Protein AF-A0A2G8Y5C4-F1 (afdb_monomer)

Foldseek 3Di:
DVVVVVVVVCVVPAQFEEEEADDADVLLVVLLVVGHHYDYHYPDDLVRLLVCQCVGQEYEYEVRAQADLSSLVSNLNHQEYEYLAQDPVSHPLVSCLQQNHFYFFQNCLLLVLLLVVQVVLVVCLQQVVVVCVVCVVVVHDCVVVRDGDQLAAFEEEEEDCPSNSLSNLLVSVVSNYAYEYEDPVDDQVRQVVSVHGYDDLLCSQQRHLEYEYADDDDPCQQQCPPLVSLVSHHFQHEYEYLHEARSHDQQSVLVCQVVSSYQEYEYAYHPDLPCPDCPRSLNVSVVVVGSYHYHNNCSQVDPSSSSRSSNLRSVQVVQSVLPHHRCGGPLADDDDDLLLVLLLLLLLQQLLVQLQVDPADWQEKEKEKEADDDPSSQLSSLLSSLQSNCCVVDPRRRDSSRSVVVCVVSNYHGHYHYDYDPDGDPWMKMKIKTDDPPDIWIWIWTADPQSWIWTQDGRNWGWTDTFAALPPPPPPDDDDDDDDDDDDDDDDDDDDDDDDPPDPPPLSDQFKKKKKWKFFPDPCLVVVLVVLCVVVVWDFPDKIKTWDWDQQCPDPVRTGIIMMMMTITSDDDDPVSQVVSCPPPGTPDMDMDGRDHGHTSVRD

Nearest PDB structures (foldseek):
  3ddn-assembly1_A  TM=5.688E-01  e=2.574E-51  Mycobacterium tuberculosis
  7dkm-assembly1_A  TM=9.409E-01  e=5.241E-37  Homo sapiens
  3ddn-assembly1_B  TM=5.709E-01  e=3.246E-50  Mycobacterium tuberculosis
  3dc2-assembly1_B  TM=5.704E-01  e=3.283E-49  Mycobacterium tuberculosis
  1wwk-assembly1_B  TM=8.953E-01  e=7.549E-34  Pyrococcus horikoshii OT3

Sequence (604 aa):
MAEATAQKRQKKHGRFRVLVCDPIDQAGMDILSSFADVDTKLKLSEEELCRVVGNYDGLMVRSGTTVTEKIIKHGQKLKIIGRAGVGVDNVCVDAATAQGIFVVNSPNGNTMAAAELTLGLMMALARKIPQADASVSRGEWTRSKFMGRQLNQKTIGIIGLGQVGTHVARVCTALGMEVLAYDPFINEEKAKAVGCRNVALETLLASSDFITLHVPLLDKTRHLINADKLKLIKKGACIINASRGGVIDEKAVAEALMANELAGAALDVFEEEKEFSKDNPLIQAKANGRNIILTPHIGASTLEAQHNVAVDVALQFREALLGGLPQSAVNLQCVRSQQLVSLVHLAEILGRLCSKLVDEPVETLHLKIRGSVDSANADVLLLSAAQGVLRTRCDHIVNFVNVKRIAQEHKVELVVSKEELTTPPQNSILELRVETKNSSASVEGCCAVDGSVVLRKFLGTPIYLQMPSRRHLHSRRRPNSEANFETSGDVASNGSSAGTEHEDADLKDAPIYMMYTIHSDTSGTLATVAQKLAGANINIANCHLGRRLVDDPSAPEGKTMMGLCIFHADSEIPDEVVTTIRQLHNVKECKVFATPQSLGLDAI

Organism: NCBI:txid1074873

Structure (mmCIF, N/CA/C/O backbone):
data_AF-A0A2G8Y5C4-F1
#
_entry.id   AF-A0A2G8Y5C4-F1
#
loop_
_atom_site.group_PDB
_atom_site.id
_atom_site.type_symbol
_atom_site.label_atom_id
_atom_site.label_alt_id
_atom_site.label_comp_id
_atom_site.label_asym_id
_atom_site.label_entity_id
_atom_site.label_seq_id
_atom_site.pdbx_PDB_ins_code
_atom_site.Cartn_x
_atom_site.Cartn_y
_atom_site.Cartn_z
_atom_site.occupancy
_atom_site.B_iso_or_equiv
_atom_site.auth_seq_id
_atom_site.auth_comp_id
_atom_site.auth_asym_id
_atom_site.auth_atom_id
_atom_site.pdbx_PDB_model_num
ATOM 1 N N . MET A 1 1 ? -26.096 -33.766 3.276 1.00 39.94 1 MET A N 1
ATOM 2 C CA . MET A 1 1 ? -27.184 -32.948 3.875 1.00 39.94 1 MET A CA 1
ATOM 3 C C . MET A 1 1 ? -26.662 -31.785 4.722 1.00 39.94 1 MET A C 1
ATOM 5 O O . MET A 1 1 ? -27.247 -30.717 4.632 1.00 39.94 1 MET A O 1
ATOM 9 N N . ALA A 1 2 ? -25.549 -31.920 5.457 1.00 33.62 2 ALA A N 1
ATOM 10 C CA . ALA A 1 2 ? -24.938 -30.814 6.212 1.00 33.62 2 ALA A CA 1
ATOM 11 C C . ALA A 1 2 ? -24.425 -29.641 5.335 1.00 33.62 2 ALA A C 1
ATOM 13 O O . ALA A 1 2 ? -24.616 -28.482 5.695 1.00 33.62 2 ALA A O 1
ATOM 14 N N . GLU A 1 3 ? -23.880 -29.915 4.142 1.00 32.81 3 GLU A N 1
ATOM 15 C CA . GLU A 1 3 ? -23.450 -28.873 3.182 1.00 32.81 3 GLU A CA 1
ATOM 16 C C . GLU A 1 3 ? -24.622 -28.073 2.590 1.00 32.81 3 GLU A C 1
ATOM 18 O O . GLU A 1 3 ? -24.540 -26.855 2.433 1.00 32.81 3 GLU A O 1
ATOM 23 N N . ALA A 1 4 ? -25.762 -28.728 2.351 1.00 31.80 4 ALA A N 1
ATOM 24 C CA . ALA A 1 4 ? -26.975 -28.071 1.859 1.00 31.80 4 ALA A CA 1
ATOM 25 C C . ALA A 1 4 ? -27.597 -27.132 2.915 1.00 31.80 4 ALA A C 1
ATOM 27 O O . ALA A 1 4 ? -28.220 -26.124 2.575 1.00 31.80 4 ALA A O 1
ATOM 28 N N . THR A 1 5 ? -27.399 -27.430 4.203 1.00 36.50 5 THR A N 1
ATOM 29 C CA . THR A 1 5 ? -27.887 -26.614 5.325 1.00 36.50 5 THR A CA 1
ATOM 30 C C . THR A 1 5 ? -26.977 -25.409 5.597 1.00 36.50 5 THR A C 1
ATOM 32 O O . THR A 1 5 ? -27.477 -24.335 5.938 1.00 36.50 5 THR A O 1
ATOM 35 N N . ALA A 1 6 ? -25.664 -25.529 5.357 1.00 37.22 6 ALA A N 1
ATOM 36 C CA . ALA A 1 6 ? -24.725 -24.402 5.375 1.00 37.22 6 ALA A CA 1
ATOM 37 C C . ALA A 1 6 ? -24.976 -23.424 4.208 1.00 37.22 6 ALA A C 1
ATOM 39 O O . ALA A 1 6 ? -25.073 -22.214 4.426 1.00 37.22 6 ALA A O 1
ATOM 40 N N . GLN A 1 7 ? -25.220 -23.944 2.998 1.00 33.38 7 GLN A N 1
ATOM 41 C CA . GLN A 1 7 ? -25.603 -23.143 1.824 1.00 33.38 7 GLN A CA 1
ATOM 42 C C . GLN A 1 7 ? -26.968 -22.447 1.989 1.00 33.38 7 GLN A C 1
ATOM 44 O O . GLN A 1 7 ? -27.165 -21.334 1.500 1.00 33.38 7 GLN A O 1
ATOM 49 N N . LYS A 1 8 ? -27.918 -23.055 2.717 1.00 32.53 8 LYS A N 1
ATOM 50 C CA . LYS A 1 8 ? -29.206 -22.417 3.050 1.00 32.53 8 LYS A CA 1
ATOM 51 C C . LYS A 1 8 ? -29.091 -21.328 4.123 1.00 32.53 8 LYS A C 1
ATOM 53 O O . LYS A 1 8 ? -29.856 -20.370 4.068 1.00 32.53 8 LYS A O 1
ATOM 58 N N . ARG A 1 9 ? -28.144 -21.426 5.064 1.00 36.44 9 ARG A N 1
ATOM 59 C CA . ARG A 1 9 ? -27.930 -20.405 6.111 1.00 36.44 9 ARG A CA 1
ATOM 60 C C . ARG A 1 9 ? -27.277 -19.123 5.584 1.00 36.44 9 ARG A C 1
ATOM 62 O O . ARG A 1 9 ? -27.672 -18.043 6.015 1.00 36.44 9 ARG A O 1
ATOM 69 N N . GLN A 1 10 ? -26.377 -19.215 4.601 1.00 37.16 10 GLN A N 1
ATOM 70 C CA . GLN A 1 10 ? -25.806 -18.037 3.926 1.00 37.16 10 GLN A CA 1
ATOM 71 C C . GLN A 1 10 ? -26.824 -17.244 3.092 1.00 37.16 10 GLN A C 1
ATOM 73 O O . GLN A 1 10 ? -26.606 -16.072 2.836 1.00 37.16 10 GLN A O 1
ATOM 78 N N . LYS A 1 11 ? -27.966 -17.825 2.702 1.00 34.88 11 LYS A N 1
ATOM 79 C CA . LYS A 1 11 ? -28.984 -17.119 1.900 1.00 34.88 11 LYS A CA 1
ATOM 80 C C . LYS A 1 11 ? -29.825 -16.092 2.673 1.00 34.88 11 LYS A C 1
ATOM 82 O O . LYS A 1 11 ? -30.581 -15.362 2.040 1.00 34.88 11 LYS A O 1
ATOM 87 N N . LYS A 1 12 ? -29.732 -16.027 4.010 1.00 32.88 12 LYS A N 1
ATOM 88 C CA . LYS A 1 12 ? -30.548 -15.108 4.836 1.00 32.88 12 LYS A CA 1
ATOM 89 C C . LYS A 1 12 ? -29.841 -13.785 5.189 1.00 32.88 12 LYS A C 1
ATOM 91 O O . LYS A 1 12 ? -30.513 -12.851 5.604 1.00 32.88 12 LYS A O 1
ATOM 96 N N . HIS A 1 13 ? -28.525 -13.691 4.976 1.00 42.03 13 HIS A N 1
ATOM 97 C CA . HIS A 1 13 ? -27.757 -12.440 4.952 1.00 42.03 13 HIS A CA 1
ATOM 98 C C . HIS A 1 13 ? -27.200 -12.298 3.534 1.00 42.03 13 HIS A C 1
ATOM 100 O O . HIS A 1 13 ? -26.513 -13.203 3.077 1.00 42.03 13 HIS A O 1
ATOM 106 N N . GLY A 1 14 ? -27.552 -11.235 2.806 1.00 58.09 14 GLY A N 1
ATOM 107 C CA . GLY A 1 14 ? -27.143 -11.074 1.405 1.00 58.09 14 GLY A CA 1
ATOM 108 C C . GLY A 1 14 ? -25.636 -11.282 1.226 1.00 58.09 14 GLY A C 1
ATOM 109 O O . GLY A 1 14 ? -24.842 -10.746 1.998 1.00 58.09 14 GLY A O 1
ATOM 110 N N . ARG A 1 15 ? -25.255 -12.089 0.233 1.00 84.19 15 ARG A N 1
ATOM 111 C CA . ARG A 1 15 ? -23.857 -12.314 -0.144 1.00 84.19 15 ARG A CA 1
ATOM 112 C C . ARG A 1 15 ? -23.243 -10.961 -0.532 1.00 84.19 15 ARG A C 1
ATOM 114 O O . ARG A 1 15 ? -23.914 -10.159 -1.184 1.00 84.19 15 ARG A O 1
ATOM 121 N N . PHE A 1 16 ? -22.015 -10.675 -0.092 1.00 95.25 16 PHE A N 1
ATOM 122 C CA . PHE A 1 16 ? -21.348 -9.409 -0.429 1.00 95.25 16 PHE A CA 1
ATOM 123 C C . PHE A 1 16 ? -21.271 -9.237 -1.939 1.00 95.25 16 PHE A C 1
ATOM 125 O O . PHE A 1 16 ? -21.095 -10.224 -2.648 1.00 95.25 16 PHE A O 1
ATOM 132 N N . ARG A 1 17 ? -21.353 -8.003 -2.436 1.00 97.62 17 ARG A N 1
ATOM 133 C CA . ARG A 1 17 ? -21.217 -7.737 -3.873 1.00 97.62 17 ARG A CA 1
ATOM 134 C C . ARG A 1 17 ? -19.875 -7.101 -4.185 1.00 97.62 17 ARG A C 1
ATOM 136 O O . ARG A 1 17 ? -19.524 -6.082 -3.596 1.00 97.62 17 ARG A O 1
ATOM 143 N N . VAL A 1 18 ? -19.146 -7.662 -5.143 1.00 98.19 18 VAL A N 1
ATOM 144 C CA . VAL A 1 18 ? -17.844 -7.149 -5.585 1.00 98.19 18 VAL A CA 1
ATOM 145 C C . VAL A 1 18 ? -17.912 -6.772 -7.060 1.00 98.19 18 VAL A C 1
ATOM 147 O O . VAL A 1 18 ? -18.302 -7.584 -7.892 1.00 98.19 18 VAL A O 1
ATOM 150 N N . LEU A 1 19 ? -17.523 -5.539 -7.381 1.00 98.12 19 LEU A N 1
ATOM 151 C CA . LEU A 1 19 ? -17.381 -5.060 -8.752 1.00 98.12 19 LEU A CA 1
ATOM 152 C C . LEU A 1 19 ? -15.922 -5.177 -9.194 1.00 98.12 19 LEU A C 1
ATOM 154 O O . LEU A 1 19 ? -15.028 -4.670 -8.519 1.00 98.12 19 LEU A O 1
ATOM 158 N N . VAL A 1 20 ? -15.689 -5.799 -10.345 1.00 98.00 20 VAL A N 1
ATOM 159 C CA . VAL A 1 20 ? -14.373 -5.923 -10.981 1.00 98.00 20 VAL A CA 1
ATOM 160 C C . VAL A 1 20 ? -14.373 -5.090 -12.265 1.00 98.00 20 VAL A C 1
ATOM 162 O O . VAL A 1 20 ? -15.110 -5.405 -13.203 1.00 98.00 20 VAL A O 1
ATOM 165 N N . CYS A 1 21 ? -13.569 -4.021 -12.307 1.00 96.12 21 CYS A N 1
ATOM 166 C CA . CYS A 1 21 ? -13.565 -3.063 -13.427 1.00 96.12 21 CYS A CA 1
ATOM 167 C C . CYS A 1 21 ? -12.420 -3.250 -14.432 1.00 96.12 21 CYS A C 1
ATOM 169 O O . CYS A 1 21 ? -12.466 -2.681 -15.520 1.00 96.12 21 CYS A O 1
ATOM 171 N N . ASP A 1 22 ? -11.421 -4.066 -14.099 1.00 93.94 22 ASP A N 1
ATOM 172 C CA . ASP A 1 22 ? -10.281 -4.366 -14.967 1.00 93.94 22 ASP A CA 1
ATOM 173 C C . ASP A 1 22 ? -10.096 -5.889 -15.110 1.00 93.94 22 ASP A C 1
ATOM 175 O O . ASP A 1 22 ? -10.613 -6.638 -14.283 1.00 93.94 22 ASP A O 1
ATOM 179 N N . PRO A 1 23 ? -9.379 -6.387 -16.138 1.00 92.94 23 PRO A N 1
ATOM 180 C CA . PRO A 1 23 ? -9.114 -7.819 -16.283 1.00 92.94 23 PRO A CA 1
ATOM 181 C C . PRO A 1 23 ? -8.304 -8.374 -15.101 1.00 92.94 23 PRO A C 1
ATOM 183 O O . PRO A 1 23 ? -7.203 -7.889 -14.832 1.00 92.94 23 PRO A O 1
ATOM 186 N N . ILE A 1 24 ? -8.826 -9.402 -14.431 1.00 94.88 24 ILE A N 1
ATOM 187 C CA . ILE A 1 24 ? -8.207 -10.091 -13.287 1.00 94.88 24 ILE A CA 1
ATOM 188 C C . ILE A 1 24 ? -8.018 -11.569 -13.635 1.00 94.88 24 ILE A C 1
ATOM 190 O O . ILE A 1 24 ? -8.848 -12.148 -14.335 1.00 94.88 24 ILE A O 1
ATOM 194 N N . ASP A 1 25 ? -6.926 -12.168 -13.156 1.00 95.69 25 ASP A N 1
ATOM 195 C CA . ASP A 1 25 ? -6.660 -13.598 -13.319 1.00 95.69 25 ASP A CA 1
ATOM 196 C C . ASP A 1 25 ? -7.775 -14.460 -12.704 1.00 95.69 25 ASP A C 1
ATOM 198 O O . ASP A 1 25 ? -8.331 -14.128 -11.650 1.00 95.69 25 ASP A O 1
ATOM 202 N N . GLN A 1 26 ? -8.083 -15.589 -13.347 1.00 96.06 26 GLN A N 1
ATOM 203 C CA . GLN A 1 26 ? -9.193 -16.453 -12.946 1.00 96.06 26 GLN A CA 1
ATOM 204 C C . GLN A 1 26 ? -9.050 -16.949 -11.500 1.00 96.06 26 GLN A C 1
ATOM 206 O O . GLN A 1 26 ? -10.047 -17.016 -10.789 1.00 96.06 26 GLN A O 1
ATOM 211 N N . ALA A 1 27 ? -7.829 -17.200 -11.015 1.00 95.25 27 ALA A N 1
ATOM 212 C CA . ALA A 1 27 ? -7.630 -17.658 -9.641 1.00 95.25 27 ALA A CA 1
ATOM 213 C C . ALA A 1 27 ? -8.110 -16.631 -8.597 1.00 95.25 27 ALA A C 1
ATOM 215 O O . ALA A 1 27 ? -8.693 -17.001 -7.577 1.00 95.25 27 ALA A O 1
ATOM 216 N N . GLY A 1 28 ? -7.919 -15.332 -8.859 1.00 95.88 28 GLY A N 1
ATOM 217 C CA . GLY A 1 28 ? -8.465 -14.271 -8.008 1.00 95.88 28 GLY A CA 1
ATOM 218 C C . GLY A 1 28 ? -9.992 -14.206 -8.081 1.00 95.88 28 GLY A C 1
ATOM 219 O O . GLY A 1 28 ? -10.658 -14.062 -7.054 1.00 95.88 28 GLY A O 1
ATOM 220 N N . MET A 1 29 ? -10.554 -14.376 -9.281 1.00 96.75 29 MET A N 1
ATOM 221 C CA . MET A 1 29 ? -12.004 -14.412 -9.504 1.00 96.75 29 MET A CA 1
ATOM 222 C C . MET A 1 29 ? -12.673 -15.585 -8.779 1.00 96.75 29 MET A C 1
ATOM 224 O O . MET A 1 29 ? -13.736 -15.402 -8.181 1.00 96.75 29 MET A O 1
ATOM 228 N N . ASP A 1 30 ? -12.044 -16.760 -8.775 1.00 96.62 30 ASP A N 1
ATOM 229 C CA . ASP A 1 30 ? -12.530 -17.959 -8.088 1.00 96.62 30 ASP A CA 1
ATOM 230 C C . ASP A 1 30 ? -12.557 -17.756 -6.567 1.00 96.62 30 ASP A C 1
ATOM 232 O O . ASP A 1 30 ? -13.543 -18.091 -5.904 1.00 96.62 30 ASP A O 1
ATOM 236 N N . ILE A 1 31 ? -11.514 -17.127 -6.009 1.00 95.75 31 ILE A N 1
ATOM 237 C CA . ILE A 1 31 ? -11.458 -16.778 -4.584 1.00 95.75 31 ILE A CA 1
ATOM 238 C C . ILE A 1 31 ? -12.580 -15.800 -4.229 1.00 95.75 31 ILE A C 1
ATOM 240 O O . ILE A 1 31 ? -13.321 -16.064 -3.281 1.00 95.75 31 ILE A O 1
ATOM 244 N N . LEU A 1 32 ? -12.756 -14.709 -4.984 1.00 96.12 32 LEU A N 1
ATOM 245 C CA . LEU A 1 32 ? -13.851 -13.755 -4.755 1.00 96.12 32 LEU A CA 1
ATOM 246 C C . LEU A 1 32 ? -15.221 -14.446 -4.829 1.00 96.12 32 LEU A C 1
ATOM 248 O O . LEU A 1 32 ? -16.064 -14.282 -3.944 1.00 96.12 32 LEU A O 1
ATOM 252 N N . SER A 1 33 ? -15.408 -15.294 -5.840 1.00 96.06 33 SER A N 1
ATOM 253 C CA . SER A 1 33 ? -16.641 -16.052 -6.075 1.00 96.06 33 SER A CA 1
ATOM 254 C C . SER A 1 33 ? -16.884 -17.161 -5.048 1.00 96.06 33 SER A C 1
ATOM 256 O O . SER A 1 33 ? -17.937 -17.795 -5.072 1.00 96.06 33 SER A O 1
ATOM 258 N N . SER A 1 34 ? -15.967 -17.412 -4.112 1.00 94.44 34 SER A N 1
ATOM 259 C CA . SER A 1 34 ? -16.212 -18.344 -3.005 1.00 94.44 34 SER A CA 1
ATOM 260 C C . SER A 1 34 ? -17.038 -17.717 -1.871 1.00 94.44 34 SER A C 1
ATOM 262 O O . SER A 1 34 ? -17.762 -18.437 -1.183 1.00 94.44 34 SER A O 1
ATOM 264 N N . PHE A 1 35 ? -17.005 -16.385 -1.708 1.00 92.06 35 PHE A N 1
ATOM 265 C CA . PHE A 1 35 ? -17.656 -15.684 -0.587 1.00 92.06 35 PHE A CA 1
ATOM 266 C C . PHE A 1 35 ? -18.490 -14.449 -0.981 1.00 92.06 35 PHE A C 1
ATOM 268 O O . PHE A 1 35 ? -19.251 -13.949 -0.151 1.00 92.06 35 PHE A O 1
ATOM 275 N N . ALA A 1 36 ? -18.385 -13.969 -2.223 1.00 94.81 36 ALA A N 1
ATOM 276 C CA . ALA A 1 36 ? -19.107 -12.807 -2.740 1.00 94.81 36 ALA A CA 1
ATOM 277 C C . ALA A 1 36 ? -19.786 -13.104 -4.091 1.00 94.81 36 ALA A C 1
ATOM 279 O O . ALA A 1 36 ? -19.442 -14.066 -4.780 1.00 94.81 36 ALA A O 1
ATOM 280 N N . ASP A 1 37 ? -20.771 -12.288 -4.454 1.00 96.50 37 ASP A N 1
ATOM 281 C CA . ASP A 1 37 ? -21.327 -12.198 -5.803 1.00 96.50 37 ASP A CA 1
ATOM 282 C C . ASP A 1 37 ? -20.487 -11.196 -6.601 1.00 96.50 37 ASP A C 1
ATOM 284 O O . ASP A 1 37 ? -20.375 -10.023 -6.228 1.00 96.50 37 ASP A O 1
ATOM 288 N N . VAL A 1 38 ? -19.855 -11.670 -7.673 1.00 97.12 38 VAL A N 1
ATOM 289 C CA . VAL A 1 38 ? -18.859 -10.905 -8.431 1.00 97.12 38 VAL A CA 1
ATOM 290 C C . VAL A 1 38 ? -19.448 -10.464 -9.765 1.00 97.12 38 VAL A C 1
ATOM 292 O O . VAL A 1 38 ? -19.809 -11.301 -10.588 1.00 97.12 38 VAL A O 1
ATOM 295 N N . ASP A 1 39 ? -19.494 -9.154 -9.997 1.00 96.94 39 ASP A N 1
ATOM 296 C CA . ASP A 1 39 ? -19.857 -8.575 -11.289 1.00 96.94 39 ASP A CA 1
ATOM 297 C C . ASP A 1 39 ? -18.605 -8.043 -11.987 1.00 96.94 39 ASP A C 1
ATOM 299 O O . ASP A 1 39 ? -17.886 -7.202 -11.446 1.00 96.94 39 ASP A O 1
ATOM 303 N N . THR A 1 40 ? -18.359 -8.480 -13.220 1.00 96.81 40 THR A N 1
ATOM 304 C CA . THR A 1 40 ? -17.267 -7.957 -14.049 1.00 96.81 40 THR A CA 1
ATOM 305 C C . THR A 1 40 ? -17.817 -6.969 -15.069 1.00 96.81 40 THR A C 1
ATOM 307 O O . THR A 1 40 ? -18.586 -7.341 -15.955 1.00 96.81 40 THR A O 1
ATOM 310 N N . LYS A 1 41 ? -17.422 -5.698 -14.958 1.00 94.88 41 LYS A N 1
ATOM 311 C CA . LYS A 1 41 ? -17.815 -4.631 -15.889 1.00 94.88 41 LYS A CA 1
ATOM 312 C C . LYS A 1 41 ? -16.588 -3.833 -16.293 1.00 94.88 41 LYS A C 1
ATOM 314 O O . LYS A 1 41 ? -16.183 -2.900 -15.610 1.00 94.88 41 LYS A O 1
ATOM 319 N N . LEU A 1 42 ? -15.987 -4.239 -17.404 1.00 93.38 42 LEU A N 1
ATOM 320 C CA . LEU A 1 42 ? -14.744 -3.650 -17.883 1.00 93.38 42 LEU A CA 1
ATOM 321 C C . LEU A 1 42 ? -14.992 -2.309 -18.580 1.00 93.38 42 LEU A C 1
ATOM 323 O O . LEU A 1 42 ? -15.998 -2.153 -19.270 1.00 93.38 42 LEU A O 1
ATOM 327 N N . LYS A 1 43 ? -14.023 -1.392 -18.472 1.00 87.19 43 LYS A N 1
ATOM 328 C CA . LYS A 1 43 ? -13.980 -0.118 -19.222 1.00 87.19 43 LYS A CA 1
ATOM 329 C C . LYS A 1 43 ? -15.174 0.820 -18.975 1.00 87.19 43 LYS A C 1
ATOM 331 O O . LYS A 1 43 ? -15.578 1.539 -19.885 1.00 87.19 43 LYS A O 1
ATOM 336 N N . LEU A 1 44 ? -15.727 0.821 -17.764 1.00 92.38 44 LEU A N 1
ATOM 337 C CA . LEU A 1 44 ? -16.743 1.803 -17.380 1.00 92.38 44 LEU A CA 1
ATOM 338 C C . LEU A 1 44 ? -16.150 3.217 -17.364 1.00 92.38 44 LEU A C 1
ATOM 340 O O . LEU A 1 44 ? -15.042 3.416 -16.857 1.00 92.38 44 LEU A O 1
ATOM 344 N N . SER A 1 45 ? -16.903 4.200 -17.865 1.00 93.88 45 SER A N 1
ATOM 345 C CA . SER A 1 45 ? -16.561 5.611 -17.655 1.00 93.88 45 SER A CA 1
ATOM 346 C C . SER A 1 45 ? -16.685 5.981 -16.171 1.00 93.88 45 SER A C 1
ATOM 348 O O . SER A 1 45 ? -17.334 5.278 -15.388 1.00 93.88 45 SER A O 1
ATOM 350 N N . GLU A 1 46 ? -16.095 7.108 -15.762 1.00 94.75 46 GLU A N 1
ATOM 351 C CA . GLU A 1 46 ? -16.244 7.600 -14.387 1.00 94.75 46 GLU A CA 1
ATOM 352 C C . GLU A 1 46 ? -17.730 7.794 -14.025 1.00 94.75 46 GLU A C 1
ATOM 354 O O . GLU A 1 46 ? -18.166 7.402 -12.941 1.00 94.75 46 GLU A O 1
ATOM 359 N N . GLU A 1 47 ? -18.530 8.344 -14.942 1.00 95.56 47 GLU A N 1
ATOM 360 C CA . GLU A 1 47 ? -19.968 8.569 -14.764 1.00 95.56 47 GLU A CA 1
ATOM 361 C C . GLU A 1 47 ? -20.743 7.260 -14.608 1.00 95.56 47 GLU A C 1
ATOM 363 O O . GLU A 1 47 ? -21.620 7.157 -13.748 1.00 95.56 47 GLU A O 1
ATOM 368 N N . GLU A 1 48 ? -20.438 6.257 -15.431 1.00 95.56 48 GLU A N 1
ATOM 369 C CA . GLU A 1 48 ? -21.078 4.944 -15.355 1.00 95.56 48 GLU A CA 1
ATOM 370 C C . GLU A 1 48 ? -20.721 4.232 -14.053 1.00 95.56 48 GLU A C 1
ATOM 372 O O . GLU A 1 48 ? -21.603 3.676 -13.391 1.00 95.56 48 GLU A O 1
ATOM 377 N N . LEU A 1 49 ? -19.451 4.306 -13.646 1.00 96.00 49 LEU A N 1
ATOM 378 C CA . LEU A 1 49 ? -18.981 3.733 -12.393 1.00 96.00 49 LEU A CA 1
ATOM 379 C C . LEU A 1 49 ? -19.663 4.404 -11.193 1.00 96.00 49 LEU A C 1
ATOM 381 O O . LEU A 1 49 ? -20.180 3.700 -10.327 1.00 96.00 49 LEU A O 1
ATOM 385 N N . CYS A 1 50 ? -19.788 5.737 -11.184 1.00 96.25 50 CYS A N 1
ATOM 386 C CA . CYS A 1 50 ? -20.522 6.470 -10.144 1.00 96.25 50 CYS A CA 1
ATOM 387 C C . CYS A 1 50 ? -21.986 6.014 -10.011 1.00 96.25 50 CYS A C 1
ATOM 389 O O . CYS A 1 50 ? -22.509 5.958 -8.901 1.00 96.25 50 CYS A O 1
ATOM 391 N N . ARG A 1 51 ? -22.657 5.649 -11.114 1.00 96.19 51 ARG A N 1
ATOM 392 C CA . ARG A 1 51 ? -24.060 5.184 -11.079 1.00 96.19 51 ARG A CA 1
ATOM 393 C C . ARG A 1 51 ? -24.226 3.808 -10.442 1.00 96.19 51 ARG A C 1
ATOM 395 O O . ARG A 1 51 ? -25.277 3.528 -9.872 1.00 96.19 51 ARG A O 1
ATOM 402 N N . VAL A 1 52 ? -23.232 2.929 -10.574 1.00 96.00 52 VAL A N 1
ATOM 403 C CA . VAL A 1 52 ? -23.366 1.525 -10.155 1.00 96.00 52 VAL A CA 1
ATOM 404 C C . VAL A 1 52 ? -22.657 1.215 -8.841 1.00 96.00 52 VAL A C 1
ATOM 406 O O . VAL A 1 52 ? -23.116 0.323 -8.129 1.00 96.00 52 VAL A O 1
ATOM 409 N N . VAL A 1 53 ? -21.580 1.937 -8.510 1.00 96.50 53 VAL A N 1
ATOM 410 C CA . VAL A 1 53 ? -20.651 1.601 -7.415 1.00 96.50 53 VAL A CA 1
ATOM 411 C C . VAL A 1 53 ? -21.322 1.546 -6.038 1.00 96.50 53 VAL A C 1
ATOM 413 O O . VAL A 1 53 ? -20.971 0.695 -5.226 1.00 96.50 53 VAL A O 1
ATOM 416 N N . GLY A 1 54 ? -22.360 2.354 -5.795 1.00 94.81 54 GLY A N 1
ATOM 417 C CA . GLY A 1 54 ? -23.116 2.352 -4.534 1.00 94.81 54 GLY A CA 1
ATOM 418 C C . GLY A 1 54 ? -23.842 1.036 -4.211 1.00 94.81 54 GLY A C 1
ATOM 419 O O . GLY A 1 54 ? -24.319 0.855 -3.092 1.00 94.81 54 GLY A O 1
ATOM 420 N N . ASN A 1 55 ? -23.917 0.100 -5.162 1.00 95.44 55 ASN A N 1
ATOM 421 C CA . ASN A 1 55 ? -24.528 -1.217 -4.973 1.00 95.44 55 ASN A CA 1
ATOM 422 C C . ASN A 1 55 ? -23.550 -2.310 -4.511 1.00 95.44 55 ASN A C 1
ATOM 424 O O . ASN A 1 55 ? -23.997 -3.440 -4.310 1.00 95.44 55 ASN A O 1
ATOM 428 N N . TYR A 1 56 ? -22.261 -1.997 -4.363 1.00 97.75 56 TYR A N 1
ATOM 429 C CA . TYR A 1 56 ? -21.204 -2.972 -4.092 1.00 97.75 56 TYR A CA 1
ATOM 430 C C . TYR A 1 56 ? -20.531 -2.732 -2.740 1.00 97.75 56 TYR A C 1
ATOM 432 O O . TYR A 1 56 ? -20.391 -1.596 -2.296 1.00 97.75 56 TYR A O 1
ATOM 440 N N . ASP A 1 57 ? -20.090 -3.817 -2.107 1.00 97.44 57 ASP A N 1
ATOM 441 C CA . ASP A 1 57 ? -19.267 -3.810 -0.897 1.00 97.44 57 ASP A CA 1
ATOM 442 C C . ASP A 1 57 ? -17.767 -3.713 -1.219 1.00 97.44 57 ASP A C 1
ATOM 444 O O . ASP A 1 57 ? -16.981 -3.251 -0.391 1.00 97.44 57 ASP A O 1
ATOM 448 N N . GLY A 1 58 ? -17.353 -4.150 -2.412 1.00 97.62 58 GLY A N 1
ATOM 449 C CA . GLY A 1 58 ? -15.956 -4.133 -2.837 1.00 97.62 58 GLY A CA 1
ATOM 450 C C . GLY A 1 58 ? -15.770 -3.690 -4.286 1.00 97.62 58 GLY A C 1
ATOM 451 O O . GLY A 1 58 ? -16.594 -4.003 -5.144 1.00 97.62 58 GLY A O 1
ATOM 452 N N . LEU A 1 59 ? -14.665 -2.996 -4.562 1.00 98.31 59 LEU A N 1
ATOM 453 C CA . LEU A 1 59 ? -14.264 -2.568 -5.906 1.00 98.31 59 LEU A CA 1
ATOM 454 C C . LEU A 1 59 ? -12.834 -3.030 -6.213 1.00 98.31 59 LEU A C 1
ATOM 456 O O . LEU A 1 59 ? -11.878 -2.524 -5.628 1.00 98.31 59 LEU A O 1
ATOM 460 N N . MET A 1 60 ? -12.678 -3.972 -7.139 1.00 97.69 60 MET A N 1
ATOM 461 C CA . MET A 1 60 ? -11.379 -4.465 -7.594 1.00 97.69 60 MET A CA 1
ATOM 462 C C . MET A 1 60 ? -11.003 -3.845 -8.945 1.00 97.69 60 MET A C 1
ATOM 464 O O . MET A 1 60 ? -11.773 -3.876 -9.908 1.00 97.69 60 MET A O 1
ATOM 468 N N . VAL A 1 61 ? -9.794 -3.292 -9.011 1.00 96.62 61 VAL A N 1
ATOM 469 C CA . VAL A 1 61 ? -9.227 -2.614 -10.183 1.00 96.62 61 VAL A CA 1
ATOM 470 C C . VAL A 1 61 ? -7.779 -3.049 -10.426 1.00 96.62 61 VAL A C 1
ATOM 472 O O . VAL A 1 61 ? -7.146 -3.709 -9.600 1.00 96.62 61 VAL A O 1
ATOM 475 N N . ARG A 1 62 ? -7.229 -2.645 -11.567 1.00 91.50 62 ARG A N 1
ATOM 476 C CA . ARG A 1 62 ? -5.809 -2.676 -11.929 1.00 91.50 62 ARG A CA 1
ATOM 477 C C . ARG A 1 62 ? -5.375 -1.270 -12.332 1.00 91.50 62 ARG A C 1
ATOM 479 O O . ARG A 1 62 ? -5.719 -0.328 -11.634 1.00 91.50 62 ARG A O 1
ATOM 486 N N . SER A 1 63 ? -4.555 -1.118 -13.373 1.00 85.19 63 SER A N 1
ATOM 487 C CA . SER A 1 63 ? -4.086 0.176 -13.882 1.00 85.19 63 SER A CA 1
ATOM 488 C C . SER A 1 63 ? -5.070 0.852 -14.841 1.00 85.19 63 SER A C 1
ATOM 490 O O . SER A 1 63 ? -4.929 2.046 -15.085 1.00 85.19 63 SER A O 1
ATOM 492 N N . GLY A 1 64 ? -6.050 0.120 -15.384 1.00 85.56 64 GLY A N 1
ATOM 493 C CA . GLY A 1 64 ? -6.970 0.643 -16.397 1.00 85.56 64 GLY A CA 1
ATOM 494 C C . GLY A 1 64 ? -7.985 1.626 -15.820 1.00 85.56 64 GLY A C 1
ATOM 495 O O . GLY A 1 64 ? -8.201 2.704 -16.371 1.00 85.56 64 GLY A O 1
ATOM 496 N N . THR A 1 65 ? -8.575 1.285 -14.677 1.00 92.12 65 THR A N 1
ATOM 497 C CA . THR A 1 65 ? -9.607 2.097 -14.028 1.00 92.12 65 THR A CA 1
ATOM 498 C C . THR A 1 65 ? -8.987 3.079 -13.030 1.00 92.12 65 THR A C 1
ATOM 500 O O . THR A 1 65 ? -8.249 2.677 -12.136 1.00 92.12 65 THR A O 1
ATOM 503 N N . THR A 1 66 ? -9.294 4.378 -13.135 1.00 93.50 66 THR A N 1
ATOM 504 C CA . THR A 1 66 ? -8.908 5.383 -12.121 1.00 93.50 66 THR A CA 1
ATOM 505 C C . THR A 1 66 ? -10.049 5.585 -11.123 1.00 93.50 66 THR A C 1
ATOM 507 O O . THR A 1 66 ? -11.142 5.985 -11.508 1.00 93.50 66 THR A O 1
ATOM 510 N N . VAL A 1 67 ? -9.797 5.323 -9.841 1.00 96.38 67 VAL A N 1
ATOM 511 C CA . VAL A 1 67 ? -10.766 5.449 -8.747 1.00 96.38 67 VAL A CA 1
ATOM 512 C C . VAL A 1 67 ? -10.608 6.819 -8.084 1.00 96.38 67 VAL A C 1
ATOM 514 O O . VAL A 1 67 ? -9.799 7.011 -7.176 1.00 96.38 67 VAL A O 1
ATOM 517 N N . THR A 1 68 ? -11.366 7.793 -8.580 1.00 96.19 68 THR A N 1
ATOM 518 C CA . THR A 1 68 ? -11.345 9.191 -8.126 1.00 96.19 68 THR A CA 1
ATOM 519 C C . THR A 1 68 ? -12.150 9.400 -6.839 1.00 96.19 68 THR A C 1
ATOM 521 O O . THR A 1 68 ? -12.972 8.570 -6.445 1.00 96.19 68 THR A O 1
ATOM 524 N N . GLU A 1 69 ? -11.975 10.562 -6.200 1.00 95.06 69 GLU A N 1
ATOM 525 C CA . GLU A 1 69 ? -12.800 10.985 -5.059 1.00 95.06 69 GLU A CA 1
ATOM 526 C C . GLU A 1 69 ? -14.305 10.970 -5.389 1.00 95.06 69 GLU A C 1
ATOM 528 O O . GLU A 1 69 ? -15.125 10.584 -4.554 1.00 95.06 69 GLU A O 1
ATOM 533 N N . LYS A 1 70 ? -14.677 11.350 -6.618 1.00 96.12 70 LYS A N 1
ATOM 534 C CA . LYS A 1 70 ? -16.069 11.372 -7.086 1.00 96.12 70 LYS A CA 1
ATOM 535 C C . LYS A 1 70 ? -16.675 9.969 -7.100 1.00 96.12 70 LYS A C 1
ATOM 537 O O . LYS A 1 70 ? -17.779 9.803 -6.586 1.00 96.12 70 LYS A O 1
ATOM 542 N N . ILE A 1 71 ? -15.953 8.966 -7.608 1.00 96.81 71 ILE A N 1
ATOM 543 C CA . ILE A 1 71 ? -16.388 7.559 -7.567 1.00 96.81 71 ILE A CA 1
ATOM 544 C C . ILE A 1 71 ? -16.564 7.101 -6.119 1.00 96.81 71 ILE A C 1
ATOM 546 O O . ILE A 1 71 ? -17.604 6.543 -5.770 1.00 96.81 71 ILE A O 1
ATOM 550 N N . ILE A 1 72 ? -15.579 7.389 -5.267 1.00 96.00 72 ILE A N 1
ATOM 551 C CA . ILE A 1 72 ? -15.586 6.982 -3.859 1.00 96.00 72 ILE A CA 1
ATOM 552 C C . ILE A 1 72 ? -16.801 7.567 -3.124 1.00 96.00 72 ILE A C 1
ATOM 554 O O . ILE A 1 72 ? -17.519 6.826 -2.467 1.00 96.00 72 ILE A O 1
ATOM 558 N N . LYS A 1 73 ? -17.132 8.851 -3.320 1.00 92.50 73 LYS A N 1
ATOM 559 C CA . LYS A 1 73 ? -18.352 9.501 -2.777 1.00 92.50 73 LYS A CA 1
ATOM 560 C C . LYS A 1 73 ? -19.671 8.833 -3.167 1.00 92.50 73 LYS A C 1
ATOM 562 O O . LYS A 1 73 ? -20.627 8.916 -2.401 1.00 92.50 73 LYS A O 1
ATOM 567 N N . HIS A 1 74 ? -19.741 8.166 -4.316 1.00 95.50 74 HIS A N 1
ATOM 568 C CA . HIS A 1 74 ? -20.940 7.424 -4.721 1.00 95.50 74 HIS A CA 1
ATOM 569 C C . HIS A 1 74 ? -20.963 5.986 -4.174 1.00 95.50 74 HIS A C 1
ATOM 571 O O . HIS A 1 74 ? -22.005 5.329 -4.197 1.00 95.50 74 HIS A O 1
ATOM 577 N N . GLY A 1 75 ? -19.840 5.488 -3.655 1.00 92.81 75 GLY A N 1
ATOM 578 C CA . GLY A 1 75 ? -19.663 4.136 -3.131 1.00 92.81 75 GLY A CA 1
ATOM 579 C C . GLY A 1 75 ? -20.131 3.959 -1.689 1.00 92.81 75 GLY A C 1
ATOM 580 O O . GLY A 1 75 ? -19.382 3.445 -0.874 1.00 92.81 75 GLY A O 1
ATOM 581 N N . GLN A 1 76 ? -21.370 4.336 -1.364 1.00 87.00 76 GLN A N 1
ATOM 582 C CA . GLN A 1 76 ? -21.881 4.373 0.022 1.00 87.00 76 GLN A CA 1
ATOM 583 C C . GLN A 1 76 ? -21.815 3.030 0.780 1.00 87.00 76 GLN A C 1
ATOM 585 O O . GLN A 1 76 ? -21.824 3.016 2.008 1.00 87.00 76 GLN A O 1
ATOM 590 N N . LYS A 1 77 ? -21.781 1.900 0.060 1.00 93.62 77 LYS A N 1
ATOM 591 C CA . LYS A 1 77 ? -21.652 0.548 0.630 1.00 93.62 77 LYS A CA 1
ATOM 592 C C . LYS A 1 77 ? -20.229 -0.006 0.585 1.00 93.62 77 LYS A C 1
ATOM 594 O O . LYS A 1 77 ? -19.995 -1.063 1.172 1.00 93.62 77 LYS A O 1
ATOM 599 N N . LEU A 1 78 ? -19.305 0.664 -0.108 1.00 96.00 78 LEU A N 1
ATOM 600 C CA . LEU A 1 78 ? -17.945 0.173 -0.269 1.00 96.00 78 LEU A CA 1
ATOM 601 C C . LEU A 1 78 ? -17.270 0.058 1.097 1.00 96.00 78 LEU A C 1
ATOM 603 O O . LEU A 1 78 ? -17.321 0.963 1.923 1.00 96.00 78 LEU A O 1
ATOM 607 N N . LYS A 1 79 ? -16.605 -1.071 1.304 1.00 93.38 79 LYS A N 1
ATOM 608 C CA . LYS A 1 79 ? -15.775 -1.369 2.476 1.00 93.38 79 LYS A CA 1
ATOM 609 C C . LYS A 1 79 ? -14.317 -1.545 2.083 1.00 93.38 79 LYS A C 1
ATOM 611 O O . LYS A 1 79 ? -13.431 -1.305 2.899 1.00 93.38 79 LYS A O 1
ATOM 616 N N . ILE A 1 80 ? -14.065 -1.953 0.837 1.00 96.62 80 ILE A N 1
ATOM 617 C CA . ILE A 1 80 ? -12.721 -2.192 0.321 1.00 96.62 80 ILE A CA 1
ATOM 618 C C . ILE A 1 80 ? -12.588 -1.831 -1.164 1.00 96.62 80 ILE A C 1
ATOM 620 O O . ILE A 1 80 ? -13.449 -2.139 -1.988 1.00 96.62 80 ILE A O 1
ATOM 624 N N . ILE A 1 81 ? -11.468 -1.201 -1.505 1.00 98.19 81 ILE A N 1
ATOM 625 C CA . ILE A 1 81 ? -10.972 -0.999 -2.863 1.00 98.19 81 ILE A CA 1
ATOM 626 C C . ILE A 1 81 ? -9.644 -1.747 -2.974 1.00 98.19 81 ILE A C 1
ATOM 628 O O . ILE A 1 81 ? -8.735 -1.529 -2.176 1.00 98.19 81 ILE A O 1
ATOM 632 N N . GLY A 1 82 ? -9.515 -2.629 -3.961 1.00 96.75 82 GLY A N 1
ATOM 633 C CA . GLY A 1 82 ? -8.290 -3.389 -4.196 1.00 96.75 82 GLY A CA 1
ATOM 634 C C . GLY A 1 82 ? -7.688 -3.090 -5.541 1.00 96.75 82 GLY A C 1
ATOM 635 O O . GLY A 1 82 ? -8.354 -3.275 -6.557 1.00 96.75 82 GLY A O 1
ATOM 636 N N . ARG A 1 83 ? -6.411 -2.713 -5.559 1.00 95.62 83 ARG A N 1
ATOM 637 C CA . ARG A 1 83 ? -5.626 -2.694 -6.790 1.00 95.62 83 ARG A CA 1
ATOM 638 C C . ARG A 1 83 ? -4.810 -3.976 -6.894 1.00 95.62 83 ARG A C 1
ATOM 640 O O . ARG A 1 83 ? -3.859 -4.162 -6.142 1.00 95.62 83 ARG A O 1
ATOM 647 N N . ALA A 1 84 ? -5.131 -4.824 -7.870 1.00 92.00 84 ALA A N 1
ATOM 648 C CA . ALA A 1 84 ? -4.326 -5.990 -8.237 1.00 92.00 84 ALA A CA 1
ATOM 649 C C . ALA A 1 84 ? -3.030 -5.541 -8.948 1.00 92.00 84 ALA A C 1
ATOM 651 O O . ALA A 1 84 ? -2.907 -5.520 -10.177 1.00 92.00 84 ALA A O 1
ATOM 652 N N . GLY A 1 85 ? -2.080 -5.094 -8.126 1.00 86.44 85 GLY A N 1
ATOM 653 C CA . GLY A 1 85 ? -0.769 -4.553 -8.473 1.00 86.44 85 GLY A CA 1
ATOM 654 C C . GLY A 1 85 ? -0.104 -3.902 -7.251 1.00 86.44 85 GLY A C 1
ATOM 655 O O . GLY A 1 85 ? -0.695 -3.859 -6.178 1.00 86.44 85 GLY A O 1
ATOM 656 N N . VAL A 1 86 ? 1.122 -3.389 -7.406 1.00 82.38 86 VAL A N 1
ATOM 657 C CA . VAL A 1 86 ? 1.873 -2.762 -6.294 1.00 82.38 86 VAL A CA 1
ATOM 658 C C . VAL A 1 86 ? 1.527 -1.289 -6.095 1.00 82.38 86 VAL A C 1
ATOM 660 O O . VAL A 1 86 ? 1.310 -0.848 -4.971 1.00 82.38 86 VAL A O 1
ATOM 663 N N . GLY A 1 87 ? 1.541 -0.494 -7.169 1.00 80.94 87 GLY A N 1
ATOM 664 C CA . GLY A 1 87 ? 1.208 0.930 -7.069 1.00 80.94 87 GLY A CA 1
ATOM 665 C C . GLY A 1 87 ? -0.251 1.124 -6.669 1.00 80.94 87 GLY A C 1
ATOM 666 O O . GLY A 1 87 ? -1.060 0.226 -6.877 1.00 80.94 87 GLY A O 1
ATOM 667 N N . VAL A 1 88 ? -0.592 2.301 -6.149 1.00 87.00 88 VAL A N 1
ATOM 668 C CA . VAL A 1 88 ? -1.984 2.735 -5.903 1.00 87.00 88 VAL A CA 1
ATOM 669 C C . VAL A 1 88 ? -2.256 4.133 -6.468 1.00 87.00 88 VAL A C 1
ATOM 671 O O . VAL A 1 88 ? -3.216 4.787 -6.095 1.00 87.00 88 VAL A O 1
ATOM 674 N N . ASP A 1 89 ? -1.428 4.574 -7.417 1.00 83.69 89 ASP A N 1
ATOM 675 C CA . ASP A 1 89 ? -1.402 5.931 -7.994 1.00 83.69 89 ASP A CA 1
ATOM 676 C C . ASP A 1 89 ? -2.729 6.341 -8.663 1.00 83.69 89 ASP A C 1
ATOM 678 O O . ASP A 1 89 ? -3.067 7.514 -8.760 1.00 83.69 89 ASP A O 1
ATOM 682 N N . ASN A 1 90 ? -3.501 5.358 -9.119 1.00 88.56 90 ASN A N 1
ATOM 683 C CA . ASN A 1 90 ? -4.808 5.518 -9.747 1.00 88.56 90 ASN A CA 1
ATOM 684 C C . ASN A 1 90 ? -5.979 5.377 -8.758 1.00 88.56 90 ASN A C 1
ATOM 686 O O . ASN A 1 90 ? -7.117 5.246 -9.201 1.00 88.56 90 ASN A O 1
ATOM 690 N N . VAL A 1 91 ? -5.727 5.366 -7.448 1.00 94.12 91 VAL A N 1
ATOM 691 C CA . VAL A 1 91 ? -6.752 5.320 -6.399 1.00 94.12 91 VAL A CA 1
ATOM 692 C C . VAL A 1 91 ? -6.570 6.524 -5.481 1.00 94.12 91 VAL A C 1
ATOM 694 O O . VAL A 1 91 ? -5.495 6.738 -4.929 1.00 94.12 91 VAL A O 1
ATOM 697 N N . CYS A 1 92 ? -7.630 7.305 -5.272 1.00 91.31 92 CYS A N 1
ATOM 698 C CA . CYS A 1 92 ? -7.609 8.404 -4.311 1.00 91.31 92 CYS A CA 1
ATOM 699 C C . CYS A 1 92 ? -7.679 7.858 -2.872 1.00 91.31 92 CYS A C 1
ATOM 701 O O . CYS A 1 92 ? -8.755 7.729 -2.282 1.00 91.31 92 CYS A O 1
ATOM 703 N N . VAL A 1 93 ? -6.515 7.506 -2.317 1.00 88.44 93 VAL A N 1
ATOM 704 C CA . VAL A 1 93 ? -6.384 6.907 -0.978 1.00 88.44 93 VAL A CA 1
ATOM 705 C C . VAL A 1 93 ? -6.951 7.820 0.109 1.00 88.44 93 VAL A C 1
ATOM 707 O O . VAL A 1 93 ? -7.612 7.331 1.022 1.00 88.44 93 VAL A O 1
ATOM 710 N N . ASP A 1 94 ? -6.773 9.136 -0.005 1.00 81.44 94 ASP A N 1
ATOM 711 C CA . ASP A 1 94 ? -7.286 10.097 0.977 1.00 81.44 94 ASP A CA 1
ATOM 712 C C . ASP A 1 94 ? -8.818 10.113 1.028 1.00 81.44 94 ASP A C 1
ATOM 714 O O . ASP A 1 94 ? -9.407 10.094 2.111 1.00 81.44 94 ASP A O 1
ATOM 718 N N . ALA A 1 95 ? -9.483 10.074 -0.132 1.00 86.38 95 ALA A N 1
ATOM 719 C CA . ALA A 1 95 ? -10.941 10.013 -0.207 1.00 86.38 95 ALA A CA 1
ATOM 720 C C . ALA A 1 95 ? -11.491 8.683 0.325 1.00 86.38 95 ALA A C 1
ATOM 722 O O . ALA A 1 95 ? -12.498 8.673 1.035 1.00 86.38 95 ALA A O 1
ATOM 723 N N . ALA A 1 96 ? -10.820 7.568 0.022 1.00 89.62 96 ALA A N 1
ATOM 724 C CA . ALA A 1 96 ? -11.174 6.260 0.568 1.00 89.62 96 ALA A CA 1
ATOM 725 C C . ALA A 1 96 ? -11.011 6.243 2.092 1.00 89.62 96 ALA A C 1
ATOM 727 O O . ALA A 1 96 ? -11.912 5.819 2.812 1.00 89.62 96 ALA A O 1
ATOM 728 N N . THR A 1 97 ? -9.908 6.805 2.587 1.00 82.56 97 THR A N 1
ATOM 729 C CA . THR A 1 97 ? -9.626 6.937 4.019 1.00 82.56 97 THR A CA 1
ATOM 730 C C . THR A 1 97 ? -10.681 7.787 4.716 1.00 82.56 97 THR A C 1
ATOM 732 O O . THR A 1 97 ? -11.167 7.394 5.768 1.00 82.56 97 THR A O 1
ATOM 735 N N . ALA A 1 98 ? -11.113 8.899 4.115 1.00 75.31 98 ALA A N 1
ATOM 736 C CA . ALA A 1 98 ? -12.183 9.744 4.648 1.00 75.31 98 ALA A CA 1
ATOM 737 C C . ALA A 1 98 ? -13.503 8.983 4.863 1.00 75.31 98 ALA A C 1
ATOM 739 O O . ALA A 1 98 ? -14.217 9.242 5.827 1.00 75.31 98 ALA A O 1
ATOM 740 N N . GLN A 1 99 ? -13.812 8.025 3.988 1.00 82.50 99 GLN A N 1
ATOM 741 C CA . GLN A 1 99 ? -15.033 7.216 4.058 1.00 82.50 99 GLN A CA 1
ATOM 742 C C . GLN A 1 99 ? -14.857 5.892 4.808 1.00 82.50 99 GLN A C 1
ATOM 744 O O . GLN A 1 99 ? -15.788 5.095 4.870 1.00 82.50 99 GLN A O 1
ATOM 749 N N . GLY A 1 100 ? -13.679 5.643 5.387 1.00 78.25 100 GLY A N 1
ATOM 750 C CA . GLY A 1 100 ? -13.393 4.381 6.069 1.00 78.25 100 GLY A CA 1
ATOM 751 C C . GLY A 1 100 ? -13.329 3.185 5.115 1.00 78.25 100 GLY A C 1
ATOM 752 O O . GLY A 1 100 ? -13.614 2.060 5.510 1.00 78.25 100 GLY A O 1
ATOM 753 N N . ILE A 1 101 ? -12.979 3.395 3.853 1.00 90.00 101 ILE A N 1
ATOM 754 C CA . ILE A 1 101 ? -12.834 2.318 2.876 1.00 90.00 101 ILE A CA 1
ATOM 755 C C . ILE A 1 101 ? -11.383 1.839 2.915 1.00 90.00 101 ILE A C 1
ATOM 757 O O . ILE A 1 101 ? -10.453 2.632 2.733 1.00 90.00 101 ILE A O 1
ATOM 761 N N . PHE A 1 102 ? -11.166 0.542 3.135 1.00 91.38 102 PHE A N 1
ATOM 762 C CA . PHE A 1 102 ? -9.829 -0.039 3.025 1.00 91.38 102 PHE A CA 1
ATOM 763 C C . PHE A 1 102 ? -9.318 0.103 1.596 1.00 91.38 102 PHE A C 1
ATOM 765 O O . PHE A 1 102 ? -10.029 -0.237 0.654 1.00 91.38 102 PHE A O 1
ATOM 772 N N . VAL A 1 103 ? -8.076 0.548 1.424 1.00 94.94 103 VAL A N 1
ATOM 773 C CA . VAL A 1 103 ? -7.390 0.458 0.133 1.00 94.94 103 VAL A CA 1
ATOM 774 C C . VAL A 1 103 ? -6.297 -0.580 0.268 1.00 94.94 103 VAL A C 1
ATOM 776 O O . VAL A 1 103 ? -5.436 -0.447 1.132 1.00 94.94 103 VAL A O 1
ATOM 779 N N . VAL A 1 104 ? -6.329 -1.612 -0.569 1.00 94.31 104 VAL A N 1
ATOM 780 C CA . VAL A 1 104 ? -5.358 -2.709 -0.530 1.00 94.31 104 VAL A CA 1
ATOM 781 C C . VAL A 1 104 ? -4.631 -2.856 -1.858 1.00 94.31 104 VAL A C 1
ATOM 783 O O . VAL A 1 104 ? -5.182 -2.567 -2.925 1.00 94.31 104 VAL A O 1
ATOM 786 N N . ASN A 1 105 ? -3.394 -3.329 -1.792 1.00 92.00 105 ASN A N 1
ATOM 787 C CA . ASN A 1 105 ? -2.574 -3.655 -2.953 1.00 92.00 105 ASN A CA 1
ATOM 788 C C . ASN A 1 105 ? -1.919 -5.038 -2.790 1.00 92.00 105 ASN A C 1
ATOM 790 O O . ASN A 1 105 ? -2.146 -5.732 -1.797 1.00 92.00 105 ASN A O 1
ATOM 794 N N . SER A 1 106 ? -1.104 -5.437 -3.766 1.00 88.75 106 SER A N 1
ATOM 795 C CA . SER A 1 106 ? -0.240 -6.616 -3.665 1.00 88.75 106 SER A CA 1
ATOM 796 C C . SER A 1 106 ? 1.227 -6.188 -3.728 1.00 88.75 106 SER A C 1
ATOM 798 O O . SER A 1 106 ? 1.778 -6.075 -4.824 1.00 88.75 106 SER A O 1
ATOM 800 N N . PRO A 1 107 ? 1.879 -5.902 -2.584 1.00 78.50 107 PRO A N 1
ATOM 801 C CA . PRO A 1 107 ? 3.196 -5.262 -2.546 1.00 78.50 107 PRO A CA 1
ATOM 802 C C . PRO A 1 107 ? 4.329 -6.152 -3.073 1.00 78.50 107 PRO A C 1
ATOM 804 O O . PRO A 1 107 ? 5.341 -5.633 -3.535 1.00 78.50 107 PRO A O 1
ATOM 807 N N . ASN A 1 108 ? 4.163 -7.477 -3.022 1.00 79.06 108 ASN A N 1
ATOM 808 C CA . ASN A 1 108 ? 5.192 -8.435 -3.437 1.00 79.06 108 ASN A CA 1
ATOM 809 C C . ASN A 1 108 ? 4.848 -9.180 -4.736 1.00 79.06 108 ASN A C 1
ATOM 811 O O . ASN A 1 108 ? 5.715 -9.861 -5.284 1.00 79.06 108 ASN A O 1
ATOM 815 N N . GLY A 1 109 ? 3.612 -9.070 -5.238 1.00 80.31 109 GLY A N 1
ATOM 816 C CA . GLY A 1 109 ? 3.102 -9.953 -6.291 1.00 80.31 109 GLY A CA 1
ATOM 817 C C . GLY A 1 109 ? 3.821 -9.841 -7.639 1.00 80.31 109 GLY A C 1
ATOM 818 O O . GLY A 1 109 ? 3.788 -10.789 -8.418 1.00 80.31 109 GLY A O 1
ATOM 819 N N . ASN A 1 110 ? 4.517 -8.730 -7.912 1.00 87.06 110 ASN A N 1
ATOM 820 C CA . ASN A 1 110 ? 5.239 -8.508 -9.172 1.00 87.06 110 ASN A CA 1
ATOM 821 C C . ASN A 1 110 ? 6.755 -8.274 -9.012 1.00 87.06 110 ASN A C 1
ATOM 823 O O . ASN A 1 110 ? 7.415 -7.937 -9.994 1.00 87.06 110 ASN A O 1
ATOM 827 N N . THR A 1 111 ? 7.310 -8.433 -7.803 1.00 85.25 111 THR A N 1
ATOM 828 C CA . THR A 1 111 ? 8.712 -8.086 -7.507 1.00 85.25 111 THR A CA 1
ATOM 829 C C . THR A 1 111 ? 9.688 -8.773 -8.461 1.00 85.25 111 THR A C 1
ATOM 831 O O . THR A 1 111 ? 10.582 -8.126 -9.005 1.00 85.25 111 THR A O 1
ATOM 834 N N . MET A 1 112 ? 9.504 -10.080 -8.674 1.00 91.06 112 MET A N 1
ATOM 835 C CA . MET A 1 112 ? 10.379 -10.876 -9.538 1.00 91.06 112 MET A CA 1
ATOM 836 C C . MET A 1 112 ? 10.258 -10.465 -11.006 1.00 91.06 112 MET A C 1
ATOM 838 O O . MET A 1 112 ? 11.274 -10.165 -11.625 1.00 91.06 112 MET A O 1
ATOM 842 N N . ALA A 1 113 ? 9.033 -10.342 -11.524 1.00 94.31 113 ALA A N 1
ATOM 843 C CA . ALA A 1 113 ? 8.783 -9.931 -12.906 1.00 94.31 113 ALA A CA 1
ATOM 844 C C . ALA A 1 113 ? 9.407 -8.559 -13.233 1.00 94.31 113 ALA A C 1
ATOM 846 O O . ALA A 1 113 ? 10.062 -8.391 -14.261 1.00 94.31 113 ALA A O 1
ATOM 847 N N . ALA A 1 114 ? 9.289 -7.589 -12.319 1.00 91.69 114 ALA A N 1
ATOM 848 C CA . ALA A 1 114 ? 9.872 -6.261 -12.502 1.00 91.69 114 ALA A CA 1
ATOM 849 C C . ALA A 1 114 ? 11.412 -6.282 -12.466 1.00 91.69 114 ALA A C 1
ATOM 851 O O . ALA A 1 114 ? 12.069 -5.562 -13.227 1.00 91.69 114 ALA A O 1
ATOM 852 N N . ALA A 1 115 ? 12.004 -7.114 -11.601 1.00 95.56 115 ALA A N 1
ATOM 853 C CA . ALA A 1 115 ? 13.452 -7.299 -11.546 1.00 95.56 115 ALA A CA 1
ATOM 854 C C . ALA A 1 115 ? 13.974 -7.954 -12.835 1.00 95.56 115 ALA A C 1
ATOM 856 O O . ALA A 1 115 ? 14.943 -7.473 -13.424 1.00 95.56 115 ALA A O 1
ATOM 857 N N . GLU A 1 116 ? 13.300 -9.003 -13.310 1.00 98.00 116 GLU A N 1
ATOM 858 C CA . GLU A 1 116 ? 13.622 -9.701 -14.557 1.00 98.00 116 GLU A CA 1
ATOM 859 C C . GLU A 1 116 ? 13.535 -8.771 -15.766 1.00 98.00 116 GLU A C 1
ATOM 861 O O . GLU A 1 116 ? 14.474 -8.728 -16.564 1.00 98.00 116 GLU A O 1
ATOM 866 N N . LEU A 1 117 ? 12.475 -7.958 -15.870 1.00 98.44 117 LEU A N 1
ATOM 867 C CA . LEU A 1 117 ? 12.363 -6.974 -16.945 1.00 98.44 117 LEU A CA 1
ATOM 868 C C . LEU A 1 117 ? 13.492 -5.943 -16.875 1.00 98.44 117 LEU A C 1
ATOM 870 O O . LEU A 1 117 ? 14.090 -5.637 -17.901 1.00 98.44 117 LEU A O 1
ATOM 874 N N . THR A 1 118 ? 13.825 -5.434 -15.687 1.00 98.44 118 THR A N 1
ATOM 875 C CA . THR A 1 118 ? 14.925 -4.467 -15.518 1.00 98.44 118 THR A CA 1
ATOM 876 C C . THR A 1 118 ? 16.246 -5.039 -16.039 1.00 98.44 118 THR A C 1
ATOM 878 O O . THR A 1 118 ? 16.958 -4.384 -16.806 1.00 98.44 118 THR A O 1
ATOM 881 N N . LEU A 1 119 ? 16.565 -6.280 -15.663 1.00 98.50 119 LEU A N 1
ATOM 882 C CA . LEU A 1 119 ? 17.765 -6.985 -16.113 1.00 98.50 119 LEU A CA 1
ATOM 883 C C . LEU A 1 119 ? 17.724 -7.242 -17.627 1.00 98.50 119 LEU A C 1
ATOM 885 O O . LEU A 1 119 ? 18.718 -7.008 -18.317 1.00 98.50 119 LEU A O 1
ATOM 889 N N . GLY A 1 120 ? 16.570 -7.655 -18.153 1.00 98.50 120 GLY A N 1
ATOM 890 C CA . GLY A 1 120 ? 16.338 -7.852 -19.582 1.00 98.50 120 GLY A CA 1
ATOM 891 C C . GLY A 1 120 ? 16.542 -6.569 -20.387 1.00 98.50 120 GLY A C 1
ATOM 892 O O . GLY A 1 120 ? 17.280 -6.574 -21.371 1.00 98.50 120 GLY A O 1
ATOM 893 N N . LEU A 1 121 ? 15.975 -5.448 -19.933 1.00 98.69 121 LEU A N 1
ATOM 894 C CA . LEU A 1 121 ? 16.158 -4.121 -20.520 1.00 98.69 121 LEU A CA 1
ATOM 895 C C . LEU A 1 121 ? 17.626 -3.692 -20.480 1.00 98.69 121 LEU A C 1
ATOM 897 O O . LEU A 1 121 ? 18.148 -3.228 -21.492 1.00 98.69 121 LEU A O 1
ATOM 901 N N . MET A 1 122 ? 18.322 -3.895 -19.358 1.00 98.56 122 MET A N 1
ATOM 902 C CA . MET A 1 122 ? 19.752 -3.598 -19.241 1.00 98.56 122 MET A CA 1
ATOM 903 C C . MET A 1 122 ? 20.585 -4.403 -20.251 1.00 98.56 122 MET A C 1
ATOM 905 O O . MET A 1 122 ? 21.414 -3.832 -20.965 1.00 98.56 122 MET A O 1
ATOM 909 N N . MET A 1 123 ? 20.360 -5.718 -20.351 1.00 98.31 123 MET A N 1
ATOM 910 C CA . MET A 1 123 ? 21.066 -6.584 -21.303 1.00 98.31 123 MET A CA 1
ATOM 911 C C . MET A 1 123 ? 20.740 -6.212 -22.755 1.00 98.31 123 MET A C 1
ATOM 913 O O . MET A 1 123 ? 21.645 -6.093 -23.588 1.00 98.31 123 MET A O 1
ATOM 917 N N . ALA A 1 124 ? 19.462 -5.973 -23.054 1.00 98.38 124 ALA A N 1
ATOM 918 C CA . ALA A 1 124 ? 18.997 -5.553 -24.368 1.00 98.38 124 ALA A CA 1
ATOM 919 C C . ALA A 1 124 ? 19.613 -4.214 -24.783 1.00 98.38 124 ALA A C 1
ATOM 921 O O . ALA A 1 124 ? 20.071 -4.076 -25.919 1.00 98.38 124 ALA A O 1
ATOM 922 N N . LEU A 1 125 ? 19.704 -3.263 -23.853 1.00 97.69 125 LEU A N 1
ATOM 923 C CA . LEU A 1 125 ? 20.294 -1.948 -24.073 1.00 97.69 125 LEU A CA 1
ATOM 924 C C . LEU A 1 125 ? 21.809 -2.032 -24.292 1.00 97.69 125 LEU A C 1
ATOM 926 O O . LEU A 1 125 ? 22.336 -1.400 -25.209 1.00 97.69 125 LEU A O 1
ATOM 930 N N . ALA A 1 126 ? 22.509 -2.851 -23.500 1.00 97.69 126 ALA A N 1
ATOM 931 C CA . ALA A 1 126 ? 23.950 -3.067 -23.626 1.00 97.69 126 ALA A CA 1
ATOM 932 C C . ALA A 1 126 ? 24.336 -3.690 -24.977 1.00 97.69 126 ALA A C 1
ATOM 934 O O . ALA A 1 126 ? 25.431 -3.444 -25.491 1.00 97.69 126 ALA A O 1
ATOM 935 N N . ARG A 1 127 ? 23.448 -4.503 -25.561 1.00 97.56 127 ARG A N 1
ATOM 936 C CA . ARG A 1 127 ? 23.704 -5.273 -26.787 1.00 97.56 127 ARG A CA 1
ATOM 937 C C . ARG A 1 127 ? 22.915 -4.789 -28.007 1.00 97.56 127 ARG A C 1
ATOM 939 O O . ARG A 1 127 ? 23.078 -5.371 -29.075 1.00 97.56 127 ARG A O 1
ATOM 946 N N . LYS A 1 128 ? 22.123 -3.719 -27.865 1.00 97.19 128 LYS A N 1
ATOM 947 C CA . LYS A 1 128 ? 21.246 -3.149 -28.905 1.00 97.19 128 LYS A CA 1
ATOM 948 C C . LYS A 1 128 ? 20.315 -4.197 -29.532 1.00 97.19 128 LYS A C 1
ATOM 950 O O . LYS A 1 128 ? 20.131 -4.212 -30.750 1.00 97.19 128 LYS A O 1
ATOM 955 N N . ILE A 1 129 ? 19.780 -5.107 -28.708 1.00 97.62 129 ILE A N 1
ATOM 956 C CA . ILE A 1 129 ? 19.031 -6.288 -29.177 1.00 97.62 129 ILE A CA 1
ATOM 957 C C . ILE A 1 129 ? 17.835 -5.884 -30.051 1.00 97.62 129 ILE A C 1
ATOM 959 O O . ILE A 1 129 ? 17.786 -6.354 -31.186 1.00 97.62 129 ILE A O 1
ATOM 963 N N . PRO A 1 130 ? 16.925 -4.981 -29.622 1.00 96.62 130 PRO A N 1
ATOM 964 C CA . PRO A 1 130 ? 15.750 -4.648 -30.430 1.00 96.62 130 PRO A CA 1
ATOM 965 C C . PRO A 1 130 ? 16.108 -4.004 -31.774 1.00 96.62 130 PRO A C 1
ATOM 967 O O . PRO A 1 130 ? 15.444 -4.230 -32.780 1.00 96.62 130 PRO A O 1
ATOM 970 N N . GLN A 1 131 ? 17.170 -3.196 -31.815 1.00 95.25 131 GLN A N 1
ATOM 971 C CA . GLN A 1 131 ? 17.611 -2.537 -33.043 1.00 95.25 131 GLN A CA 1
ATOM 972 C C . GLN A 1 131 ? 18.284 -3.522 -34.009 1.00 95.25 131 GLN A C 1
ATOM 974 O O . GLN A 1 131 ? 18.088 -3.412 -35.220 1.00 95.25 131 GLN A O 1
ATOM 979 N N . ALA A 1 132 ? 19.069 -4.470 -33.484 1.00 96.56 132 ALA A N 1
ATOM 980 C CA . ALA A 1 132 ? 19.700 -5.523 -34.274 1.00 96.56 132 ALA A CA 1
ATOM 981 C C . ALA A 1 132 ? 18.658 -6.488 -34.859 1.00 96.56 132 ALA A C 1
ATOM 983 O O . ALA A 1 132 ? 18.690 -6.760 -36.058 1.00 96.56 132 ALA A O 1
ATOM 984 N N . ASP A 1 133 ? 17.703 -6.927 -34.037 1.00 97.25 133 ASP A N 1
ATOM 985 C CA . ASP A 1 133 ? 16.571 -7.763 -34.447 1.00 97.25 133 ASP A CA 1
ATOM 986 C C . ASP A 1 133 ? 15.740 -7.099 -35.557 1.00 97.25 133 ASP A C 1
ATOM 988 O O . ASP A 1 133 ? 15.520 -7.683 -36.621 1.00 97.25 133 ASP A O 1
ATOM 992 N N . ALA A 1 134 ? 15.382 -5.823 -35.375 1.00 95.19 134 ALA A N 1
ATOM 993 C CA . ALA A 1 134 ? 14.636 -5.071 -36.377 1.00 95.19 134 ALA A CA 1
ATOM 994 C C . ALA A 1 134 ? 15.401 -4.925 -37.705 1.00 95.19 134 ALA A C 1
ATOM 996 O O . ALA A 1 134 ? 14.781 -4.874 -38.764 1.00 95.19 134 ALA A O 1
ATOM 997 N N . SER A 1 135 ? 16.735 -4.828 -37.671 1.00 95.69 135 SER A N 1
ATOM 998 C CA . SER A 1 135 ? 17.569 -4.745 -38.879 1.00 95.69 135 SER A CA 1
ATOM 999 C C . SER A 1 135 ? 17.553 -6.056 -39.662 1.00 95.69 135 SER A C 1
ATOM 1001 O O . SER A 1 135 ? 17.237 -6.051 -40.851 1.00 95.69 135 SER A O 1
ATOM 1003 N N . VAL A 1 136 ? 17.765 -7.187 -38.983 1.00 97.31 136 VAL A N 1
ATOM 1004 C CA . VAL A 1 136 ? 17.700 -8.516 -39.613 1.00 97.31 136 VAL A CA 1
ATOM 1005 C C . VAL A 1 136 ? 16.298 -8.800 -40.158 1.00 97.31 136 VAL A C 1
ATOM 1007 O O . VAL A 1 136 ? 16.170 -9.286 -41.278 1.00 97.31 136 VAL A O 1
ATOM 1010 N N . SER A 1 137 ? 15.246 -8.411 -39.430 1.00 96.69 137 SER A N 1
ATOM 1011 C CA . SER A 1 137 ? 13.849 -8.553 -39.870 1.00 96.69 137 SER A CA 1
ATOM 1012 C C . SER A 1 137 ? 13.514 -7.747 -41.133 1.00 96.69 137 SER A C 1
ATOM 1014 O O . SER A 1 137 ? 12.600 -8.109 -41.869 1.00 96.69 137 SER A O 1
ATOM 1016 N N . ARG A 1 138 ? 14.267 -6.676 -41.428 1.00 97.31 138 ARG A N 1
ATOM 1017 C CA . ARG A 1 138 ? 14.178 -5.924 -42.695 1.00 97.31 138 ARG A CA 1
ATOM 1018 C C . ARG A 1 138 ? 15.059 -6.498 -43.813 1.00 97.31 138 ARG A C 1
ATOM 1020 O O . ARG A 1 138 ? 15.123 -5.912 -44.889 1.00 97.31 138 ARG A O 1
ATOM 1027 N N . GLY A 1 139 ? 15.751 -7.613 -43.576 1.00 97.00 139 GLY A N 1
ATOM 1028 C CA . GLY A 1 139 ? 16.699 -8.207 -44.522 1.00 97.00 139 GLY A CA 1
ATOM 1029 C C . GLY A 1 139 ? 18.065 -7.511 -44.565 1.00 97.00 139 GLY A C 1
ATOM 1030 O O . GLY A 1 139 ? 18.843 -7.737 -45.489 1.00 97.00 139 GLY A O 1
ATOM 1031 N N . GLU A 1 140 ? 18.384 -6.661 -43.586 1.00 96.06 140 GLU A N 1
ATOM 1032 C CA . GLU A 1 140 ? 19.670 -5.966 -43.500 1.00 96.06 140 GLU A CA 1
ATOM 1033 C C . GLU A 1 140 ? 20.680 -6.786 -42.677 1.00 96.06 140 GLU A C 1
ATOM 1035 O O . GLU A 1 140 ? 20.375 -7.261 -41.583 1.00 96.06 140 GLU A O 1
ATOM 1040 N N . TRP A 1 141 ? 21.930 -6.895 -43.146 1.00 94.31 141 TRP A N 1
ATOM 1041 C CA . TRP A 1 141 ? 23.012 -7.565 -42.407 1.00 94.31 141 TRP A CA 1
ATOM 1042 C C . TRP A 1 141 ? 24.098 -6.583 -41.944 1.00 94.31 141 TRP A C 1
ATOM 1044 O O . TRP A 1 141 ? 25.255 -6.634 -42.363 1.00 94.31 141 TRP A O 1
ATOM 1054 N N . THR A 1 142 ? 23.739 -5.641 -41.067 1.00 91.31 142 THR A N 1
ATOM 1055 C CA . THR A 1 142 ? 24.639 -4.553 -40.637 1.00 91.31 142 THR A CA 1
ATOM 1056 C C . THR A 1 142 ? 25.337 -4.825 -39.302 1.00 91.31 142 THR A C 1
ATOM 1058 O O . THR A 1 142 ? 25.274 -4.007 -38.382 1.00 91.31 142 THR A O 1
ATOM 1061 N N . ARG A 1 143 ? 26.039 -5.961 -39.183 1.00 92.94 143 ARG A N 1
ATOM 1062 C CA . ARG A 1 143 ? 26.727 -6.393 -37.943 1.00 92.94 143 ARG A CA 1
ATOM 1063 C C . ARG A 1 143 ? 27.588 -5.296 -37.299 1.00 92.94 143 ARG A C 1
ATOM 1065 O O . ARG A 1 143 ? 27.582 -5.148 -36.080 1.00 92.94 143 ARG A O 1
ATOM 1072 N N . SER A 1 144 ? 28.312 -4.516 -38.102 1.00 93.12 144 SER A N 1
ATOM 1073 C CA . SER A 1 144 ? 29.226 -3.467 -37.624 1.00 93.12 144 SER A CA 1
ATOM 1074 C C . SER A 1 144 ? 28.534 -2.321 -36.871 1.00 93.12 144 SER A C 1
ATOM 1076 O O . SER A 1 144 ? 29.171 -1.686 -36.034 1.00 93.12 144 SER A O 1
ATOM 1078 N N . LYS A 1 145 ? 27.232 -2.075 -37.094 1.00 91.44 145 LYS A N 1
ATOM 1079 C CA . LYS A 1 145 ? 26.464 -1.014 -36.407 1.00 91.44 145 LYS A CA 1
ATOM 1080 C C . LYS A 1 145 ? 26.120 -1.361 -34.948 1.00 91.44 145 LYS A C 1
ATOM 1082 O O . LYS A 1 145 ? 25.814 -0.472 -34.144 1.00 91.44 145 LYS A O 1
ATOM 1087 N N . PHE A 1 146 ? 26.197 -2.642 -34.584 1.00 93.75 146 PHE A N 1
ATOM 1088 C CA . PHE A 1 146 ? 25.714 -3.168 -33.304 1.00 93.75 146 PHE A CA 1
ATOM 1089 C C . PHE A 1 146 ? 26.836 -3.545 -32.330 1.00 93.75 146 PHE A C 1
ATOM 1091 O O . PHE A 1 146 ? 26.685 -4.466 -31.530 1.00 93.75 146 PHE A O 1
ATOM 1098 N N . MET A 1 147 ? 27.962 -2.820 -32.359 1.00 94.62 147 MET A N 1
ATOM 1099 C CA . MET A 1 147 ? 28.981 -2.953 -31.314 1.00 94.62 147 MET A CA 1
ATOM 1100 C C . MET A 1 147 ? 28.356 -2.643 -29.945 1.00 94.62 147 MET A C 1
ATOM 1102 O O . MET A 1 147 ? 27.862 -1.535 -29.713 1.00 94.62 147 MET A O 1
ATOM 1106 N N . GLY A 1 148 ? 28.324 -3.656 -29.079 1.00 94.25 148 GLY A N 1
ATOM 1107 C CA . GLY A 1 148 ? 27.713 -3.601 -27.754 1.00 94.25 148 GLY A CA 1
ATOM 1108 C C . GLY A 1 148 ? 28.738 -3.447 -26.633 1.00 94.25 148 GLY A C 1
ATOM 1109 O O . GLY A 1 148 ? 29.932 -3.279 -26.873 1.00 94.25 148 GLY A O 1
ATOM 1110 N N . ARG A 1 149 ? 28.260 -3.537 -25.391 1.00 94.56 149 ARG A N 1
ATOM 1111 C CA . ARG A 1 149 ? 29.072 -3.456 -24.172 1.00 94.56 149 ARG A CA 1
ATOM 1112 C C . ARG A 1 149 ? 28.918 -4.726 -23.344 1.00 94.56 149 ARG A C 1
ATOM 1114 O O . ARG A 1 149 ? 27.817 -5.251 -23.193 1.00 94.56 149 ARG A O 1
ATOM 1121 N N . GLN A 1 150 ? 30.034 -5.208 -22.809 1.00 96.31 150 GLN A N 1
ATOM 1122 C CA . GLN A 1 150 ? 30.055 -6.286 -21.825 1.00 96.31 150 GLN A CA 1
ATOM 1123 C C . GLN A 1 150 ? 29.719 -5.730 -20.434 1.00 96.31 150 GLN A C 1
ATOM 1125 O O . GLN A 1 150 ? 30.157 -4.628 -20.105 1.00 96.31 150 GLN A O 1
ATOM 1130 N N . LEU A 1 151 ? 28.946 -6.491 -19.647 1.00 98.00 151 LEU A N 1
ATOM 1131 C CA . LEU A 1 151 ? 28.531 -6.118 -18.287 1.00 98.00 151 LEU A CA 1
ATOM 1132 C C . LEU A 1 151 ? 29.570 -6.485 -17.219 1.00 98.00 151 LEU A C 1
ATOM 1134 O O . LEU A 1 151 ? 29.779 -5.708 -16.297 1.00 98.00 151 LEU A O 1
ATOM 1138 N N . ASN A 1 152 ? 30.241 -7.633 -17.353 1.00 97.75 152 ASN A N 1
ATOM 1139 C CA . ASN A 1 152 ? 31.292 -8.065 -16.425 1.00 97.75 152 ASN A CA 1
ATOM 1140 C C . ASN A 1 152 ? 32.327 -6.948 -16.197 1.00 97.75 152 ASN A C 1
ATOM 1142 O O . ASN A 1 152 ? 32.766 -6.315 -17.162 1.00 97.75 152 ASN A O 1
ATOM 1146 N N . GLN A 1 153 ? 32.710 -6.730 -14.937 1.00 97.06 153 GLN A N 1
ATOM 1147 C CA . GLN A 1 153 ? 33.629 -5.677 -14.480 1.00 97.06 153 GLN A CA 1
ATOM 1148 C C . GLN A 1 153 ? 33.163 -4.234 -14.751 1.00 97.06 153 GLN A C 1
ATOM 1150 O O . GLN A 1 153 ? 33.959 -3.300 -14.644 1.00 97.06 153 GLN A O 1
ATOM 1155 N N . LYS A 1 154 ? 31.895 -4.019 -15.119 1.00 98.44 154 LYS A N 1
ATOM 1156 C CA . LYS A 1 154 ? 31.283 -2.684 -15.140 1.00 98.44 154 LYS A CA 1
ATOM 1157 C C . LYS A 1 154 ? 30.624 -2.371 -13.811 1.00 98.44 154 LYS A C 1
ATOM 1159 O O . LYS A 1 154 ? 30.253 -3.274 -13.065 1.00 98.44 154 LYS A O 1
ATOM 1164 N N . THR A 1 155 ? 30.441 -1.084 -13.555 1.00 98.69 155 THR A N 1
ATOM 1165 C CA . THR A 1 155 ? 29.766 -0.607 -12.350 1.00 98.69 155 THR A CA 1
ATOM 1166 C C . THR A 1 155 ? 28.292 -0.353 -12.654 1.00 98.69 155 THR A C 1
ATOM 1168 O O . THR A 1 155 ? 27.971 0.349 -13.616 1.00 98.69 155 THR A O 1
ATOM 1171 N N . ILE A 1 156 ? 27.387 -0.897 -11.843 1.00 98.69 156 ILE A N 1
ATOM 1172 C CA . ILE A 1 156 ? 25.964 -0.553 -11.861 1.00 98.69 156 ILE A CA 1
ATOM 1173 C C . ILE A 1 156 ? 25.588 0.246 -10.618 1.00 98.69 156 ILE A C 1
ATOM 1175 O O . ILE A 1 156 ? 25.929 -0.127 -9.499 1.00 98.69 156 ILE A O 1
ATOM 1179 N N . GLY A 1 157 ? 24.867 1.340 -10.834 1.00 98.56 157 GLY A N 1
ATOM 1180 C CA . GLY A 1 157 ? 24.254 2.161 -9.807 1.00 98.56 157 GLY A CA 1
ATOM 1181 C C . GLY A 1 157 ? 22.773 1.839 -9.668 1.00 98.56 157 GLY A C 1
ATOM 1182 O O . GLY A 1 157 ? 22.007 1.999 -10.614 1.00 98.56 157 GLY A O 1
ATOM 1183 N N . ILE A 1 158 ? 22.362 1.406 -8.484 1.00 98.25 158 ILE A N 1
ATOM 1184 C CA . ILE A 1 158 ? 20.978 1.078 -8.140 1.00 98.25 158 ILE A CA 1
ATOM 1185 C C . ILE A 1 158 ? 20.435 2.168 -7.213 1.00 98.25 158 ILE A C 1
ATOM 1187 O O . ILE A 1 158 ? 20.882 2.319 -6.078 1.00 98.25 158 ILE A O 1
ATOM 1191 N N . ILE A 1 159 ? 19.468 2.943 -7.694 1.00 96.75 159 ILE A N 1
ATOM 1192 C CA . ILE A 1 159 ? 18.801 3.992 -6.917 1.00 96.75 159 ILE A CA 1
ATOM 1193 C C . ILE A 1 159 ? 17.538 3.385 -6.301 1.00 96.75 159 ILE A C 1
ATOM 1195 O O . ILE A 1 159 ? 16.574 3.112 -7.013 1.00 96.75 159 ILE A O 1
ATOM 1199 N N . GLY A 1 160 ? 17.547 3.183 -4.983 1.00 87.81 160 GLY A N 1
ATOM 1200 C CA . GLY A 1 160 ? 16.514 2.470 -4.227 1.00 87.81 160 GLY A CA 1
ATOM 1201 C C . GLY A 1 160 ? 16.835 0.983 -4.057 1.00 87.81 160 GLY A C 1
ATOM 1202 O O . GLY A 1 160 ? 16.861 0.223 -5.025 1.00 87.81 160 GLY A O 1
ATOM 1203 N N . LEU A 1 161 ? 17.033 0.547 -2.811 1.00 85.12 161 LEU A N 1
ATOM 1204 C CA . LEU A 1 161 ? 17.359 -0.837 -2.451 1.00 85.12 161 LEU A CA 1
ATOM 1205 C C . LEU A 1 161 ? 16.165 -1.533 -1.773 1.00 85.12 161 LEU A C 1
ATOM 1207 O O . LEU A 1 161 ? 16.306 -2.259 -0.790 1.00 85.12 161 LEU A O 1
ATOM 1211 N N . GLY A 1 162 ? 14.968 -1.308 -2.320 1.00 82.50 162 GLY A N 1
ATOM 1212 C CA . GLY A 1 162 ? 13.760 -2.047 -1.954 1.00 82.50 162 GLY A CA 1
ATOM 1213 C C . GLY A 1 162 ? 13.772 -3.487 -2.482 1.00 82.50 162 GLY A C 1
ATOM 1214 O O . GLY A 1 162 ? 14.813 -4.022 -2.869 1.00 82.50 162 GLY A O 1
ATOM 1215 N N . GLN A 1 163 ? 12.595 -4.112 -2.554 1.00 82.19 163 GLN A N 1
ATOM 1216 C CA . GLN A 1 163 ? 12.459 -5.509 -2.984 1.00 82.19 163 GLN A CA 1
ATOM 1217 C C . GLN A 1 163 ? 13.059 -5.744 -4.383 1.00 82.19 163 GLN A C 1
ATOM 1219 O O . GLN A 1 163 ? 13.978 -6.545 -4.539 1.00 82.19 163 GLN A O 1
ATOM 1224 N N . VAL A 1 164 ? 12.611 -4.987 -5.392 1.00 86.81 164 VAL A N 1
ATOM 1225 C CA . VAL A 1 164 ? 13.096 -5.124 -6.780 1.00 86.81 164 VAL A CA 1
ATOM 1226 C C . VAL A 1 164 ? 14.593 -4.811 -6.882 1.00 86.81 164 VAL A C 1
ATOM 1228 O O . VAL A 1 164 ? 15.351 -5.618 -7.417 1.00 86.81 164 VAL A O 1
ATOM 1231 N N . GLY A 1 165 ? 15.037 -3.682 -6.317 1.00 91.00 165 GLY A N 1
ATOM 1232 C CA . GLY A 1 165 ? 16.445 -3.268 -6.351 1.00 91.00 165 GLY A CA 1
ATOM 1233 C C . GLY A 1 165 ? 17.387 -4.297 -5.715 1.00 91.00 165 GLY A C 1
ATOM 1234 O O . GLY A 1 165 ? 18.465 -4.553 -6.244 1.00 91.00 165 GLY A O 1
ATOM 1235 N N . THR A 1 166 ? 16.949 -4.964 -4.642 1.00 89.12 166 THR A N 1
ATOM 1236 C CA . THR A 1 166 ? 17.695 -6.054 -3.991 1.00 89.12 166 THR A CA 1
ATOM 1237 C C . THR A 1 166 ? 17.879 -7.261 -4.915 1.00 89.12 166 THR A C 1
ATOM 1239 O O . THR A 1 166 ? 18.973 -7.824 -4.987 1.00 89.12 166 THR A O 1
ATOM 1242 N N . HIS A 1 167 ? 16.838 -7.667 -5.648 1.00 92.88 167 HIS A N 1
ATOM 1243 C CA . HIS A 1 167 ? 16.946 -8.765 -6.614 1.00 92.88 167 HIS A CA 1
ATOM 1244 C C . HIS A 1 167 ? 17.866 -8.407 -7.784 1.00 92.88 167 HIS A C 1
ATOM 1246 O O . HIS A 1 167 ? 18.727 -9.208 -8.149 1.00 92.88 167 HIS A O 1
ATOM 1252 N N . VAL A 1 168 ? 17.743 -7.187 -8.316 1.00 97.12 168 VAL A N 1
ATOM 1253 C CA . VAL A 1 168 ? 18.627 -6.683 -9.377 1.00 97.12 168 VAL A CA 1
ATOM 1254 C C . VAL A 1 168 ? 20.084 -6.667 -8.908 1.00 97.12 168 VAL A C 1
ATOM 1256 O O . VAL A 1 168 ? 20.951 -7.178 -9.613 1.00 97.12 168 VAL A O 1
ATOM 1259 N N . ALA A 1 169 ? 20.356 -6.175 -7.695 1.00 96.38 169 ALA A N 1
ATOM 1260 C CA . ALA A 1 169 ? 21.696 -6.150 -7.110 1.00 96.38 169 ALA A CA 1
ATOM 1261 C C . ALA A 1 169 ? 22.331 -7.547 -7.058 1.00 96.38 169 ALA A C 1
ATOM 1263 O O . ALA A 1 169 ? 23.443 -7.731 -7.550 1.00 96.38 169 ALA A O 1
ATOM 1264 N N . ARG A 1 170 ? 21.606 -8.552 -6.545 1.00 95.00 170 ARG A N 1
ATOM 1265 C CA . ARG A 1 170 ? 22.102 -9.938 -6.454 1.00 95.00 170 ARG A CA 1
ATOM 1266 C C . ARG A 1 170 ? 22.490 -10.509 -7.814 1.00 95.00 170 ARG A C 1
ATOM 1268 O O . ARG A 1 170 ? 23.548 -11.124 -7.938 1.00 95.00 170 ARG A O 1
ATOM 1275 N N . VAL A 1 171 ? 21.652 -10.304 -8.832 1.00 96.81 171 VAL A N 1
ATOM 1276 C CA . VAL A 1 171 ? 21.934 -10.810 -10.182 1.00 96.81 171 VAL A CA 1
ATOM 1277 C C . VAL A 1 171 ? 23.120 -10.072 -10.802 1.00 96.81 171 VAL A C 1
ATOM 1279 O O . VAL A 1 171 ? 23.996 -10.709 -11.377 1.00 96.81 171 VAL A O 1
ATOM 1282 N N . CYS A 1 172 ? 23.208 -8.751 -10.643 1.00 97.69 172 CYS A N 1
ATOM 1283 C CA . CYS A 1 172 ? 24.336 -7.973 -11.157 1.00 97.69 172 CYS A CA 1
ATOM 1284 C C . CYS A 1 172 ? 25.670 -8.368 -10.507 1.00 97.69 172 CYS A C 1
ATOM 1286 O O . CYS A 1 172 ? 26.670 -8.505 -11.213 1.00 97.69 172 CYS A O 1
ATOM 1288 N N . THR A 1 173 ? 25.681 -8.642 -9.200 1.00 96.44 173 THR A N 1
ATOM 1289 C CA . THR A 1 173 ? 26.849 -9.206 -8.508 1.00 96.44 173 THR A CA 1
ATOM 1290 C C . THR A 1 173 ? 27.245 -10.557 -9.109 1.00 96.44 173 THR A C 1
ATOM 1292 O O . THR A 1 173 ? 28.418 -10.780 -9.408 1.00 96.44 173 THR A O 1
ATOM 1295 N N . ALA A 1 174 ? 26.278 -11.445 -9.369 1.00 96.06 174 ALA A N 1
ATOM 1296 C CA . ALA A 1 174 ? 26.532 -12.743 -10.003 1.00 96.06 174 ALA A CA 1
ATOM 1297 C C . ALA A 1 174 ? 27.038 -12.626 -11.457 1.00 96.06 174 ALA A C 1
ATOM 1299 O O . ALA A 1 174 ? 27.779 -13.488 -11.923 1.00 96.06 174 ALA A O 1
ATOM 1300 N N . LEU A 1 175 ? 26.693 -11.544 -12.164 1.00 96.56 175 LEU A N 1
ATOM 1301 C CA . LEU A 1 175 ? 27.220 -11.209 -13.495 1.00 96.56 175 LEU A CA 1
ATOM 1302 C C . LEU A 1 175 ? 28.636 -10.599 -13.463 1.00 96.56 175 LEU A C 1
ATOM 1304 O O . LEU A 1 175 ? 29.169 -10.245 -14.519 1.00 96.56 175 LEU A O 1
ATOM 1308 N N . GLY A 1 176 ? 29.243 -10.463 -12.279 1.00 97.00 176 GLY A N 1
ATOM 1309 C CA . GLY A 1 176 ? 30.582 -9.903 -12.096 1.00 97.00 176 GLY A CA 1
ATOM 1310 C C . GLY A 1 176 ? 30.638 -8.377 -12.193 1.00 97.00 176 GLY A C 1
ATOM 1311 O O . GLY A 1 176 ? 31.690 -7.827 -12.520 1.00 97.00 176 GLY A O 1
ATOM 1312 N N . MET A 1 177 ? 29.518 -7.683 -11.968 1.00 98.44 177 MET A N 1
ATOM 1313 C CA . MET A 1 177 ? 29.474 -6.218 -11.909 1.00 98.44 177 MET A CA 1
ATOM 1314 C C . MET A 1 177 ? 29.865 -5.709 -10.516 1.00 98.44 177 MET A C 1
ATOM 1316 O O . MET A 1 177 ? 29.595 -6.362 -9.510 1.00 98.44 177 MET A O 1
ATOM 1320 N N . GLU A 1 178 ? 30.436 -4.506 -10.439 1.00 98.06 178 GLU A N 1
ATOM 1321 C CA . GLU A 1 178 ? 30.494 -3.759 -9.177 1.00 98.06 178 GLU A CA 1
ATOM 1322 C C . GLU A 1 178 ? 29.130 -3.102 -8.934 1.00 98.06 178 GLU A C 1
ATOM 1324 O O . GLU A 1 178 ? 28.640 -2.367 -9.791 1.00 98.06 178 GLU A O 1
ATOM 1329 N N . VAL A 1 179 ? 28.515 -3.344 -7.774 1.00 98.19 179 VAL A N 1
ATOM 1330 C CA . VAL A 1 179 ? 27.184 -2.808 -7.454 1.00 98.19 179 VAL A CA 1
ATOM 1331 C C . VAL A 1 179 ? 27.288 -1.673 -6.437 1.00 98.19 179 VAL A C 1
ATOM 1333 O O . VAL A 1 179 ? 27.611 -1.883 -5.264 1.00 98.19 179 VAL A O 1
ATOM 1336 N N . LEU A 1 180 ? 26.962 -0.464 -6.885 1.00 98.12 180 LEU A N 1
ATOM 1337 C CA . LEU A 1 180 ? 26.744 0.707 -6.042 1.00 98.12 180 LEU A CA 1
ATOM 1338 C C . LEU A 1 180 ? 25.248 0.889 -5.819 1.00 98.12 180 LEU A C 1
ATOM 1340 O O . LEU A 1 180 ? 24.453 0.723 -6.741 1.00 98.12 180 LEU A O 1
ATOM 1344 N N . ALA A 1 181 ? 24.864 1.261 -4.607 1.00 95.19 181 ALA A N 1
ATOM 1345 C CA . ALA A 1 181 ? 23.483 1.563 -4.270 1.00 95.19 181 ALA A CA 1
ATOM 1346 C C . ALA A 1 181 ? 23.368 2.960 -3.659 1.00 95.19 181 ALA A C 1
ATOM 1348 O O . ALA A 1 181 ? 24.304 3.434 -3.020 1.00 95.19 181 ALA A O 1
ATOM 1349 N N . TYR A 1 182 ? 22.221 3.600 -3.852 1.00 93.06 182 TYR A N 1
ATOM 1350 C CA . TYR A 1 182 ? 21.809 4.770 -3.087 1.00 93.06 182 TYR A CA 1
ATOM 1351 C C . TYR A 1 182 ? 20.432 4.496 -2.494 1.00 93.06 182 TYR A C 1
ATOM 1353 O O . TYR A 1 182 ? 19.437 4.429 -3.219 1.00 93.06 182 TYR A O 1
ATOM 1361 N N . ASP A 1 183 ? 20.384 4.340 -1.175 1.00 83.88 183 ASP A N 1
ATOM 1362 C CA . ASP A 1 183 ? 19.144 4.295 -0.407 1.00 83.88 183 ASP A CA 1
ATOM 1363 C C . ASP A 1 183 ? 19.370 4.937 0.976 1.00 83.88 183 ASP A C 1
ATOM 1365 O O . ASP A 1 183 ? 20.188 4.429 1.754 1.00 83.88 183 ASP A O 1
ATOM 1369 N N . PRO A 1 184 ? 18.689 6.054 1.304 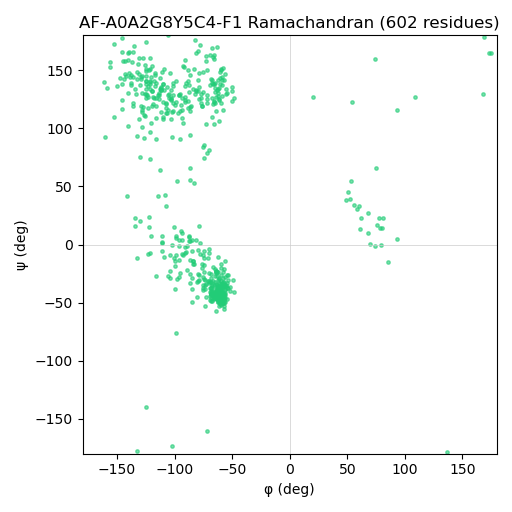1.00 75.19 184 PRO A N 1
ATOM 1370 C CA . PRO A 1 184 ? 18.884 6.751 2.575 1.00 75.19 184 PRO A CA 1
ATOM 1371 C C . PRO A 1 184 ? 18.325 5.984 3.784 1.00 75.19 184 PRO A C 1
ATOM 1373 O O . PRO A 1 184 ? 18.612 6.358 4.918 1.00 75.19 184 PRO A O 1
ATOM 1376 N N . PHE A 1 185 ? 17.538 4.924 3.570 1.00 73.75 185 PHE A N 1
ATOM 1377 C CA . PHE A 1 185 ? 16.892 4.147 4.631 1.00 73.75 185 PHE A CA 1
ATOM 1378 C C . PHE A 1 185 ? 17.604 2.820 4.933 1.00 73.75 185 PHE A C 1
ATOM 1380 O O . PHE A 1 185 ? 17.176 2.066 5.812 1.00 73.75 185 PHE A O 1
ATOM 1387 N N . ILE A 1 186 ? 18.695 2.517 4.223 1.00 70.38 186 ILE A N 1
ATOM 1388 C CA . ILE A 1 186 ? 19.443 1.265 4.349 1.00 70.38 186 ILE A CA 1
ATOM 1389 C C . ILE A 1 186 ? 20.838 1.529 4.922 1.00 70.38 186 ILE A C 1
ATOM 1391 O O . ILE A 1 186 ? 21.585 2.383 4.448 1.00 70.38 186 ILE A O 1
ATOM 1395 N N . ASN A 1 187 ? 21.208 0.759 5.949 1.00 72.44 187 ASN A N 1
ATOM 1396 C CA . ASN A 1 187 ? 22.542 0.812 6.542 1.00 72.44 187 ASN A CA 1
ATOM 1397 C C . ASN A 1 187 ? 23.566 -0.009 5.729 1.00 72.44 187 ASN A C 1
ATOM 1399 O O . ASN A 1 187 ? 23.210 -0.840 4.889 1.00 72.44 187 ASN A O 1
ATOM 1403 N N . GLU A 1 188 ? 24.860 0.207 5.986 1.00 77.44 188 GLU A N 1
ATOM 1404 C CA . GLU A 1 188 ? 25.933 -0.477 5.249 1.00 77.44 188 GLU A CA 1
ATOM 1405 C C . GLU A 1 188 ? 25.889 -2.004 5.368 1.00 77.44 188 GLU A C 1
ATOM 1407 O O . GLU A 1 188 ? 26.225 -2.696 4.410 1.00 77.44 188 GLU A O 1
ATOM 1412 N N . GLU A 1 189 ? 25.493 -2.542 6.523 1.00 76.88 189 GLU A N 1
ATOM 1413 C CA . GLU A 1 189 ? 25.433 -3.990 6.748 1.00 76.88 189 GLU A CA 1
ATOM 1414 C C . GLU A 1 189 ? 24.422 -4.664 5.818 1.00 76.88 189 GLU A C 1
ATOM 1416 O O . GLU A 1 189 ? 24.748 -5.654 5.161 1.00 76.88 189 GLU A O 1
ATOM 1421 N N . LYS A 1 190 ? 23.219 -4.089 5.693 1.00 71.75 190 LYS A N 1
ATOM 1422 C CA . LYS A 1 190 ? 22.189 -4.576 4.766 1.00 71.75 190 LYS A CA 1
ATOM 1423 C C . LYS A 1 190 ? 22.645 -4.482 3.312 1.00 71.75 190 LYS A C 1
ATOM 1425 O O . LYS A 1 190 ? 22.410 -5.413 2.550 1.00 71.75 190 LYS A O 1
ATOM 1430 N N . ALA A 1 191 ? 23.327 -3.402 2.934 1.00 79.19 191 ALA A N 1
ATOM 1431 C CA . ALA A 1 191 ? 23.882 -3.266 1.589 1.00 79.19 191 ALA A CA 1
ATOM 1432 C C . ALA A 1 191 ? 24.947 -4.346 1.306 1.00 79.19 191 ALA A C 1
ATOM 1434 O O . ALA A 1 191 ? 24.869 -5.053 0.299 1.00 79.19 191 ALA A O 1
ATOM 1435 N N . LYS A 1 192 ? 25.887 -4.557 2.239 1.00 86.38 192 LYS A N 1
ATOM 1436 C CA . LYS A 1 192 ? 26.926 -5.595 2.128 1.00 86.38 192 LYS A CA 1
ATOM 1437 C C . LYS A 1 192 ? 26.328 -6.998 2.022 1.00 86.38 192 LYS A C 1
ATOM 1439 O O . LYS A 1 192 ? 26.800 -7.786 1.209 1.00 86.38 192 LYS A O 1
ATOM 1444 N N . ALA A 1 193 ? 25.261 -7.295 2.768 1.00 80.44 193 ALA A N 1
ATOM 1445 C CA . ALA A 1 193 ? 24.567 -8.586 2.712 1.00 80.44 193 ALA A CA 1
ATOM 1446 C C . ALA A 1 193 ? 23.954 -8.901 1.332 1.00 80.44 193 ALA A C 1
ATOM 1448 O O . ALA A 1 193 ? 23.746 -10.065 0.993 1.00 80.44 193 ALA A O 1
ATOM 1449 N N . VAL A 1 194 ? 23.672 -7.876 0.525 1.00 79.56 194 VAL A N 1
ATOM 1450 C CA . VAL A 1 194 ? 23.144 -8.002 -0.844 1.00 79.56 194 VAL A CA 1
ATOM 1451 C C . VAL A 1 194 ? 24.272 -7.924 -1.893 1.00 79.56 194 VAL A C 1
ATOM 1453 O O . VAL A 1 194 ? 24.038 -8.109 -3.086 1.00 79.56 194 VAL A O 1
ATOM 1456 N N . GLY A 1 195 ? 25.520 -7.726 -1.457 1.00 86.19 195 GLY A N 1
ATOM 1457 C CA . GLY A 1 195 ? 26.689 -7.619 -2.328 1.00 86.19 195 GLY A CA 1
ATOM 1458 C C . GLY A 1 195 ? 26.862 -6.238 -2.959 1.00 86.19 195 GLY A C 1
ATOM 1459 O O . GLY A 1 195 ? 27.509 -6.133 -3.996 1.00 86.19 195 GLY A O 1
ATOM 1460 N N . CYS A 1 196 ? 26.294 -5.185 -2.364 1.00 91.75 196 CYS A N 1
ATOM 1461 C CA . CYS A 1 196 ? 26.421 -3.814 -2.856 1.00 91.75 196 CYS A CA 1
ATOM 1462 C C . CYS A 1 196 ? 27.043 -2.867 -1.824 1.00 91.75 196 CYS A C 1
ATOM 1464 O O . CYS A 1 196 ? 27.028 -3.112 -0.616 1.00 91.75 196 CYS A O 1
ATOM 1466 N N . ARG A 1 197 ? 27.560 -1.733 -2.301 1.00 93.19 197 ARG A N 1
ATOM 1467 C CA . ARG A 1 197 ? 28.069 -0.643 -1.461 1.00 93.19 197 ARG A CA 1
ATOM 1468 C C . ARG A 1 197 ? 27.104 0.538 -1.508 1.00 93.19 197 ARG A C 1
ATOM 1470 O O . ARG A 1 197 ? 26.909 1.114 -2.576 1.00 93.19 197 ARG A O 1
ATOM 1477 N N . ASN A 1 198 ? 26.515 0.898 -0.365 1.00 90.81 198 ASN A N 1
ATOM 1478 C CA . ASN A 1 198 ? 25.692 2.106 -0.272 1.00 90.81 198 ASN A CA 1
ATOM 1479 C C . ASN A 1 198 ? 26.607 3.340 -0.334 1.00 90.81 198 ASN A C 1
ATOM 1481 O O . ASN A 1 198 ? 27.608 3.403 0.380 1.00 90.81 198 ASN A O 1
ATOM 1485 N N . VAL A 1 199 ? 26.303 4.292 -1.210 1.00 95.19 199 VAL A N 1
ATOM 1486 C CA . VAL A 1 199 ? 27.094 5.507 -1.450 1.00 95.19 199 VAL A CA 1
ATOM 1487 C C . VAL A 1 199 ? 26.171 6.709 -1.631 1.00 95.19 199 VAL A C 1
ATOM 1489 O O . VAL A 1 199 ? 24.978 6.553 -1.868 1.00 95.19 199 VAL A O 1
ATOM 1492 N N . ALA A 1 200 ? 26.722 7.923 -1.561 1.00 94.62 200 ALA A N 1
ATOM 1493 C CA . ALA A 1 200 ? 25.988 9.128 -1.944 1.00 94.62 200 ALA A CA 1
ATOM 1494 C C . ALA A 1 200 ? 25.557 9.078 -3.423 1.00 94.62 200 ALA A C 1
ATOM 1496 O O . ALA A 1 200 ? 26.265 8.515 -4.266 1.00 94.62 200 ALA A O 1
ATOM 1497 N N . LEU A 1 201 ? 24.419 9.705 -3.738 1.00 95.44 201 LEU A N 1
ATOM 1498 C CA . LEU A 1 201 ? 23.841 9.716 -5.083 1.00 95.44 201 LEU A CA 1
ATOM 1499 C C . LEU A 1 201 ? 24.834 10.259 -6.119 1.00 95.44 201 LEU A C 1
ATOM 1501 O O . LEU A 1 201 ? 25.004 9.672 -7.179 1.00 95.44 201 LEU A O 1
ATOM 1505 N N . GLU A 1 202 ? 25.541 11.339 -5.799 1.00 97.38 202 GLU A N 1
ATOM 1506 C CA . GLU A 1 202 ? 26.535 11.968 -6.673 1.00 97.38 202 GLU A CA 1
ATOM 1507 C C . GLU A 1 202 ? 27.660 10.990 -7.040 1.00 97.38 202 GLU A C 1
ATOM 1509 O O . GLU A 1 202 ? 28.030 10.871 -8.208 1.00 97.38 202 GLU A O 1
ATOM 1514 N N . THR A 1 203 ? 28.158 10.235 -6.057 1.00 97.81 203 THR A N 1
ATOM 1515 C CA . THR A 1 203 ? 29.192 9.211 -6.258 1.00 97.81 203 THR A CA 1
ATOM 1516 C C . THR A 1 203 ? 28.689 8.081 -7.150 1.00 97.81 203 THR A C 1
ATOM 1518 O O . THR A 1 203 ? 29.423 7.617 -8.028 1.00 97.81 203 THR A O 1
ATOM 1521 N N . LEU A 1 204 ? 27.442 7.645 -6.942 1.00 98.31 204 LEU A N 1
ATOM 1522 C CA . LEU A 1 204 ? 26.795 6.622 -7.760 1.00 98.31 204 LEU A CA 1
ATOM 1523 C C . LEU A 1 204 ? 26.704 7.077 -9.219 1.00 98.31 204 LEU A C 1
ATOM 1525 O O . LEU A 1 204 ? 27.157 6.351 -10.104 1.00 98.31 204 LEU A O 1
ATOM 1529 N N . LEU A 1 205 ? 26.181 8.278 -9.474 1.00 98.31 205 LEU A N 1
ATOM 1530 C CA . LEU A 1 205 ? 26.013 8.816 -10.828 1.00 98.31 205 LEU A CA 1
ATOM 1531 C C . LEU A 1 205 ? 27.359 8.956 -11.558 1.00 98.31 205 LEU A C 1
ATOM 1533 O O . LEU A 1 205 ? 27.484 8.527 -12.706 1.00 98.31 205 LEU A O 1
ATOM 1537 N N . ALA A 1 206 ? 28.382 9.474 -10.875 1.00 98.19 206 ALA A N 1
ATOM 1538 C CA . ALA A 1 206 ? 29.701 9.709 -11.463 1.00 98.19 206 ALA A CA 1
ATOM 1539 C C . ALA A 1 206 ? 30.483 8.421 -11.780 1.00 98.19 206 ALA A C 1
ATOM 1541 O O . ALA A 1 206 ? 31.363 8.428 -12.643 1.00 98.19 206 ALA A O 1
ATOM 1542 N N . SER A 1 207 ? 30.179 7.315 -11.093 1.00 98.00 207 SER A N 1
ATOM 1543 C CA . SER A 1 207 ? 30.965 6.071 -11.181 1.00 98.00 207 SER A CA 1
ATOM 1544 C C . SER A 1 207 ? 30.298 4.978 -12.023 1.00 98.00 207 SER A C 1
ATOM 1546 O O . SER A 1 207 ? 30.983 4.099 -12.548 1.00 98.00 207 SER A O 1
ATOM 1548 N N . SER A 1 208 ? 28.975 5.029 -12.183 1.00 98.56 208 SER A N 1
ATOM 1549 C CA . SER A 1 208 ? 28.190 3.939 -12.774 1.00 98.56 208 SER A CA 1
ATOM 1550 C C . SER A 1 208 ? 28.218 3.933 -14.305 1.00 98.56 208 SER A C 1
ATOM 1552 O O . SER A 1 208 ? 27.981 4.947 -14.954 1.00 98.56 208 SER A O 1
ATOM 1554 N N . ASP A 1 209 ? 28.463 2.768 -14.907 1.00 98.62 209 ASP A N 1
ATOM 1555 C CA . ASP A 1 209 ? 28.290 2.530 -16.346 1.00 98.62 209 ASP A CA 1
ATOM 1556 C C . ASP A 1 209 ? 26.819 2.301 -16.723 1.00 98.62 209 ASP A C 1
ATOM 1558 O O . ASP A 1 209 ? 26.408 2.621 -17.841 1.00 98.62 209 ASP A O 1
ATOM 1562 N N . PHE A 1 210 ? 26.045 1.738 -15.795 1.00 98.75 210 PHE A N 1
ATOM 1563 C CA . PHE A 1 210 ? 24.606 1.507 -15.903 1.00 98.75 210 PHE A CA 1
ATOM 1564 C C . PHE A 1 210 ? 23.922 2.042 -14.650 1.00 98.75 210 PHE A C 1
ATOM 1566 O O . PHE A 1 210 ? 24.421 1.824 -13.553 1.00 98.75 210 PHE A O 1
ATOM 1573 N N . ILE A 1 211 ? 22.790 2.724 -14.790 1.00 98.75 211 ILE A N 1
ATOM 1574 C CA . ILE A 1 211 ? 22.018 3.259 -13.664 1.00 98.75 211 ILE A CA 1
ATOM 1575 C C . ILE A 1 211 ? 20.587 2.747 -13.779 1.00 98.75 211 ILE A C 1
ATOM 1577 O O . ILE A 1 211 ? 19.987 2.871 -14.842 1.00 98.75 211 ILE A O 1
ATOM 1581 N N . THR A 1 212 ? 20.035 2.189 -12.704 1.00 98.69 212 THR A N 1
ATOM 1582 C CA . THR A 1 212 ? 18.641 1.733 -12.641 1.00 98.69 212 THR A CA 1
ATOM 1583 C C . THR A 1 212 ? 17.925 2.306 -11.427 1.00 98.69 212 THR A C 1
ATOM 1585 O O . THR A 1 212 ? 18.530 2.492 -10.369 1.00 98.69 212 THR A O 1
ATOM 1588 N N . LEU A 1 213 ? 16.637 2.606 -11.586 1.00 97.69 213 LEU A N 1
ATOM 1589 C CA . LEU A 1 213 ? 15.807 3.222 -10.559 1.00 97.69 213 LEU A CA 1
ATOM 1590 C C . LEU A 1 213 ? 14.752 2.237 -10.056 1.00 97.69 213 LEU A C 1
ATOM 1592 O O . LEU A 1 213 ? 14.089 1.563 -10.840 1.00 97.69 213 LEU A O 1
ATOM 1596 N N . HIS A 1 214 ? 14.593 2.190 -8.733 1.00 92.44 214 HIS A N 1
ATOM 1597 C CA . HIS A 1 214 ? 13.661 1.333 -7.995 1.00 92.44 214 HIS A CA 1
ATOM 1598 C C . HIS A 1 214 ? 13.052 2.078 -6.799 1.00 92.44 214 HIS A C 1
ATOM 1600 O O . HIS A 1 214 ? 12.918 1.533 -5.703 1.00 92.44 214 HIS A O 1
ATOM 1606 N N . VAL A 1 215 ? 12.686 3.343 -7.015 1.00 86.44 215 VAL A N 1
ATOM 1607 C CA . VAL A 1 215 ? 12.061 4.211 -6.007 1.00 86.44 215 VAL A CA 1
ATOM 1608 C C . VAL A 1 215 ? 10.584 4.469 -6.329 1.00 86.44 215 VAL A C 1
ATOM 1610 O O . VAL A 1 215 ? 10.208 4.464 -7.508 1.00 86.44 215 VAL A O 1
ATOM 1613 N N . PRO A 1 216 ? 9.733 4.699 -5.309 1.00 82.94 216 PRO A N 1
ATOM 1614 C CA . PRO A 1 216 ? 8.378 5.197 -5.526 1.00 82.94 216 PRO A CA 1
ATOM 1615 C C . PRO A 1 216 ? 8.406 6.631 -6.075 1.00 82.94 216 PRO A C 1
ATOM 1617 O O . PRO A 1 216 ? 9.399 7.343 -5.909 1.00 82.94 216 PRO A O 1
ATOM 1620 N N . LEU A 1 217 ? 7.301 7.071 -6.680 1.00 83.88 217 LEU A N 1
ATOM 1621 C CA . LEU A 1 217 ? 7.097 8.471 -7.049 1.00 83.88 217 LEU A CA 1
ATOM 1622 C C . LEU A 1 217 ? 6.496 9.225 -5.857 1.00 83.88 217 LEU A C 1
ATOM 1624 O O . LEU A 1 217 ? 5.382 8.943 -5.431 1.00 83.88 217 LEU A O 1
ATOM 1628 N N . LEU A 1 218 ? 7.260 10.168 -5.322 1.00 82.31 218 LEU A N 1
ATOM 1629 C CA . LEU A 1 218 ? 6.930 11.059 -4.214 1.00 82.31 218 LEU A CA 1
ATOM 1630 C C . LEU A 1 218 ? 7.403 12.464 -4.596 1.00 82.31 218 LEU A C 1
ATOM 1632 O O . LEU A 1 218 ? 8.260 12.598 -5.466 1.00 82.31 218 LEU A O 1
ATOM 1636 N N . ASP A 1 219 ? 6.974 13.504 -3.885 1.00 83.31 219 ASP A N 1
ATOM 1637 C CA . ASP A 1 219 ? 7.466 14.870 -4.140 1.00 83.31 219 ASP A CA 1
ATOM 1638 C C . ASP A 1 219 ? 8.998 14.973 -4.071 1.00 83.31 219 ASP A C 1
ATOM 1640 O O . ASP A 1 219 ? 9.617 15.690 -4.850 1.00 83.31 219 ASP A O 1
ATOM 1644 N N . LYS A 1 220 ? 9.628 14.197 -3.178 1.00 82.44 220 LYS A N 1
ATOM 1645 C CA . LYS A 1 220 ? 11.092 14.143 -3.023 1.00 82.44 220 LYS A CA 1
ATOM 1646 C C . LYS A 1 220 ? 11.814 13.334 -4.106 1.00 82.44 220 LYS A C 1
ATOM 1648 O O . LYS A 1 220 ? 13.025 13.474 -4.240 1.00 82.44 220 LYS A O 1
ATOM 1653 N N . THR A 1 221 ? 11.119 12.442 -4.812 1.00 87.50 221 THR A N 1
ATOM 1654 C CA . THR A 1 221 ? 11.704 11.577 -5.856 1.00 87.50 221 THR A CA 1
ATOM 1655 C C . THR A 1 221 ? 11.231 11.944 -7.260 1.00 87.50 221 THR A C 1
ATOM 1657 O O . THR A 1 221 ? 11.749 11.399 -8.234 1.00 87.50 221 THR A O 1
ATOM 1660 N N . ARG A 1 222 ? 10.287 12.882 -7.386 1.00 93.06 222 ARG A N 1
ATOM 1661 C CA . ARG A 1 222 ? 9.892 13.487 -8.655 1.00 93.06 222 ARG A CA 1
ATOM 1662 C C . ARG A 1 222 ? 11.094 14.202 -9.262 1.00 93.06 222 ARG A C 1
ATOM 1664 O O . ARG A 1 222 ? 11.725 15.027 -8.606 1.00 93.06 222 ARG A O 1
ATOM 1671 N N . HIS A 1 223 ? 11.411 13.846 -10.504 1.00 96.62 223 HIS A N 1
ATOM 1672 C CA . HIS A 1 223 ? 12.587 14.320 -11.238 1.00 96.62 223 HIS A CA 1
ATOM 1673 C C . HIS A 1 223 ? 13.881 14.208 -10.421 1.00 96.62 223 HIS A C 1
ATOM 1675 O O . HIS A 1 223 ? 14.762 15.065 -10.500 1.00 96.62 223 HIS A O 1
ATOM 1681 N N . LEU A 1 224 ? 14.013 13.122 -9.644 1.00 93.94 224 LEU A N 1
ATOM 1682 C CA . LEU A 1 224 ? 15.244 12.786 -8.929 1.00 93.94 224 LEU A CA 1
ATOM 1683 C C . LEU A 1 224 ? 16.439 12.752 -9.886 1.00 93.94 224 LEU A C 1
ATOM 1685 O O . LEU A 1 224 ? 17.529 13.197 -9.529 1.00 93.94 224 LEU A O 1
ATOM 1689 N N . ILE A 1 225 ? 16.222 12.254 -11.106 1.00 97.69 225 ILE A N 1
ATOM 1690 C CA . ILE A 1 225 ? 17.158 12.398 -12.220 1.00 97.69 225 ILE A CA 1
ATOM 1691 C C . ILE A 1 225 ? 16.634 13.487 -13.156 1.00 97.69 225 ILE A C 1
ATOM 1693 O O . ILE A 1 225 ? 15.838 13.227 -14.056 1.00 97.69 225 ILE A O 1
ATOM 1697 N N . ASN A 1 226 ? 17.090 14.712 -12.911 1.00 96.81 226 ASN A N 1
ATOM 1698 C CA . ASN A 1 226 ? 16.829 15.899 -13.723 1.00 96.81 226 ASN A CA 1
ATOM 1699 C C . ASN A 1 226 ? 18.068 16.303 -14.543 1.00 96.81 226 ASN A C 1
ATOM 1701 O O . ASN A 1 226 ? 19.132 15.690 -14.425 1.00 96.81 226 ASN A O 1
ATOM 1705 N N . ALA A 1 227 ? 17.952 17.376 -15.329 1.00 97.00 227 ALA A N 1
ATOM 1706 C CA . ALA A 1 227 ? 19.042 17.910 -16.150 1.00 97.00 227 ALA A CA 1
ATOM 1707 C C . ALA A 1 227 ? 20.349 18.167 -15.373 1.00 97.00 227 ALA A C 1
ATOM 1709 O O . ALA A 1 227 ? 21.433 17.928 -15.902 1.00 97.00 227 ALA A O 1
ATOM 1710 N N . ASP A 1 228 ? 20.283 18.610 -14.115 1.00 97.12 228 ASP A N 1
ATOM 1711 C CA . ASP A 1 228 ? 21.485 18.863 -13.313 1.00 97.12 228 ASP A CA 1
ATOM 1712 C C . ASP A 1 228 ? 22.142 17.575 -12.821 1.00 97.12 228 ASP A C 1
ATOM 1714 O O . ASP A 1 228 ? 23.368 17.456 -12.853 1.00 97.12 228 ASP A O 1
ATOM 1718 N N . LYS A 1 229 ? 21.352 16.574 -12.421 1.00 97.00 229 LYS A N 1
ATOM 1719 C CA . LYS A 1 229 ? 21.881 15.257 -12.045 1.00 97.00 229 LYS A CA 1
ATOM 1720 C C . LYS A 1 229 ? 22.430 14.492 -13.248 1.00 97.00 229 LYS A C 1
ATOM 1722 O O . LYS A 1 229 ? 23.432 13.799 -13.096 1.00 97.00 229 LYS A O 1
ATOM 1727 N N . LEU A 1 230 ? 21.856 14.664 -14.441 1.00 96.69 230 LEU A N 1
ATOM 1728 C CA . LEU A 1 230 ? 22.386 14.073 -15.675 1.00 96.69 230 LEU A CA 1
ATOM 1729 C C . LEU A 1 230 ? 23.808 14.562 -15.996 1.00 96.69 230 LEU A C 1
ATOM 1731 O O . LEU A 1 230 ? 24.624 13.762 -16.443 1.00 96.69 230 LEU A O 1
ATOM 1735 N N . LYS A 1 231 ? 24.158 15.815 -15.670 1.00 96.00 231 LYS A N 1
ATOM 17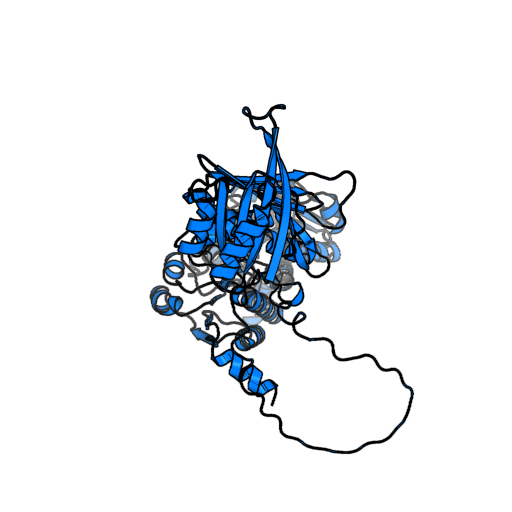36 C CA . LYS A 1 231 ? 25.530 16.342 -15.843 1.00 96.00 231 LYS A CA 1
ATOM 1737 C C . LYS A 1 231 ? 26.569 15.632 -14.969 1.00 96.00 231 LYS A C 1
ATOM 1739 O O . LYS A 1 231 ? 27.756 15.660 -15.286 1.00 96.00 231 LYS A O 1
ATOM 1744 N N . LEU A 1 232 ? 26.139 15.032 -13.857 1.00 96.44 232 LEU A N 1
ATOM 1745 C CA . LEU A 1 232 ? 27.007 14.277 -12.948 1.00 96.44 232 LEU A CA 1
ATOM 1746 C C . LEU A 1 232 ? 27.216 12.834 -13.408 1.00 96.44 232 LEU A C 1
ATOM 1748 O O . LEU A 1 232 ? 28.098 12.155 -12.885 1.00 96.44 232 LEU A O 1
ATOM 1752 N N . ILE A 1 233 ? 26.400 12.348 -14.346 1.00 96.69 233 ILE A N 1
ATOM 1753 C CA . ILE A 1 233 ? 26.488 10.974 -14.817 1.00 96.69 233 ILE A CA 1
ATOM 1754 C C . ILE A 1 233 ? 27.792 10.770 -15.589 1.00 96.69 233 ILE A C 1
ATOM 1756 O O . ILE A 1 233 ? 28.213 11.599 -16.398 1.00 96.69 233 ILE A O 1
ATOM 1760 N N . LYS A 1 234 ? 28.425 9.617 -15.362 1.00 97.31 234 LYS A N 1
ATOM 1761 C CA . LYS A 1 234 ? 29.569 9.160 -16.151 1.00 97.31 234 LYS A CA 1
ATOM 1762 C C . LYS A 1 234 ? 29.252 9.245 -17.648 1.00 97.31 234 LYS A C 1
ATOM 1764 O O . LYS A 1 234 ? 28.309 8.618 -18.129 1.00 97.31 234 LYS A O 1
ATOM 1769 N N . LYS A 1 235 ? 30.070 9.977 -18.410 1.00 96.00 235 LYS A N 1
ATOM 1770 C CA . LYS A 1 235 ? 29.890 10.095 -19.865 1.00 96.00 235 LYS A CA 1
ATOM 1771 C C . LYS A 1 235 ? 29.834 8.717 -20.521 1.00 96.00 235 LYS A C 1
ATOM 1773 O O . LYS A 1 235 ? 30.697 7.867 -20.299 1.00 96.00 235 LYS A O 1
ATOM 1778 N N . GLY A 1 236 ? 28.814 8.517 -21.345 1.00 95.06 236 GLY A N 1
ATOM 1779 C CA . GLY A 1 236 ? 28.539 7.245 -21.990 1.00 95.06 236 GLY A CA 1
ATOM 1780 C C . GLY A 1 236 ? 27.913 6.203 -21.063 1.00 95.06 236 GLY A C 1
ATOM 1781 O O . GLY A 1 236 ? 27.944 5.029 -21.411 1.00 95.06 236 GLY A O 1
ATOM 1782 N N . ALA A 1 237 ? 27.358 6.559 -19.905 1.00 98.06 237 ALA A N 1
ATOM 1783 C CA . ALA A 1 237 ? 26.539 5.636 -19.121 1.00 98.06 237 ALA A CA 1
ATOM 1784 C C . ALA A 1 237 ? 25.198 5.336 -19.811 1.00 98.06 237 ALA A C 1
ATOM 1786 O O . ALA A 1 237 ? 24.763 6.049 -20.720 1.00 98.06 237 ALA A O 1
ATOM 1787 N N . CYS A 1 238 ? 24.547 4.264 -19.372 1.00 98.38 238 CYS A N 1
ATOM 1788 C CA . CYS A 1 238 ? 23.191 3.905 -19.769 1.00 98.38 238 CYS A CA 1
ATOM 1789 C C . CYS A 1 238 ? 22.235 4.036 -18.578 1.00 98.38 238 CYS A C 1
ATOM 1791 O O . CYS A 1 238 ? 22.610 3.679 -17.462 1.00 98.38 238 CYS A O 1
ATOM 1793 N N . ILE A 1 239 ? 20.998 4.479 -18.809 1.00 98.44 239 ILE A N 1
ATOM 1794 C CA . ILE A 1 239 ? 19.980 4.614 -17.754 1.00 98.44 239 ILE A CA 1
ATOM 1795 C C . ILE A 1 239 ? 18.769 3.711 -18.010 1.00 98.44 239 ILE A C 1
ATOM 1797 O O . ILE A 1 239 ? 18.345 3.543 -19.152 1.00 98.44 239 ILE A O 1
ATOM 1801 N N . ILE A 1 240 ? 18.225 3.107 -16.958 1.00 98.75 240 ILE A N 1
ATOM 1802 C CA . ILE A 1 240 ? 17.074 2.209 -17.002 1.00 98.75 240 ILE A CA 1
ATOM 1803 C C . ILE A 1 240 ? 16.034 2.682 -15.982 1.00 98.75 240 ILE A C 1
ATOM 1805 O O . ILE A 1 240 ? 16.364 2.900 -14.818 1.00 98.75 240 ILE A O 1
ATOM 1809 N N . ASN A 1 241 ? 14.775 2.813 -16.395 1.00 98.12 241 ASN A N 1
ATOM 1810 C CA . ASN A 1 241 ? 13.660 3.061 -15.486 1.00 98.12 241 ASN A CA 1
ATOM 1811 C C . ASN A 1 241 ? 12.508 2.097 -15.768 1.00 98.12 241 ASN A C 1
ATOM 1813 O O . ASN A 1 241 ? 11.794 2.234 -16.760 1.00 98.12 241 ASN A O 1
ATOM 1817 N N . ALA A 1 242 ? 12.326 1.148 -14.856 1.00 95.00 242 ALA A N 1
ATOM 1818 C CA . ALA A 1 242 ? 11.166 0.264 -14.799 1.00 95.00 242 ALA A CA 1
ATOM 1819 C C . ALA A 1 242 ? 10.443 0.375 -13.443 1.00 95.00 242 ALA A C 1
ATOM 1821 O O . ALA A 1 242 ? 9.784 -0.568 -13.008 1.00 95.00 242 ALA A O 1
ATOM 1822 N N . SER A 1 243 ? 10.601 1.505 -12.734 1.00 89.62 243 SER A N 1
ATOM 1823 C CA . SER A 1 243 ? 9.945 1.735 -11.443 1.00 89.62 243 SER A CA 1
ATOM 1824 C C . SER A 1 243 ? 8.684 2.579 -11.584 1.00 89.62 243 SER A C 1
ATOM 1826 O O . SER A 1 243 ? 7.577 2.047 -11.495 1.00 89.62 243 SER A O 1
ATOM 1828 N N . ARG A 1 244 ? 8.829 3.893 -11.773 1.00 88.69 244 ARG A N 1
ATOM 1829 C CA . ARG A 1 244 ? 7.723 4.847 -11.914 1.00 88.69 244 ARG A CA 1
ATOM 1830 C C . ARG A 1 244 ? 8.063 5.954 -12.909 1.00 88.69 244 ARG A C 1
ATOM 1832 O O . ARG A 1 244 ? 9.198 6.437 -12.942 1.00 88.69 244 ARG A O 1
ATOM 1839 N N . GLY A 1 245 ? 7.063 6.369 -13.685 1.00 91.38 245 GLY A N 1
ATOM 1840 C CA . GLY A 1 245 ? 7.124 7.585 -14.490 1.00 91.38 245 GLY A CA 1
ATOM 1841 C C . GLY A 1 245 ? 7.347 8.823 -13.621 1.00 91.38 245 GLY A C 1
ATOM 1842 O O . GLY A 1 245 ? 7.000 8.827 -12.440 1.00 91.38 245 GLY A O 1
ATOM 1843 N N . GLY A 1 246 ? 7.984 9.855 -14.172 1.00 92.12 246 GLY A N 1
ATOM 1844 C CA . GLY A 1 246 ? 8.231 11.124 -13.473 1.00 92.12 246 GLY A CA 1
ATOM 1845 C C . GLY A 1 246 ? 9.310 11.105 -12.393 1.00 92.12 246 GLY A C 1
ATOM 1846 O O . GLY A 1 246 ? 9.596 12.145 -11.809 1.00 92.12 246 GLY A O 1
ATOM 1847 N N . VAL A 1 247 ? 9.954 9.965 -12.124 1.00 94.12 247 VAL A N 1
ATOM 1848 C CA . VAL A 1 247 ? 11.187 9.925 -11.308 1.00 94.12 247 VAL A CA 1
ATOM 1849 C C . VAL A 1 247 ? 12.390 10.440 -12.114 1.00 94.12 247 VAL A C 1
ATOM 1851 O O . VAL A 1 247 ? 13.337 11.004 -11.564 1.00 94.12 247 VAL A O 1
ATOM 1854 N N . ILE A 1 248 ? 12.330 10.279 -13.434 1.00 96.56 248 ILE A N 1
ATOM 1855 C CA . ILE A 1 248 ? 13.277 10.829 -14.401 1.00 96.56 248 ILE A CA 1
ATOM 1856 C C . ILE A 1 248 ? 12.564 11.918 -15.196 1.00 96.56 248 ILE A C 1
ATOM 1858 O O . ILE A 1 248 ? 11.433 11.701 -15.617 1.00 96.56 248 ILE A O 1
ATOM 1862 N N . ASP A 1 249 ? 13.244 13.036 -15.440 1.00 97.00 249 ASP A N 1
ATOM 1863 C CA . ASP A 1 249 ? 12.839 14.011 -16.456 1.00 97.00 249 ASP A CA 1
ATOM 1864 C C . ASP A 1 249 ? 13.127 13.442 -17.860 1.00 97.00 249 ASP A C 1
ATOM 1866 O O . ASP A 1 249 ? 14.279 13.364 -18.309 1.00 97.00 249 ASP A O 1
ATOM 1870 N N . GLU A 1 250 ? 12.072 12.998 -18.548 1.00 95.44 250 GLU A N 1
ATOM 1871 C CA . GLU A 1 250 ? 12.161 12.364 -19.872 1.00 95.44 250 GLU A CA 1
ATOM 1872 C C . GLU A 1 250 ? 12.778 13.282 -20.930 1.00 95.44 250 GLU A C 1
ATOM 1874 O O . GLU A 1 250 ? 13.531 12.824 -21.798 1.00 95.44 250 GLU A O 1
ATOM 1879 N N . LYS A 1 251 ? 12.482 14.583 -20.852 1.00 95.88 251 LYS A N 1
ATOM 1880 C CA . LYS A 1 251 ? 12.996 15.575 -21.793 1.00 95.88 251 LYS A CA 1
ATOM 1881 C C . LYS A 1 251 ? 14.496 15.749 -21.597 1.00 95.88 251 LYS A C 1
ATOM 1883 O O . LYS A 1 251 ? 15.244 15.687 -22.573 1.00 95.88 251 LY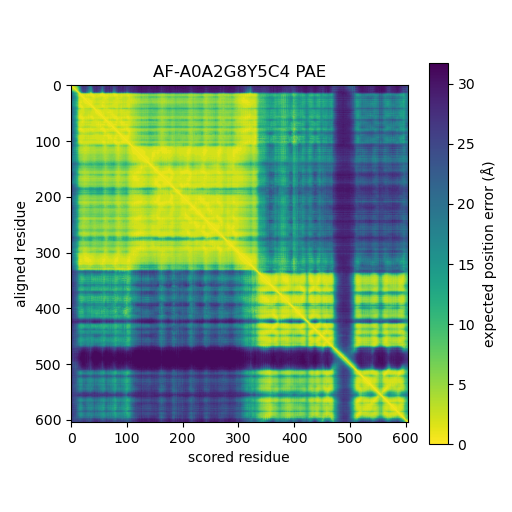S A O 1
ATOM 1888 N N . ALA A 1 252 ? 14.943 15.878 -20.350 1.00 97.62 252 ALA A N 1
ATOM 1889 C CA . ALA A 1 252 ? 16.362 15.999 -20.040 1.00 97.62 252 ALA A CA 1
ATOM 1890 C C . ALA A 1 252 ? 17.155 14.753 -20.480 1.00 97.62 252 ALA A C 1
ATOM 1892 O O . ALA A 1 252 ? 18.258 14.872 -21.015 1.00 97.62 252 ALA A O 1
ATOM 1893 N N . VAL A 1 253 ? 16.586 13.548 -20.335 1.00 97.56 253 VAL A N 1
ATOM 1894 C CA . VAL A 1 253 ? 17.215 12.317 -20.847 1.00 97.56 253 VAL A CA 1
ATOM 1895 C C . VAL A 1 253 ? 17.299 12.310 -22.371 1.00 97.56 253 VAL A C 1
ATOM 1897 O O . VAL A 1 253 ? 18.344 11.947 -22.916 1.00 97.56 253 VAL A O 1
ATOM 1900 N N . ALA A 1 254 ? 16.240 12.720 -23.073 1.00 97.19 254 ALA A N 1
ATOM 1901 C CA . ALA A 1 254 ? 16.259 12.822 -24.530 1.00 97.19 254 ALA A CA 1
ATOM 1902 C C . ALA A 1 254 ? 17.346 13.797 -25.019 1.00 97.19 254 ALA A C 1
ATOM 1904 O O . ALA A 1 254 ? 18.098 13.471 -25.941 1.00 97.19 254 ALA A O 1
ATOM 1905 N N . GLU A 1 255 ? 17.480 14.953 -24.366 1.00 97.31 255 GLU A N 1
ATOM 1906 C CA . GLU A 1 255 ? 18.519 15.947 -24.657 1.00 97.31 255 GLU A CA 1
ATOM 1907 C C . GLU A 1 255 ? 19.929 15.386 -24.410 1.00 97.31 255 GLU A C 1
ATOM 1909 O O . GLU A 1 255 ? 20.779 15.456 -25.301 1.00 97.31 255 GLU A O 1
ATOM 1914 N N . ALA A 1 256 ? 20.163 14.732 -23.268 1.00 97.31 256 ALA A N 1
ATOM 1915 C CA . ALA A 1 256 ? 21.450 14.108 -22.942 1.00 97.31 256 ALA A CA 1
ATOM 1916 C C . ALA A 1 256 ? 21.839 12.987 -23.929 1.00 97.31 256 ALA A C 1
ATOM 1918 O O . ALA A 1 256 ? 23.012 12.821 -24.279 1.00 97.31 256 ALA A O 1
ATOM 1919 N N . LEU A 1 257 ? 20.863 12.222 -24.432 1.00 97.19 257 LEU A N 1
ATOM 1920 C CA . LEU A 1 257 ? 21.082 11.215 -25.477 1.00 97.19 257 LEU A CA 1
ATOM 1921 C C . LEU A 1 257 ? 21.448 11.858 -26.817 1.00 97.19 257 LEU A C 1
ATOM 1923 O O . LEU A 1 257 ? 22.361 11.387 -27.500 1.00 97.19 257 LEU A O 1
ATOM 1927 N N . MET A 1 258 ? 20.761 12.935 -27.199 1.00 96.62 258 MET A N 1
ATOM 1928 C CA . MET A 1 258 ? 21.060 13.676 -28.427 1.00 96.62 258 MET A CA 1
ATOM 1929 C C . MET A 1 258 ? 22.439 14.345 -28.371 1.00 96.62 258 MET A C 1
ATOM 1931 O O . MET A 1 258 ? 23.153 14.347 -29.376 1.00 96.62 258 MET A O 1
ATOM 1935 N N . ALA A 1 259 ? 22.852 14.810 -27.190 1.00 95.44 259 ALA A N 1
ATOM 1936 C CA . ALA A 1 259 ? 24.182 15.353 -26.920 1.00 95.44 259 ALA A CA 1
ATOM 1937 C C . ALA A 1 259 ? 25.296 14.283 -26.823 1.00 95.44 259 ALA A C 1
ATOM 1939 O O . ALA A 1 259 ? 26.473 14.634 -26.760 1.00 95.44 259 ALA A O 1
ATOM 1940 N N . ASN A 1 260 ? 24.967 12.984 -26.879 1.00 93.25 260 ASN A N 1
ATOM 1941 C CA . ASN A 1 260 ? 25.884 11.850 -26.655 1.00 93.25 260 ASN A CA 1
ATOM 1942 C C . ASN A 1 260 ? 26.511 11.799 -25.249 1.00 93.25 260 ASN A C 1
ATOM 1944 O O . ASN A 1 260 ? 27.561 11.184 -25.057 1.00 93.25 260 ASN A O 1
ATOM 1948 N N . GLU A 1 261 ? 25.881 12.421 -24.257 1.00 94.56 261 GLU A N 1
ATOM 1949 C CA . GLU A 1 261 ? 26.301 12.313 -22.858 1.00 94.56 261 GLU A CA 1
ATOM 1950 C C . GLU A 1 261 ? 25.897 10.955 -22.276 1.00 94.56 261 GLU A C 1
ATOM 1952 O O . GLU A 1 261 ? 26.665 10.340 -21.532 1.00 94.56 261 GLU A O 1
ATOM 1957 N N . LEU A 1 262 ? 24.739 10.438 -22.702 1.00 97.31 262 LEU A N 1
ATOM 1958 C CA . LEU A 1 262 ? 24.279 9.077 -22.437 1.00 97.31 262 LEU A CA 1
ATOM 1959 C C . LEU A 1 262 ? 24.493 8.173 -23.657 1.00 97.31 262 LEU A C 1
ATOM 1961 O O . LEU A 1 262 ? 24.213 8.546 -24.796 1.00 97.31 262 LEU A O 1
ATOM 1965 N N . ALA A 1 263 ? 24.936 6.939 -23.411 1.00 96.56 263 ALA A N 1
ATOM 1966 C CA . ALA A 1 263 ? 25.090 5.919 -24.449 1.00 96.56 263 ALA A CA 1
ATOM 1967 C C . ALA A 1 263 ? 23.778 5.185 -24.775 1.00 96.56 263 ALA A C 1
ATOM 1969 O O . ALA A 1 263 ? 23.693 4.511 -25.807 1.00 96.56 263 ALA A O 1
ATOM 1970 N N . GLY A 1 264 ? 22.767 5.283 -23.909 1.00 97.62 264 GLY A N 1
ATOM 1971 C CA . GLY A 1 264 ? 21.443 4.720 -24.145 1.00 97.62 264 GLY A CA 1
ATOM 1972 C C . GLY A 1 264 ? 20.497 4.851 -22.955 1.00 97.62 264 GLY A C 1
ATOM 1973 O O . GLY A 1 264 ? 20.931 5.103 -21.831 1.00 97.62 264 GLY A O 1
ATOM 1974 N N . ALA A 1 265 ? 19.206 4.653 -23.211 1.00 98.44 265 ALA A N 1
ATOM 1975 C CA . ALA A 1 265 ? 18.174 4.626 -22.180 1.00 98.44 265 ALA A CA 1
ATOM 1976 C C . ALA A 1 265 ? 17.149 3.509 -22.427 1.00 98.44 265 ALA A C 1
ATOM 1978 O O . ALA A 1 265 ? 16.802 3.225 -23.574 1.00 98.44 265 ALA A O 1
ATOM 1979 N N . ALA A 1 266 ? 16.653 2.886 -21.360 1.00 98.56 266 ALA A N 1
ATOM 1980 C CA . ALA A 1 266 ? 15.550 1.933 -21.416 1.00 98.56 266 ALA A CA 1
ATOM 1981 C C . ALA A 1 266 ? 14.452 2.321 -20.419 1.00 98.56 266 ALA A C 1
ATOM 1983 O O . ALA A 1 266 ? 14.712 2.379 -19.220 1.00 98.56 266 ALA A O 1
ATOM 1984 N N . LEU A 1 267 ? 13.246 2.617 -20.901 1.00 98.06 267 LEU A N 1
ATOM 1985 C CA . LEU A 1 267 ? 12.122 3.036 -20.063 1.00 98.06 267 LEU A CA 1
ATOM 1986 C C . LEU A 1 267 ? 10.919 2.117 -20.293 1.00 98.06 267 LEU A C 1
ATOM 1988 O O . LEU A 1 267 ? 10.511 1.906 -21.435 1.00 98.06 267 LEU A O 1
ATOM 1992 N N . ASP A 1 268 ? 10.367 1.593 -19.201 1.00 96.75 268 ASP A N 1
ATOM 1993 C CA . ASP A 1 268 ? 9.095 0.857 -19.185 1.00 96.75 268 ASP A CA 1
ATOM 1994 C C . ASP A 1 268 ? 7.924 1.731 -18.719 1.00 96.75 268 ASP A C 1
ATOM 1996 O O . ASP A 1 268 ? 6.771 1.406 -18.955 1.00 96.75 268 ASP A O 1
ATOM 2000 N N . VAL A 1 269 ? 8.211 2.843 -18.051 1.00 93.44 269 VAL A N 1
ATOM 2001 C CA . VAL A 1 269 ? 7.223 3.697 -17.383 1.00 93.44 269 VAL A CA 1
ATOM 2002 C C . VAL A 1 269 ? 7.442 5.152 -17.767 1.00 93.44 269 VAL A C 1
ATOM 2004 O O . VAL A 1 269 ? 8.588 5.573 -17.960 1.00 93.44 269 VAL A O 1
ATOM 2007 N N . PHE A 1 270 ? 6.353 5.913 -17.846 1.00 93.75 270 PHE A N 1
ATOM 2008 C CA . PHE A 1 270 ? 6.347 7.279 -18.382 1.00 93.75 270 PHE A CA 1
ATOM 2009 C C . PHE A 1 270 ? 5.507 8.228 -17.526 1.00 93.75 270 PHE A C 1
ATOM 2011 O O . PHE A 1 270 ? 4.634 7.791 -16.779 1.00 93.75 270 PHE A O 1
ATOM 2018 N N . GLU A 1 271 ? 5.781 9.529 -17.603 1.00 90.94 271 GLU A N 1
ATOM 2019 C CA . GLU A 1 271 ? 4.987 10.568 -16.935 1.00 90.94 271 GLU A CA 1
ATOM 2020 C C . GLU A 1 271 ? 3.525 10.535 -17.388 1.00 90.94 271 GLU A C 1
ATOM 2022 O O . GLU A 1 271 ? 2.625 10.559 -16.552 1.00 90.94 271 GLU A O 1
ATOM 2027 N N . GLU A 1 272 ? 3.303 10.399 -18.696 1.00 87.25 272 GLU A N 1
ATOM 2028 C CA . GLU A 1 272 ? 1.976 10.343 -19.310 1.00 87.25 272 GLU A CA 1
ATOM 2029 C C . GLU A 1 272 ? 1.789 9.025 -20.076 1.00 87.25 272 GLU A C 1
ATOM 2031 O O . GLU A 1 272 ? 2.214 8.876 -21.223 1.00 87.25 272 GLU A O 1
ATOM 2036 N N . GLU A 1 273 ? 1.146 8.042 -19.438 1.00 83.69 273 GLU A N 1
ATOM 2037 C CA . GLU A 1 273 ? 0.947 6.697 -20.011 1.00 83.69 273 GLU A CA 1
ATOM 2038 C C . GLU A 1 273 ? -0.408 6.514 -20.709 1.00 83.69 273 GLU A C 1
ATOM 2040 O O . GLU A 1 273 ? -0.544 5.656 -21.581 1.00 83.69 273 GLU A O 1
ATOM 2045 N N . LYS A 1 274 ? -1.426 7.304 -20.339 1.00 73.56 274 LYS A N 1
ATOM 2046 C CA . LYS A 1 274 ? -2.797 7.145 -20.862 1.00 73.56 274 LYS A CA 1
ATOM 2047 C C . LYS A 1 274 ? -2.905 7.518 -22.341 1.00 73.56 274 LYS A C 1
ATOM 2049 O O . LYS A 1 274 ? -3.616 6.852 -23.090 1.00 73.56 274 LYS A O 1
ATOM 2054 N N . GLU A 1 275 ? -2.182 8.553 -22.755 1.00 71.69 275 GLU A N 1
ATOM 2055 C CA . GLU A 1 275 ? -2.159 9.068 -24.124 1.00 71.69 275 GLU A CA 1
ATOM 2056 C C . GLU A 1 275 ? -0.708 9.227 -24.581 1.00 71.69 275 GLU A C 1
ATOM 2058 O O . GLU A 1 275 ? -0.157 10.326 -24.619 1.00 71.69 275 GLU A O 1
ATOM 2063 N N . PHE A 1 276 ? -0.055 8.106 -24.898 1.00 81.56 276 PHE A N 1
ATOM 2064 C CA . PHE A 1 276 ? 1.360 8.133 -25.259 1.00 81.56 276 PHE A CA 1
ATOM 2065 C C . PHE A 1 276 ? 1.585 8.897 -26.575 1.00 81.56 276 PHE A C 1
ATOM 2067 O O . PHE A 1 276 ? 1.294 8.402 -27.669 1.00 81.56 276 PHE A O 1
ATOM 2074 N N . SER A 1 277 ? 2.078 10.132 -26.461 1.00 84.75 277 SER A N 1
ATOM 2075 C CA . SER A 1 277 ? 2.224 11.050 -27.591 1.00 84.75 277 SER A CA 1
ATOM 2076 C C . SER A 1 277 ? 3.317 10.603 -28.561 1.00 84.75 277 SER A C 1
ATOM 2078 O O . SER A 1 277 ? 4.428 10.255 -28.159 1.00 84.75 277 SER A O 1
ATOM 2080 N N . LYS A 1 278 ? 3.036 10.706 -29.867 1.00 84.12 278 LYS A N 1
ATOM 2081 C CA . LYS A 1 278 ? 4.044 10.518 -30.928 1.00 84.12 278 LYS A CA 1
ATOM 2082 C C . LYS A 1 278 ? 5.151 11.573 -30.877 1.00 84.12 278 LYS A C 1
ATOM 2084 O O . LYS A 1 278 ? 6.252 11.310 -31.356 1.00 84.12 278 LYS A O 1
ATOM 2089 N N . ASP A 1 279 ? 4.864 12.723 -30.272 1.00 85.62 279 ASP A N 1
ATOM 2090 C CA . ASP A 1 279 ? 5.801 13.831 -30.109 1.00 85.62 279 ASP A CA 1
ATOM 2091 C C . ASP A 1 279 ? 6.654 13.704 -28.839 1.00 85.62 279 ASP A C 1
ATOM 2093 O O . ASP A 1 279 ? 7.407 14.621 -28.515 1.00 85.62 279 ASP A O 1
ATOM 2097 N N . ASN A 1 280 ? 6.574 12.575 -28.117 1.00 89.69 280 ASN A N 1
ATOM 2098 C CA . ASN A 1 280 ? 7.417 12.338 -26.949 1.00 89.69 280 ASN A CA 1
ATOM 2099 C C . ASN A 1 280 ? 8.917 12.488 -27.328 1.00 89.69 280 ASN A C 1
ATOM 2101 O O . ASN A 1 280 ? 9.376 11.852 -28.289 1.00 89.69 280 ASN A O 1
ATOM 2105 N N . PRO A 1 281 ? 9.710 13.286 -26.582 1.00 93.00 281 PRO A N 1
ATOM 2106 C CA . PRO A 1 281 ? 11.119 13.545 -26.897 1.00 93.00 281 PRO A CA 1
ATOM 2107 C C . PRO A 1 281 ? 11.982 12.284 -27.043 1.00 93.00 281 PRO A C 1
ATOM 2109 O O . PRO A 1 281 ? 12.892 12.242 -27.875 1.00 93.00 281 PRO A O 1
ATOM 2112 N N . LEU A 1 282 ? 11.689 11.221 -26.287 1.00 94.69 282 LEU A N 1
ATOM 2113 C CA . LEU A 1 282 ? 12.414 9.951 -26.363 1.00 94.69 282 LEU A CA 1
ATOM 2114 C C . LEU A 1 282 ? 12.125 9.204 -27.670 1.00 94.69 282 LEU A C 1
ATOM 2116 O O . LEU A 1 282 ? 13.023 8.560 -28.217 1.00 94.69 282 LEU A O 1
ATOM 2120 N N . ILE A 1 283 ? 10.908 9.314 -28.215 1.00 94.06 283 ILE A N 1
ATOM 2121 C CA . ILE A 1 283 ? 10.574 8.770 -29.542 1.00 94.06 283 ILE A CA 1
ATOM 2122 C C . ILE A 1 283 ? 11.375 9.505 -30.614 1.00 94.06 283 ILE A C 1
ATOM 2124 O O . ILE A 1 283 ? 11.979 8.867 -31.479 1.00 94.06 283 ILE A O 1
ATOM 2128 N N . GLN A 1 284 ? 11.430 10.835 -30.541 1.00 92.19 284 GLN A N 1
ATOM 2129 C CA . GLN A 1 284 ? 12.189 11.644 -31.494 1.00 92.19 284 GLN A CA 1
ATOM 2130 C C . GLN A 1 284 ? 13.686 11.322 -31.427 1.00 92.19 284 GLN A C 1
ATOM 2132 O O . GLN A 1 284 ? 14.316 11.082 -32.459 1.00 92.19 284 GLN A O 1
ATOM 2137 N N . ALA A 1 285 ? 14.262 11.226 -30.226 1.00 93.88 285 ALA A N 1
ATOM 2138 C CA . ALA A 1 285 ? 15.652 10.813 -30.050 1.00 93.88 285 ALA A CA 1
ATOM 2139 C C . ALA A 1 285 ? 15.900 9.403 -30.624 1.00 93.88 285 ALA A C 1
ATOM 2141 O O . ALA A 1 285 ? 16.897 9.175 -31.313 1.00 93.88 285 ALA A O 1
ATOM 2142 N N . LYS A 1 286 ? 14.967 8.461 -30.434 1.00 94.50 286 LYS A N 1
ATOM 2143 C CA . LYS A 1 286 ? 15.052 7.107 -31.005 1.00 94.50 286 LYS A CA 1
ATOM 2144 C C . LYS A 1 286 ? 15.022 7.128 -32.535 1.00 94.50 286 LYS A C 1
ATOM 2146 O O . LYS A 1 286 ? 15.832 6.449 -33.163 1.00 94.50 286 LYS A O 1
ATOM 2151 N N . ALA A 1 287 ? 14.140 7.929 -33.134 1.00 92.69 287 ALA A N 1
ATOM 2152 C CA . ALA A 1 287 ? 14.059 8.114 -34.584 1.00 92.69 287 ALA A CA 1
ATOM 2153 C C . ALA A 1 287 ? 15.354 8.712 -35.170 1.00 92.69 287 ALA A C 1
ATOM 2155 O O . ALA A 1 287 ? 15.745 8.366 -36.281 1.00 92.69 287 ALA A O 1
ATOM 2156 N N . ASN A 1 288 ? 16.079 9.516 -34.385 1.00 92.44 288 ASN A N 1
ATOM 2157 C CA . ASN A 1 288 ? 17.413 10.033 -34.712 1.00 92.44 288 ASN A CA 1
ATOM 2158 C C . ASN A 1 288 ? 18.554 9.014 -34.481 1.00 92.44 288 ASN A C 1
ATOM 2160 O O . ASN A 1 288 ? 19.728 9.383 -34.414 1.00 92.44 288 ASN A O 1
ATOM 2164 N N . GLY A 1 289 ? 18.235 7.723 -34.344 1.00 90.75 289 GLY A N 1
ATOM 2165 C CA . GLY A 1 289 ? 19.215 6.639 -34.254 1.00 90.75 289 GLY A CA 1
ATOM 2166 C C . GLY A 1 289 ? 19.849 6.455 -32.873 1.00 90.75 289 GLY A C 1
ATOM 2167 O O . GLY A 1 289 ? 20.864 5.762 -32.758 1.00 90.75 289 GLY A O 1
ATOM 2168 N N . ARG A 1 290 ? 19.283 7.053 -31.815 1.00 95.69 290 ARG A N 1
ATOM 2169 C CA . ARG A 1 290 ? 19.772 6.865 -30.440 1.00 95.69 290 ARG A CA 1
ATOM 2170 C C . ARG A 1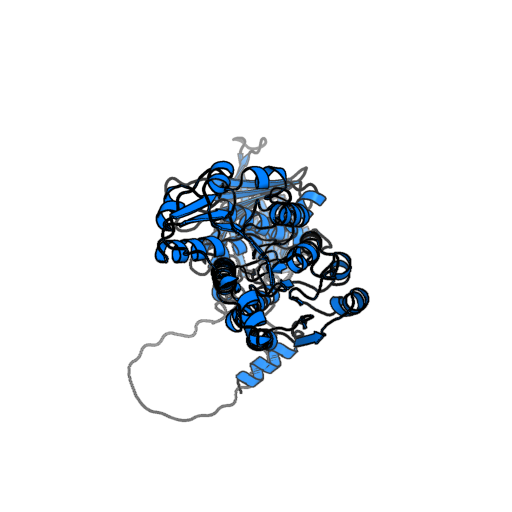 290 ? 19.372 5.498 -29.885 1.00 95.69 290 ARG A C 1
ATOM 2172 O O . ARG A 1 290 ? 18.331 4.938 -30.226 1.00 95.69 290 ARG A O 1
ATOM 2179 N N . ASN A 1 291 ? 20.222 4.943 -29.019 1.00 96.44 291 ASN A N 1
ATOM 2180 C CA . ASN A 1 291 ? 20.010 3.632 -28.405 1.00 96.44 291 ASN A CA 1
ATOM 2181 C C . ASN A 1 291 ? 18.948 3.719 -27.301 1.00 96.44 291 ASN A C 1
ATOM 2183 O O . ASN A 1 291 ? 19.276 3.897 -26.130 1.00 96.44 291 ASN A O 1
ATOM 2187 N N . ILE A 1 292 ? 17.678 3.640 -27.698 1.00 97.69 292 ILE A N 1
ATOM 2188 C CA . ILE A 1 292 ? 16.538 3.775 -26.792 1.00 97.69 292 ILE A CA 1
ATOM 2189 C C . ILE A 1 292 ? 15.616 2.562 -26.908 1.00 97.69 292 ILE A C 1
ATOM 2191 O O . ILE A 1 292 ? 15.191 2.188 -28.009 1.00 97.69 292 ILE A O 1
ATOM 2195 N N . ILE A 1 293 ? 15.273 1.976 -25.763 1.00 98.25 293 ILE A N 1
ATOM 2196 C CA . ILE A 1 293 ? 14.273 0.914 -25.631 1.00 98.25 293 ILE A CA 1
ATOM 2197 C C . ILE A 1 293 ? 13.101 1.480 -24.835 1.00 98.25 293 ILE A C 1
ATOM 2199 O O . ILE A 1 293 ? 13.295 2.010 -23.751 1.00 98.25 293 ILE A O 1
ATOM 2203 N N . LEU A 1 294 ? 11.900 1.391 -25.396 1.00 96.62 294 LEU A N 1
ATOM 2204 C CA . LEU A 1 294 ? 10.670 1.865 -24.769 1.00 96.62 294 LEU A CA 1
ATOM 2205 C C . LEU A 1 294 ? 9.707 0.682 -24.736 1.00 96.62 294 LEU A C 1
ATOM 2207 O O . LEU A 1 294 ? 9.488 0.073 -25.788 1.00 96.62 294 LEU A O 1
ATOM 2211 N N . THR A 1 295 ? 9.175 0.348 -23.567 1.00 96.50 295 THR A N 1
ATOM 2212 C CA . THR A 1 295 ? 8.179 -0.715 -23.391 1.00 96.50 295 THR A CA 1
ATOM 2213 C C . THR A 1 295 ? 6.937 -0.162 -22.690 1.00 96.50 295 THR A C 1
ATOM 2215 O O . THR A 1 295 ? 7.062 0.756 -21.890 1.00 96.50 295 THR A O 1
ATOM 2218 N N . PRO A 1 296 ? 5.723 -0.638 -23.022 1.00 93.88 296 PRO A N 1
ATOM 2219 C CA . PRO A 1 296 ? 4.482 -0.017 -22.562 1.00 93.88 296 PRO A CA 1
ATOM 2220 C C . PRO A 1 296 ? 4.055 -0.544 -21.181 1.00 93.88 296 PRO A C 1
ATOM 2222 O O . PRO A 1 296 ? 3.038 -1.226 -21.068 1.00 93.88 296 PRO A O 1
ATOM 2225 N N . HIS A 1 297 ? 4.844 -0.261 -20.144 1.00 92.50 297 HIS A N 1
ATOM 2226 C CA . HIS A 1 297 ? 4.578 -0.623 -18.746 1.00 92.50 297 HIS A CA 1
ATOM 2227 C C . HIS A 1 297 ? 4.287 -2.117 -18.550 1.00 92.50 297 HIS A C 1
ATOM 2229 O O . HIS A 1 297 ? 3.261 -2.529 -18.002 1.00 92.50 297 HIS A O 1
ATOM 2235 N N . ILE A 1 298 ? 5.213 -2.956 -19.016 1.00 93.56 298 ILE A N 1
ATOM 2236 C CA . ILE A 1 298 ? 5.094 -4.416 -18.996 1.00 93.56 298 ILE A CA 1
ATOM 2237 C C . ILE A 1 298 ? 5.830 -5.080 -17.827 1.00 93.56 298 ILE A C 1
ATOM 2239 O O . ILE A 1 298 ? 5.854 -6.306 -17.758 1.00 93.56 298 ILE A O 1
ATOM 2243 N N . GLY A 1 299 ? 6.373 -4.317 -16.870 1.00 91.06 299 GLY A N 1
ATOM 2244 C CA . GLY A 1 299 ? 7.107 -4.849 -15.710 1.00 91.06 299 GLY A CA 1
ATOM 2245 C C . GLY A 1 299 ? 6.356 -5.883 -14.873 1.00 91.06 299 GLY A C 1
ATOM 2246 O O . GLY A 1 299 ? 6.976 -6.742 -14.258 1.00 91.06 299 GLY A O 1
ATOM 2247 N N . ALA A 1 300 ? 5.022 -5.842 -14.870 1.00 86.94 300 ALA A N 1
ATOM 2248 C CA . ALA A 1 300 ? 4.175 -6.827 -14.194 1.00 86.94 300 ALA A CA 1
ATOM 2249 C C . ALA A 1 300 ? 3.380 -7.722 -15.163 1.00 86.94 300 ALA A C 1
ATOM 2251 O O . ALA A 1 300 ? 2.493 -8.461 -14.735 1.00 86.94 300 ALA A O 1
ATOM 2252 N N . SER A 1 301 ? 3.637 -7.635 -16.467 1.00 91.25 301 SER A N 1
ATOM 2253 C CA . SER A 1 301 ? 2.874 -8.333 -17.509 1.00 91.25 301 SER A CA 1
ATOM 2254 C C . SER A 1 301 ? 3.415 -9.745 -17.750 1.00 91.25 301 SER A C 1
ATOM 2256 O O . SER A 1 301 ? 3.749 -10.106 -18.875 1.00 91.25 301 SER A O 1
ATOM 2258 N N . THR A 1 302 ? 3.492 -10.545 -16.684 1.00 94.06 302 THR A N 1
ATOM 2259 C CA . THR A 1 302 ? 3.819 -11.981 -16.726 1.00 94.06 302 THR A CA 1
ATOM 2260 C C . THR A 1 302 ? 2.669 -12.799 -16.152 1.00 94.06 302 THR A C 1
ATOM 2262 O O . THR A 1 302 ? 1.907 -12.291 -15.326 1.00 94.06 302 THR A O 1
ATOM 2265 N N . LEU A 1 303 ? 2.530 -14.060 -16.569 1.00 93.88 303 LEU A N 1
ATOM 2266 C CA . LEU A 1 303 ? 1.463 -14.940 -16.074 1.00 93.88 303 LEU A CA 1
ATOM 2267 C C . LEU A 1 303 ? 1.524 -15.068 -14.545 1.00 93.88 303 LEU A C 1
ATOM 2269 O O . LEU A 1 303 ? 0.513 -14.933 -13.862 1.00 93.88 303 LEU A O 1
ATOM 2273 N N . GLU A 1 304 ? 2.730 -15.231 -14.008 1.00 94.81 304 GLU A N 1
ATOM 2274 C CA . GLU A 1 304 ? 3.002 -15.390 -12.584 1.00 94.81 304 GLU A CA 1
ATOM 2275 C C . GLU A 1 304 ? 2.641 -14.125 -11.807 1.00 94.81 304 GLU A C 1
ATOM 2277 O O . GLU A 1 304 ? 1.973 -14.199 -10.778 1.00 94.81 304 GLU A O 1
ATOM 2282 N N . ALA A 1 305 ? 3.041 -12.948 -12.300 1.00 91.69 305 ALA A N 1
ATOM 2283 C CA . ALA A 1 305 ? 2.737 -11.694 -11.625 1.00 91.69 305 ALA A CA 1
ATOM 2284 C C . ALA A 1 305 ? 1.233 -11.408 -11.639 1.00 91.69 305 ALA A C 1
ATOM 2286 O O . ALA A 1 305 ? 0.698 -11.005 -10.610 1.00 91.69 305 ALA A O 1
ATOM 2287 N N . GLN A 1 306 ? 0.548 -11.649 -12.765 1.00 92.88 306 GLN A N 1
ATOM 2288 C CA . GLN A 1 306 ? -0.907 -11.495 -12.873 1.00 92.88 306 GLN A CA 1
ATOM 2289 C C . GLN A 1 306 ? -1.658 -12.404 -11.900 1.00 92.88 306 GLN A C 1
ATOM 2291 O O . GLN A 1 306 ? -2.555 -11.941 -11.194 1.00 92.88 306 GLN A O 1
ATOM 2296 N N . HIS A 1 307 ? -1.247 -13.667 -11.819 1.00 93.88 307 HIS A N 1
ATOM 2297 C CA . HIS A 1 307 ? -1.802 -14.633 -10.884 1.00 93.88 307 HIS A CA 1
ATOM 2298 C C . HIS A 1 307 ? -1.585 -14.203 -9.426 1.00 93.88 307 HIS A C 1
ATOM 2300 O O . HIS A 1 307 ? -2.540 -14.079 -8.657 1.00 93.88 307 HIS A O 1
ATOM 2306 N N . ASN A 1 308 ? -0.339 -13.897 -9.055 1.00 90.44 308 ASN A N 1
ATOM 2307 C CA . ASN A 1 308 ? 0.029 -13.558 -7.681 1.00 90.44 308 ASN A CA 1
ATOM 2308 C C . ASN A 1 308 ? -0.717 -12.319 -7.171 1.00 90.44 308 ASN A C 1
ATOM 2310 O O . ASN A 1 308 ? -1.263 -12.345 -6.068 1.00 90.44 308 ASN A O 1
ATOM 2314 N N . VAL A 1 309 ? -0.774 -11.242 -7.967 1.00 92.38 309 VAL A N 1
ATOM 2315 C CA . VAL A 1 309 ? -1.456 -10.007 -7.542 1.00 92.38 309 VAL A CA 1
ATOM 2316 C C . VAL A 1 309 ? -2.970 -10.185 -7.438 1.00 92.38 309 VAL A C 1
ATOM 2318 O O . VAL A 1 309 ? -3.596 -9.556 -6.587 1.00 92.38 309 VAL A O 1
ATOM 2321 N N . ALA A 1 310 ? -3.565 -11.033 -8.282 1.00 94.62 310 ALA A N 1
ATOM 2322 C CA . ALA A 1 310 ? -4.991 -11.330 -8.238 1.00 94.62 310 ALA A CA 1
ATOM 2323 C C . ALA A 1 310 ? -5.356 -12.131 -6.981 1.00 94.62 310 ALA A C 1
ATOM 2325 O O . ALA A 1 310 ? -6.287 -11.757 -6.266 1.00 94.62 310 ALA A O 1
ATOM 2326 N N . VAL A 1 311 ? -4.598 -13.192 -6.686 1.00 94.44 311 VAL A N 1
ATOM 2327 C CA . VAL A 1 311 ? -4.800 -14.040 -5.502 1.00 94.44 311 VAL A CA 1
ATOM 2328 C C . VAL A 1 311 ? -4.623 -13.239 -4.212 1.00 94.44 311 VAL A C 1
ATOM 2330 O O . VAL A 1 311 ? -5.489 -13.288 -3.340 1.00 94.44 311 VAL A O 1
ATOM 2333 N N . ASP A 1 312 ? -3.542 -12.465 -4.102 1.00 91.81 312 ASP A N 1
ATOM 2334 C CA . ASP A 1 312 ? -3.232 -11.672 -2.907 1.00 91.81 312 ASP A CA 1
ATOM 2335 C C . ASP A 1 312 ? -4.359 -10.675 -2.578 1.00 91.81 312 ASP A C 1
ATOM 2337 O O . ASP A 1 312 ? -4.909 -10.671 -1.474 1.00 91.81 312 ASP A O 1
ATOM 2341 N N . VAL A 1 313 ? -4.800 -9.887 -3.563 1.00 95.62 313 VAL A N 1
ATOM 2342 C CA . VAL A 1 313 ? -5.878 -8.911 -3.341 1.00 95.62 313 VAL A CA 1
ATOM 2343 C C . VAL A 1 313 ? -7.222 -9.596 -3.078 1.00 95.62 313 VAL A C 1
ATOM 2345 O O . VAL A 1 313 ? -7.976 -9.133 -2.223 1.00 95.62 313 VAL A O 1
ATOM 2348 N N . ALA A 1 314 ? -7.530 -10.711 -3.747 1.00 96.25 314 ALA A N 1
ATOM 2349 C CA . ALA A 1 314 ? -8.769 -11.454 -3.507 1.00 96.25 314 ALA A CA 1
ATOM 2350 C C . ALA A 1 314 ? -8.849 -12.020 -2.077 1.00 96.25 314 ALA A C 1
ATOM 2352 O O . ALA A 1 314 ? -9.905 -11.955 -1.442 1.00 96.25 314 ALA A O 1
ATOM 2353 N N . LEU A 1 315 ? -7.733 -12.518 -1.531 1.00 92.38 315 LEU A N 1
ATOM 2354 C CA . LEU A 1 315 ? -7.661 -12.943 -0.131 1.00 92.38 315 LEU A CA 1
ATOM 2355 C C . LEU A 1 315 ? -7.892 -11.766 0.820 1.00 92.38 315 LEU A C 1
ATOM 2357 O O . LEU A 1 315 ? -8.642 -11.894 1.783 1.00 92.38 315 LEU A O 1
ATOM 2361 N N . GLN A 1 316 ? -7.331 -10.594 0.526 1.00 92.75 316 GLN A N 1
ATOM 2362 C CA . GLN A 1 316 ? -7.554 -9.398 1.341 1.00 92.75 316 GLN A CA 1
ATOM 2363 C C . GLN A 1 316 ? -9.005 -8.893 1.283 1.00 92.75 316 GLN A C 1
ATOM 2365 O O . GLN A 1 316 ? -9.512 -8.393 2.287 1.00 92.75 316 GLN A O 1
ATOM 2370 N N . PHE A 1 317 ? -9.703 -9.079 0.155 1.00 95.50 317 PHE A N 1
ATOM 2371 C CA . PHE A 1 317 ? -11.150 -8.841 0.058 1.00 95.50 317 PHE A CA 1
ATOM 2372 C C . PHE A 1 317 ? -11.931 -9.741 1.000 1.00 95.50 317 PHE A C 1
ATOM 2374 O O . PHE A 1 317 ? -12.825 -9.260 1.695 1.00 95.50 317 PHE A O 1
ATOM 2381 N N . ARG A 1 318 ? -11.579 -11.028 1.047 1.00 91.69 318 ARG A N 1
ATOM 2382 C CA . ARG A 1 318 ? -12.206 -11.985 1.958 1.00 91.69 318 ARG A CA 1
ATOM 2383 C C . ARG A 1 318 ? -12.047 -11.539 3.406 1.00 91.69 318 ARG A C 1
ATOM 2385 O O . ARG A 1 318 ? -13.040 -11.459 4.119 1.00 91.69 318 ARG A O 1
ATOM 2392 N N . GLU A 1 319 ? -10.823 -11.207 3.814 1.00 86.00 319 GLU A N 1
ATOM 2393 C CA . GLU A 1 319 ? -10.540 -10.759 5.182 1.00 86.00 319 GLU A CA 1
ATOM 2394 C C . GLU A 1 319 ? -11.334 -9.493 5.532 1.00 86.00 319 GLU A C 1
ATOM 2396 O O . GLU A 1 319 ? -12.065 -9.479 6.519 1.00 86.00 319 GLU A O 1
ATOM 2401 N N . ALA A 1 320 ? -11.258 -8.451 4.698 1.00 88.06 320 ALA A N 1
ATOM 2402 C CA . ALA A 1 320 ? -11.915 -7.175 4.975 1.00 88.06 320 ALA A CA 1
ATOM 2403 C C . ALA A 1 320 ? -13.449 -7.279 4.998 1.00 88.06 320 ALA A C 1
ATOM 2405 O O . ALA A 1 320 ? -14.104 -6.689 5.858 1.00 88.06 320 ALA A O 1
ATOM 2406 N N . LEU A 1 321 ? -14.044 -8.032 4.066 1.00 89.00 321 LEU A N 1
ATOM 2407 C CA . LEU A 1 321 ? -15.499 -8.160 3.972 1.00 89.00 321 LEU A CA 1
ATOM 2408 C C . LEU A 1 321 ? -16.082 -9.054 5.071 1.00 89.00 321 LEU A C 1
ATOM 2410 O O . LEU A 1 321 ? -17.197 -8.799 5.524 1.00 89.00 321 LEU A O 1
ATOM 2414 N N . LEU A 1 322 ? -15.324 -10.036 5.567 1.00 83.75 322 LEU A N 1
ATOM 2415 C CA . LEU A 1 322 ? -15.714 -10.861 6.716 1.00 83.75 322 LEU A CA 1
ATOM 2416 C C . LEU A 1 322 ? -15.446 -10.193 8.079 1.00 83.75 322 LEU A C 1
ATOM 2418 O O . LEU A 1 322 ? -15.722 -10.796 9.113 1.00 83.75 322 LEU A O 1
ATOM 2422 N N . GLY A 1 323 ? -14.977 -8.940 8.095 1.00 73.19 323 GLY A N 1
ATOM 2423 C CA . GLY A 1 323 ? -14.778 -8.146 9.312 1.00 73.19 323 GLY A CA 1
ATOM 2424 C C . GLY A 1 323 ? -13.373 -8.227 9.915 1.00 73.19 323 GLY A C 1
ATOM 2425 O O . GLY A 1 323 ? -13.141 -7.645 10.973 1.00 73.19 323 GLY A O 1
ATOM 2426 N N . GLY A 1 324 ? -12.441 -8.911 9.250 1.00 71.56 324 GLY A N 1
ATOM 2427 C CA . GLY A 1 324 ? -11.019 -8.899 9.579 1.00 71.56 324 GLY A CA 1
ATOM 2428 C C . GLY A 1 324 ? -10.292 -7.679 9.004 1.00 71.56 324 GLY A C 1
ATOM 2429 O O . GLY A 1 324 ? -10.851 -6.862 8.273 1.00 71.56 324 GLY A O 1
ATOM 2430 N N . LEU A 1 325 ? -9.002 -7.554 9.324 1.00 76.38 325 LEU A N 1
ATOM 2431 C CA . LEU A 1 325 ? -8.133 -6.544 8.709 1.00 76.38 325 LEU A CA 1
ATOM 2432 C C . LEU A 1 325 ? -7.490 -7.102 7.421 1.00 76.38 325 LEU A C 1
ATOM 2434 O O . LEU A 1 325 ? -7.095 -8.268 7.376 1.00 76.38 325 LEU A O 1
ATOM 2438 N N . PRO A 1 326 ? -7.347 -6.329 6.346 1.00 83.00 326 PRO A N 1
ATOM 2439 C CA . PRO A 1 326 ? -6.486 -6.724 5.232 1.00 83.00 326 PRO A CA 1
ATOM 2440 C C . PRO A 1 326 ? -4.997 -6.617 5.616 1.00 83.00 326 PRO A C 1
ATOM 2442 O O . PRO A 1 326 ? -4.619 -5.797 6.450 1.00 83.00 326 PRO A O 1
ATOM 2445 N N . GLN A 1 327 ? -4.141 -7.463 5.029 1.00 75.69 327 GLN A N 1
ATOM 2446 C CA . GLN A 1 327 ? -2.701 -7.491 5.345 1.00 75.69 327 GLN A CA 1
ATOM 2447 C C . GLN A 1 327 ? -1.926 -6.323 4.727 1.00 75.69 327 GLN A C 1
ATOM 2449 O O . GLN A 1 327 ? -1.026 -5.782 5.362 1.00 75.69 327 GLN A O 1
ATOM 2454 N N . SER A 1 328 ? -2.289 -5.930 3.510 1.00 83.06 328 SER A N 1
ATOM 2455 C CA . SER A 1 328 ? -1.581 -4.928 2.713 1.00 83.06 328 SER A CA 1
ATOM 2456 C C . SER A 1 328 ? -2.457 -3.692 2.506 1.00 83.06 328 SER A C 1
ATOM 2458 O O . SER A 1 328 ? -2.532 -3.144 1.404 1.00 83.06 328 SER A O 1
ATOM 2460 N N . ALA A 1 329 ? -3.164 -3.256 3.558 1.00 86.62 329 ALA A N 1
ATOM 2461 C CA . ALA A 1 329 ? -3.861 -1.977 3.508 1.00 86.62 329 ALA A CA 1
ATOM 2462 C C . ALA A 1 329 ? -2.851 -0.830 3.429 1.00 86.62 329 ALA A C 1
ATOM 2464 O O . ALA A 1 329 ? -2.036 -0.627 4.324 1.00 86.62 329 ALA A O 1
ATOM 2465 N N . VAL A 1 330 ? -2.930 -0.032 2.368 1.00 84.19 330 VAL A N 1
ATOM 2466 C CA . VAL A 1 330 ? -2.040 1.124 2.188 1.00 84.19 330 VAL A CA 1
ATOM 2467 C C . VAL A 1 330 ? -2.415 2.279 3.115 1.00 84.19 330 VAL A C 1
ATOM 2469 O O . VAL A 1 330 ? -1.565 3.095 3.455 1.00 84.19 330 VAL A O 1
ATOM 2472 N N . ASN A 1 331 ? -3.674 2.326 3.558 1.00 83.12 331 ASN A N 1
ATOM 2473 C CA . ASN A 1 331 ? -4.195 3.305 4.509 1.00 83.12 331 ASN A CA 1
ATOM 2474 C C . ASN A 1 331 ? -4.315 2.772 5.949 1.00 83.12 331 ASN A C 1
ATOM 2476 O O . ASN A 1 331 ? -4.962 3.404 6.781 1.00 83.12 331 ASN A O 1
ATOM 2480 N N . LEU A 1 332 ? -3.678 1.634 6.256 1.00 72.62 332 LEU A N 1
ATOM 2481 C CA . LEU A 1 332 ? -3.547 1.105 7.615 1.00 72.62 332 LEU A CA 1
ATOM 2482 C C . LEU A 1 332 ? -2.273 0.253 7.744 1.00 72.62 332 LEU A C 1
ATOM 2484 O O . LEU A 1 332 ? -2.211 -0.858 7.227 1.00 72.62 332 LEU A O 1
ATOM 2488 N N . GLN A 1 333 ? -1.269 0.737 8.478 1.00 60.19 333 GLN A N 1
ATOM 2489 C CA . GLN A 1 333 ? -0.049 -0.033 8.755 1.00 60.19 333 GLN A CA 1
ATOM 2490 C C . GLN A 1 333 ? -0.232 -0.888 10.016 1.00 60.19 333 GLN A C 1
ATOM 2492 O O . GLN A 1 333 ? -0.541 -0.357 11.079 1.00 60.19 333 GLN A O 1
ATOM 2497 N N . CYS A 1 334 ? -0.044 -2.207 9.913 1.00 56.91 334 CYS A N 1
ATOM 2498 C CA . CYS A 1 334 ? -0.168 -3.140 11.038 1.00 56.91 334 CYS A CA 1
ATOM 2499 C C . CYS A 1 334 ? 0.771 -4.345 10.853 1.00 56.91 334 CYS A C 1
ATOM 2501 O O . CYS A 1 334 ? 0.845 -4.903 9.758 1.00 56.91 334 CYS A O 1
ATOM 2503 N N . VAL A 1 335 ? 1.471 -4.774 11.914 1.00 55.78 335 VAL A N 1
ATOM 2504 C CA . VAL A 1 335 ? 2.301 -5.994 11.908 1.00 55.78 335 VAL A CA 1
ATOM 2505 C C . VAL A 1 335 ? 1.550 -7.101 12.636 1.00 55.78 335 VAL A C 1
ATOM 2507 O O . VAL A 1 335 ? 1.423 -7.082 13.855 1.00 55.78 335 VAL A O 1
ATOM 2510 N N . ARG A 1 336 ? 1.050 -8.097 11.905 1.00 58.97 336 ARG A N 1
ATOM 2511 C CA . ARG A 1 336 ? 0.199 -9.134 12.499 1.00 58.97 336 ARG A CA 1
ATOM 2512 C C . ARG A 1 336 ? 0.988 -10.177 13.286 1.00 58.97 336 ARG A C 1
ATOM 2514 O O . ARG A 1 336 ? 1.794 -10.914 12.729 1.00 58.97 336 ARG A O 1
ATOM 2521 N N . SER A 1 337 ? 0.650 -10.301 14.565 1.00 64.94 337 SER A N 1
ATOM 2522 C CA . SER A 1 337 ? 0.886 -11.487 15.390 1.00 64.94 337 SER A CA 1
ATOM 2523 C C . SER A 1 337 ? -0.441 -11.927 16.018 1.00 64.94 337 SER A C 1
ATOM 2525 O O . SER A 1 337 ? -1.329 -11.096 16.225 1.00 64.94 337 SER A O 1
ATOM 2527 N N . GLN A 1 338 ? -0.593 -13.214 16.355 1.00 63.97 338 GLN A N 1
ATOM 2528 C CA . GLN A 1 338 ? -1.800 -13.709 17.042 1.00 63.97 338 GLN A CA 1
ATOM 2529 C C . GLN A 1 338 ? -2.066 -12.931 18.341 1.00 63.97 338 GLN A C 1
ATOM 2531 O O . GLN A 1 338 ? -3.204 -12.636 18.697 1.00 63.97 338 GLN A O 1
ATOM 2536 N N . GLN A 1 339 ? -0.991 -12.544 19.029 1.00 69.88 339 GLN A N 1
ATOM 2537 C CA . GLN A 1 339 ? -1.053 -11.722 20.230 1.00 69.88 339 GLN A CA 1
ATOM 2538 C C . GLN A 1 339 ? -1.636 -10.331 19.945 1.00 69.88 339 GLN A C 1
ATOM 2540 O O . GLN A 1 339 ? -2.468 -9.857 20.714 1.00 69.88 339 GLN A O 1
ATOM 2545 N N . LEU A 1 340 ? -1.252 -9.687 18.836 1.00 77.06 340 LEU A N 1
ATOM 2546 C CA . LEU A 1 340 ? -1.801 -8.386 18.455 1.00 77.06 340 LEU A CA 1
ATOM 2547 C C . LEU A 1 340 ? -3.296 -8.468 18.156 1.00 77.06 340 LEU A C 1
ATOM 2549 O O . LEU A 1 340 ? -4.050 -7.606 18.585 1.00 77.06 340 LEU A O 1
ATOM 2553 N N . VAL A 1 341 ? -3.723 -9.510 17.451 1.00 75.94 341 VAL A N 1
ATOM 2554 C CA . VAL A 1 341 ? -5.121 -9.716 17.063 1.00 75.94 341 VAL A CA 1
ATOM 2555 C C . VAL A 1 341 ? -6.043 -9.772 18.292 1.00 75.94 341 VAL A C 1
ATOM 2557 O O . VAL A 1 341 ? -7.033 -9.040 18.362 1.00 75.94 341 VAL A O 1
ATOM 2560 N N . SER A 1 342 ? -5.652 -10.524 19.322 1.00 79.12 342 SER A N 1
ATOM 2561 C CA . SER A 1 342 ? -6.363 -10.557 20.608 1.00 79.12 342 SER A CA 1
ATOM 2562 C C . SER A 1 342 ? -6.364 -9.198 21.319 1.00 79.12 342 SER A C 1
ATOM 2564 O O . SER A 1 342 ? -7.392 -8.770 21.846 1.00 79.12 342 SER A O 1
ATOM 2566 N N . LEU A 1 343 ? -5.233 -8.484 21.311 1.00 86.19 343 LEU A N 1
ATOM 2567 C CA . LEU A 1 343 ? -5.122 -7.163 21.940 1.00 86.19 343 LEU A CA 1
ATOM 2568 C C . LEU A 1 343 ? -5.953 -6.095 21.220 1.00 86.19 343 LEU A C 1
ATOM 2570 O O . LEU A 1 343 ? -6.521 -5.225 21.876 1.00 86.19 343 LEU A O 1
ATOM 2574 N N . VAL A 1 344 ? -6.066 -6.171 19.893 1.00 86.50 344 VAL A N 1
ATOM 2575 C CA . VAL A 1 344 ? -6.926 -5.295 19.090 1.00 86.50 344 VAL A CA 1
ATOM 2576 C C . VAL A 1 344 ? -8.382 -5.484 19.497 1.00 86.50 344 VAL A C 1
ATOM 2578 O O . VAL A 1 344 ? -9.070 -4.495 19.752 1.00 86.50 344 VAL A O 1
ATOM 2581 N N . HIS A 1 345 ? -8.834 -6.731 19.638 1.00 84.19 345 HIS A N 1
ATOM 2582 C CA . HIS A 1 345 ? -10.187 -7.028 20.103 1.00 84.19 345 HIS A CA 1
ATOM 2583 C C . HIS A 1 345 ? -10.434 -6.555 21.547 1.00 84.19 345 HIS A C 1
ATOM 2585 O O . HIS A 1 345 ? -11.473 -5.963 21.843 1.00 84.19 345 HIS A O 1
ATOM 2591 N N . LEU A 1 346 ? -9.460 -6.748 22.445 1.00 90.12 346 LEU A N 1
ATOM 2592 C CA . LEU A 1 346 ? -9.510 -6.207 23.805 1.00 90.12 346 LEU A CA 1
ATOM 2593 C C . LEU A 1 346 ? -9.665 -4.682 23.794 1.00 90.12 346 LEU A C 1
ATOM 2595 O O . LEU A 1 346 ? -10.554 -4.160 24.461 1.00 90.12 346 LEU A O 1
ATOM 2599 N N . ALA A 1 347 ? -8.832 -3.976 23.029 1.00 92.19 347 ALA A N 1
ATOM 2600 C CA . ALA A 1 347 ? -8.882 -2.524 22.913 1.00 92.19 347 ALA A CA 1
ATOM 2601 C C . ALA A 1 347 ? -10.252 -2.035 22.409 1.00 92.19 347 ALA A C 1
ATOM 2603 O O . ALA A 1 347 ? -10.811 -1.106 22.992 1.00 92.19 347 ALA A O 1
ATOM 2604 N N . GLU A 1 348 ? -10.835 -2.699 21.405 1.00 89.75 348 GLU A N 1
ATOM 2605 C CA . GLU A 1 348 ? -12.180 -2.388 20.900 1.00 89.75 348 GLU A CA 1
ATOM 2606 C C . GLU A 1 348 ? -13.243 -2.533 22.004 1.00 89.75 348 GLU A C 1
ATOM 2608 O O . GLU A 1 348 ? -14.071 -1.638 22.196 1.00 89.75 348 GLU A O 1
ATOM 2613 N N . ILE A 1 349 ? -13.213 -3.637 22.764 1.00 89.44 349 ILE A N 1
ATOM 2614 C CA . ILE A 1 349 ? -14.150 -3.882 23.871 1.00 89.44 349 ILE A CA 1
ATOM 2615 C C . ILE A 1 349 ? -14.007 -2.820 24.960 1.00 89.44 349 ILE A C 1
ATOM 2617 O O . ILE A 1 349 ? -15.021 -2.277 25.406 1.00 89.44 349 ILE A O 1
ATOM 2621 N N . LEU A 1 350 ? -12.775 -2.495 25.366 1.00 93.38 350 LEU A N 1
ATOM 2622 C CA . LEU A 1 350 ? -12.517 -1.430 26.338 1.00 93.38 350 LEU A CA 1
ATOM 2623 C C . LEU A 1 350 ? -13.077 -0.094 25.838 1.00 93.38 350 LEU A C 1
ATOM 2625 O O . LEU A 1 350 ? -13.731 0.616 26.600 1.00 93.38 350 LEU A O 1
ATOM 2629 N N . GLY A 1 351 ? -12.903 0.211 24.550 1.00 91.94 351 GLY A N 1
ATOM 2630 C CA . GLY A 1 351 ? -13.472 1.400 23.922 1.00 91.94 351 GLY A CA 1
ATOM 2631 C C . GLY A 1 351 ? -14.996 1.440 23.985 1.00 91.94 351 GLY A C 1
ATOM 2632 O O . GLY A 1 351 ? -15.583 2.420 24.446 1.00 91.94 351 GLY A O 1
ATOM 2633 N N . ARG A 1 352 ? -15.660 0.348 23.597 1.00 89.75 352 ARG A N 1
ATOM 2634 C CA . ARG A 1 352 ? -17.128 0.260 23.639 1.00 89.75 352 ARG A CA 1
ATOM 2635 C C . ARG A 1 352 ? -17.674 0.395 25.058 1.00 89.75 352 ARG A C 1
ATOM 2637 O O . ARG A 1 352 ? -18.706 1.036 25.240 1.00 89.75 352 ARG A O 1
ATOM 2644 N N . LEU A 1 353 ? -16.983 -0.179 26.045 1.00 90.56 353 LEU A N 1
ATOM 2645 C CA . LEU A 1 353 ? -17.328 -0.028 27.458 1.00 90.56 353 LEU A CA 1
ATOM 2646 C C . LEU A 1 353 ? -17.179 1.427 27.899 1.00 90.56 353 LEU A C 1
ATOM 2648 O O . LEU A 1 353 ? -18.167 2.020 28.319 1.00 90.56 353 LEU A O 1
ATOM 2652 N N . CYS A 1 354 ? -15.996 2.029 27.743 1.00 91.88 354 CYS A N 1
ATOM 2653 C CA . CYS A 1 354 ? -15.755 3.411 28.159 1.00 91.88 354 CYS A CA 1
ATOM 2654 C C . CYS A 1 354 ? -16.727 4.402 27.505 1.00 91.88 354 CYS A C 1
ATOM 2656 O O . CYS A 1 354 ? -17.157 5.348 28.163 1.00 91.88 354 CYS A O 1
ATOM 2658 N N . SER A 1 355 ? -17.148 4.157 26.257 1.00 88.38 355 SER A N 1
ATOM 2659 C CA . SER A 1 355 ? -18.147 4.999 25.589 1.00 88.38 355 SER A CA 1
ATOM 2660 C C . SER A 1 355 ? -19.480 5.061 26.337 1.00 88.38 355 SER A C 1
ATOM 2662 O O . SER A 1 355 ? -20.135 6.096 26.324 1.00 88.38 355 SER A O 1
ATOM 2664 N N . LYS A 1 356 ? -19.877 3.976 27.014 1.00 88.25 356 LYS A N 1
ATOM 2665 C CA . LYS A 1 356 ? -21.115 3.903 27.806 1.00 88.25 356 LYS A CA 1
ATOM 2666 C C . LYS A 1 356 ? -20.971 4.454 29.226 1.00 88.25 356 LYS A C 1
ATOM 2668 O O . LYS A 1 356 ? -21.980 4.680 29.887 1.00 88.25 356 LYS A O 1
ATOM 2673 N N . LEU A 1 357 ? -19.742 4.662 29.699 1.00 89.81 357 LEU A N 1
ATOM 2674 C CA . LEU A 1 357 ? -19.481 5.165 31.052 1.00 89.81 357 LEU A CA 1
ATOM 2675 C C . LEU A 1 357 ? -19.536 6.690 31.126 1.00 89.81 357 LEU A C 1
ATOM 2677 O O . LEU A 1 357 ? -19.927 7.228 32.157 1.00 89.81 357 LEU A O 1
ATOM 2681 N N . VAL A 1 358 ? -19.221 7.384 30.034 1.00 87.25 358 VAL A N 1
ATOM 2682 C CA . VAL A 1 358 ? -19.318 8.848 29.949 1.00 87.25 358 VAL A CA 1
ATOM 2683 C C . VAL A 1 358 ? -20.461 9.252 29.030 1.00 87.25 358 VAL A C 1
ATOM 2685 O O . VAL A 1 358 ? -20.621 8.669 27.959 1.00 87.25 358 VAL A O 1
ATOM 2688 N N . ASP A 1 359 ? -21.229 10.268 29.416 1.00 82.94 359 ASP A N 1
ATOM 2689 C CA . ASP A 1 359 ? -22.360 10.769 28.619 1.00 82.94 359 ASP A CA 1
ATOM 2690 C C . ASP A 1 359 ? -21.963 12.006 27.789 1.00 82.94 359 ASP A C 1
ATOM 2692 O O . ASP A 1 359 ? -22.453 12.206 26.680 1.00 82.94 359 ASP A O 1
ATOM 2696 N N . GLU A 1 360 ? -21.002 12.793 28.281 1.00 84.88 360 GLU A N 1
ATOM 2697 C CA . GLU A 1 360 ? -20.498 14.011 27.636 1.00 84.88 360 GLU A CA 1
ATOM 2698 C C . GLU A 1 360 ? -19.618 13.733 26.399 1.00 84.88 360 GLU A C 1
ATOM 2700 O O . GLU A 1 360 ? -19.121 12.614 26.219 1.00 84.88 360 GLU A O 1
ATOM 2705 N N . PRO A 1 361 ? -19.406 14.737 25.524 1.00 83.44 361 PRO A N 1
ATOM 2706 C CA . PRO A 1 361 ? -18.415 14.653 24.457 1.00 83.44 361 PRO A CA 1
ATOM 2707 C C . PRO A 1 361 ? -17.023 14.330 25.006 1.00 83.44 361 PRO A C 1
ATOM 2709 O O . PRO A 1 361 ? -16.574 14.915 25.992 1.00 83.44 361 PRO A O 1
ATOM 2712 N N . VAL A 1 362 ? -16.351 13.384 24.356 1.00 89.56 362 VAL A N 1
ATOM 2713 C CA . VAL A 1 362 ? -14.993 12.967 24.711 1.00 89.56 362 VAL A CA 1
ATOM 2714 C C . VAL A 1 362 ? -14.002 14.011 24.214 1.00 89.56 362 VAL A C 1
ATOM 2716 O O . VAL A 1 362 ? -14.047 14.371 23.043 1.00 89.56 362 VAL A O 1
ATOM 2719 N N . GLU A 1 363 ? -13.105 14.464 25.086 1.00 89.50 363 GLU A N 1
ATOM 2720 C CA . GLU A 1 363 ? -12.006 15.374 24.741 1.00 89.50 363 GLU A CA 1
ATOM 2721 C C . GLU A 1 363 ? -10.698 14.597 24.560 1.00 89.50 363 GLU A C 1
ATOM 2723 O O . GLU A 1 363 ? -9.963 14.860 23.611 1.00 89.50 363 GLU A O 1
ATOM 2728 N N . THR A 1 364 ? -10.459 13.572 25.390 1.00 93.38 364 THR A N 1
ATOM 2729 C CA . THR A 1 364 ? -9.203 12.806 25.368 1.00 93.38 364 THR A CA 1
ATOM 2730 C C . THR A 1 364 ? -9.442 11.304 25.508 1.00 93.38 364 THR A C 1
ATOM 2732 O O . THR A 1 364 ? -10.221 10.841 26.346 1.00 93.38 364 THR A O 1
ATOM 2735 N N . LEU A 1 365 ? -8.722 10.527 24.698 1.00 95.12 365 LEU A N 1
ATOM 2736 C CA . LEU A 1 365 ? -8.612 9.072 24.753 1.00 95.12 365 LEU A CA 1
ATOM 2737 C C . LEU A 1 365 ? -7.173 8.690 25.079 1.00 95.12 365 LEU A C 1
ATOM 2739 O O . LEU A 1 365 ? -6.295 8.803 24.226 1.00 95.12 365 LEU A O 1
ATOM 2743 N N . HIS A 1 366 ? -6.932 8.193 26.289 1.00 96.75 366 HIS A N 1
ATOM 2744 C CA . HIS A 1 366 ? -5.605 7.766 26.720 1.00 96.75 366 HIS A CA 1
ATOM 2745 C C . HIS A 1 366 ? -5.542 6.246 26.868 1.00 96.75 366 HIS A C 1
ATOM 2747 O O . HIS A 1 366 ? -6.130 5.673 27.784 1.00 96.75 366 HIS A O 1
ATOM 2753 N N . LEU A 1 367 ? -4.810 5.587 25.967 1.00 96.69 367 LEU A N 1
ATOM 2754 C CA . LEU A 1 367 ? -4.498 4.165 26.063 1.00 96.69 367 LEU A CA 1
ATOM 2755 C C . LEU A 1 367 ? -3.132 3.965 26.726 1.00 96.69 367 LEU A C 1
ATOM 2757 O O . LEU A 1 367 ? -2.092 4.307 26.164 1.00 96.69 367 LEU A O 1
ATOM 2761 N N . LYS A 1 368 ? -3.124 3.346 27.902 1.00 94.44 368 LYS A N 1
ATOM 2762 C CA . LYS A 1 368 ? -1.911 2.914 28.591 1.00 94.44 368 LYS A CA 1
ATOM 2763 C C . LYS A 1 368 ? -1.673 1.424 28.344 1.00 94.44 368 LYS A C 1
ATOM 2765 O O . LYS A 1 368 ? -2.510 0.585 28.676 1.00 94.44 368 LYS A O 1
ATOM 2770 N N . ILE A 1 369 ? -0.508 1.095 27.790 1.00 92.75 369 ILE A N 1
ATOM 2771 C CA . ILE A 1 369 ? -0.087 -0.271 27.466 1.00 92.75 369 ILE A CA 1
ATOM 2772 C C . ILE A 1 369 ? 0.996 -0.703 28.453 1.00 92.75 369 ILE A C 1
ATOM 2774 O O . ILE A 1 369 ? 2.054 -0.081 28.546 1.00 92.75 369 ILE A O 1
ATOM 2778 N N . ARG A 1 370 ? 0.739 -1.795 29.171 1.00 89.19 370 ARG A N 1
ATOM 2779 C CA . ARG A 1 370 ? 1.698 -2.452 30.064 1.00 89.19 370 ARG A CA 1
ATOM 2780 C C . ARG A 1 370 ? 2.103 -3.796 29.462 1.00 89.19 370 ARG A C 1
ATOM 2782 O O . ARG A 1 370 ? 1.299 -4.729 29.446 1.00 89.19 370 ARG A O 1
ATOM 2789 N N . GLY A 1 371 ? 3.332 -3.890 28.956 1.00 80.81 371 GLY A N 1
ATOM 2790 C CA . GLY A 1 371 ? 3.868 -5.083 28.287 1.00 80.81 371 GLY A CA 1
ATOM 2791 C C . GLY A 1 371 ? 4.654 -4.771 27.009 1.00 80.81 371 GLY A C 1
ATOM 2792 O O . GLY A 1 371 ? 4.818 -3.613 26.629 1.00 80.81 371 GLY A O 1
ATOM 2793 N N . SER A 1 372 ? 5.138 -5.816 26.336 1.00 73.81 372 SER A N 1
ATOM 2794 C CA . SER A 1 372 ? 6.005 -5.700 25.157 1.00 73.81 372 SER A CA 1
ATOM 2795 C C . SER A 1 372 ? 5.191 -5.568 23.864 1.00 73.81 372 SER A C 1
ATOM 2797 O O . SER A 1 372 ? 4.780 -6.564 23.276 1.00 73.81 372 SER A O 1
ATOM 2799 N N . VAL A 1 373 ? 4.952 -4.330 23.422 1.00 75.50 373 VAL A N 1
ATOM 2800 C CA . VAL A 1 373 ? 4.327 -4.002 22.125 1.00 75.50 373 VAL A CA 1
ATOM 2801 C C . VAL A 1 373 ? 5.146 -2.894 21.456 1.00 75.50 373 VAL A C 1
ATOM 2803 O O . VAL A 1 373 ? 5.426 -1.871 22.087 1.00 75.50 373 VAL A O 1
ATOM 2806 N N . ASP A 1 374 ? 5.532 -3.061 20.187 1.00 73.19 374 ASP A N 1
ATOM 2807 C CA . ASP A 1 374 ? 6.252 -2.032 19.414 1.00 73.19 374 ASP A CA 1
ATOM 2808 C C . ASP A 1 374 ? 5.383 -0.786 19.122 1.00 73.19 374 ASP A C 1
ATOM 2810 O O . ASP A 1 374 ? 4.200 -0.728 19.469 1.00 73.19 374 ASP A O 1
ATOM 2814 N N . SER A 1 375 ? 5.982 0.304 18.628 1.00 72.88 375 SER A N 1
ATOM 2815 C CA . SER A 1 375 ? 5.276 1.584 18.408 1.00 72.88 375 SER A CA 1
ATOM 2816 C C . SER A 1 375 ? 4.148 1.474 17.386 1.00 72.88 375 SER A C 1
ATOM 2818 O O . SER A 1 375 ? 3.047 1.930 17.679 1.00 72.88 375 SER A O 1
ATOM 2820 N N . ALA A 1 376 ? 4.387 0.817 16.251 1.00 68.00 376 ALA A N 1
ATOM 2821 C CA . ALA A 1 376 ? 3.393 0.666 15.193 1.00 68.00 376 ALA A CA 1
ATOM 2822 C C . ALA A 1 376 ? 2.148 -0.085 15.690 1.00 68.00 376 ALA A C 1
ATOM 2824 O O . ALA A 1 376 ? 1.016 0.336 15.468 1.00 68.00 376 ALA A O 1
ATOM 2825 N N . ASN A 1 377 ? 2.351 -1.164 16.438 1.00 81.25 377 ASN A N 1
ATOM 2826 C CA . ASN A 1 377 ? 1.268 -1.959 16.996 1.00 81.25 377 ASN A CA 1
ATOM 2827 C C . ASN A 1 377 ? 0.528 -1.229 18.124 1.00 81.25 377 ASN A C 1
ATOM 2829 O O . ASN A 1 377 ? -0.679 -1.400 18.273 1.00 81.25 377 ASN A O 1
ATOM 2833 N N . ALA A 1 378 ? 1.208 -0.372 18.886 1.00 86.31 378 ALA A N 1
ATOM 2834 C CA . ALA A 1 378 ? 0.564 0.465 19.895 1.00 86.31 378 ALA A CA 1
ATOM 2835 C C . ALA A 1 378 ? -0.403 1.490 19.285 1.00 86.31 378 ALA A C 1
ATOM 2837 O O . ALA A 1 378 ? -1.491 1.687 19.828 1.00 86.31 378 ALA A O 1
ATOM 2838 N N . ASP A 1 379 ? -0.049 2.072 18.137 1.00 85.06 379 ASP A N 1
ATOM 2839 C CA . ASP A 1 379 ? -0.946 2.959 17.396 1.00 85.06 379 ASP A CA 1
ATOM 2840 C C . ASP A 1 379 ? -2.193 2.204 16.925 1.00 85.06 379 ASP A C 1
ATOM 2842 O O . ASP A 1 379 ? -3.308 2.682 17.117 1.00 85.06 379 ASP A O 1
ATOM 2846 N N . VAL A 1 380 ? -2.047 0.982 16.400 1.00 85.94 380 VAL A N 1
ATOM 2847 C CA . VAL A 1 380 ? -3.195 0.143 16.003 1.00 85.94 380 VAL A CA 1
ATOM 2848 C C . VAL A 1 380 ? -4.127 -0.142 17.188 1.00 85.94 380 VAL A C 1
ATOM 2850 O O . VAL A 1 380 ? -5.349 -0.087 17.037 1.00 85.94 380 VAL A O 1
ATOM 2853 N N . LEU A 1 381 ? -3.580 -0.407 18.378 1.00 90.50 381 LEU A N 1
ATOM 2854 C CA . LEU A 1 381 ? -4.382 -0.609 19.590 1.00 90.50 381 LEU A CA 1
ATOM 2855 C C . LEU A 1 381 ? -5.128 0.663 20.008 1.00 90.50 381 LEU A C 1
ATOM 2857 O O . LEU A 1 381 ? -6.304 0.586 20.366 1.00 90.50 381 LEU A O 1
ATOM 2861 N N . LEU A 1 382 ? -4.480 1.828 19.924 1.00 93.00 382 LEU A N 1
ATOM 2862 C CA . LEU A 1 382 ? -5.114 3.121 20.188 1.00 93.00 382 LEU A CA 1
ATOM 2863 C C . LEU A 1 382 ? -6.249 3.394 19.192 1.00 93.00 382 LEU A C 1
ATOM 2865 O O . LEU A 1 382 ? -7.335 3.796 19.607 1.00 93.00 382 LEU A O 1
ATOM 2869 N N . LEU A 1 383 ? -6.039 3.116 17.902 1.00 90.31 383 LEU A N 1
ATOM 2870 C CA . LEU A 1 383 ? -7.073 3.238 16.870 1.00 90.31 383 LEU A CA 1
ATOM 2871 C C . LEU A 1 383 ? -8.243 2.274 17.121 1.00 90.31 383 LEU A C 1
ATOM 2873 O O . LEU A 1 383 ? -9.394 2.683 16.987 1.00 90.31 383 LEU A O 1
ATOM 2877 N N . SER A 1 384 ? -7.973 1.037 17.555 1.00 89.88 384 SER A N 1
ATOM 2878 C CA . SER A 1 384 ? -9.014 0.067 17.934 1.00 89.88 384 SER A CA 1
ATOM 2879 C C . SER A 1 384 ? -9.866 0.564 19.105 1.00 89.88 384 SER A C 1
ATOM 2881 O O . SER A 1 384 ? -11.099 0.544 19.061 1.00 89.88 384 SER A O 1
ATOM 2883 N N . ALA A 1 385 ? -9.211 1.068 20.155 1.00 93.00 385 ALA A N 1
ATOM 2884 C CA . ALA A 1 385 ? -9.887 1.634 21.316 1.00 93.00 385 ALA A CA 1
ATOM 2885 C C . ALA A 1 385 ? -10.725 2.860 20.937 1.00 93.00 385 ALA A C 1
ATOM 2887 O O . ALA A 1 385 ? -11.901 2.947 21.296 1.00 93.00 385 ALA A O 1
ATOM 2888 N N . ALA A 1 386 ? -10.151 3.777 20.155 1.00 91.81 386 ALA A N 1
ATOM 2889 C CA . ALA A 1 386 ? -10.853 4.948 19.651 1.00 91.81 386 ALA A CA 1
ATOM 2890 C C . ALA A 1 386 ? -12.052 4.559 18.773 1.00 91.81 386 ALA A C 1
ATOM 2892 O O . ALA A 1 386 ? -13.115 5.166 18.894 1.00 91.81 386 ALA A O 1
ATOM 2893 N N . GLN A 1 387 ? -11.932 3.508 17.952 1.00 89.19 387 GLN A N 1
ATOM 2894 C CA . GLN A 1 387 ? -13.036 3.007 17.138 1.00 89.19 387 GLN A CA 1
ATOM 2895 C C . GLN A 1 387 ? -14.165 2.515 18.041 1.00 89.19 387 GLN A C 1
ATOM 2897 O O . GLN A 1 387 ? -15.321 2.871 17.818 1.00 89.19 387 GLN A O 1
ATOM 2902 N N . GLY A 1 388 ? -13.838 1.739 19.078 1.00 86.94 388 GLY A N 1
ATOM 2903 C CA . GLY A 1 388 ? -14.812 1.282 20.066 1.00 86.94 388 GLY A CA 1
ATOM 2904 C C . GLY A 1 388 ? -15.569 2.438 20.730 1.00 86.94 388 GLY A C 1
ATOM 2905 O O . GLY A 1 388 ? -16.781 2.340 20.923 1.00 86.94 388 GLY A O 1
ATOM 2906 N N . VAL A 1 389 ? -14.879 3.545 21.027 1.00 90.00 389 VAL A N 1
ATOM 2907 C CA . VAL A 1 389 ? -15.481 4.733 21.653 1.00 90.00 389 VAL A CA 1
ATOM 2908 C C . VAL A 1 389 ? -16.355 5.525 20.686 1.00 90.00 389 VAL A C 1
ATOM 2910 O O . VAL A 1 389 ? -17.514 5.812 20.994 1.00 90.00 389 VAL A O 1
ATOM 2913 N N . LEU A 1 390 ? -15.813 5.883 19.524 1.00 85.31 390 LEU A N 1
ATOM 2914 C CA . LEU A 1 390 ? -16.436 6.822 18.592 1.00 85.31 390 LEU A CA 1
ATOM 2915 C C . LEU A 1 390 ? -17.555 6.182 17.761 1.00 85.31 390 LEU A C 1
ATOM 2917 O O . LEU A 1 390 ? -18.507 6.863 17.393 1.00 85.31 390 LEU A O 1
ATOM 2921 N N . ARG A 1 391 ? -17.517 4.862 17.527 1.00 80.81 391 ARG A N 1
ATOM 2922 C CA . ARG A 1 391 ? -18.524 4.156 16.714 1.00 80.81 391 ARG A CA 1
ATOM 2923 C C . ARG A 1 391 ? -19.957 4.307 17.225 1.00 80.81 391 ARG A C 1
ATOM 2925 O O . ARG A 1 391 ? -20.884 4.228 16.432 1.00 80.81 391 ARG A O 1
ATOM 2932 N N . THR A 1 392 ? -20.160 4.492 18.529 1.00 70.19 392 THR A N 1
ATOM 2933 C CA . THR A 1 392 ? -21.501 4.687 19.111 1.00 70.19 392 THR A CA 1
ATOM 2934 C C . THR A 1 392 ? -21.869 6.156 19.316 1.00 70.19 392 THR A C 1
ATOM 2936 O O . THR A 1 392 ? -22.902 6.425 19.922 1.00 70.19 392 THR A O 1
ATOM 2939 N N . ARG A 1 393 ? -21.013 7.091 18.885 1.00 73.56 393 ARG A N 1
ATOM 2940 C CA . ARG A 1 393 ? -21.162 8.540 19.105 1.00 73.56 393 ARG A CA 1
ATOM 2941 C C . ARG A 1 393 ? -21.177 9.360 17.811 1.00 73.56 393 ARG A C 1
ATOM 2943 O O . ARG A 1 393 ? -21.434 10.556 17.875 1.00 73.56 393 ARG A O 1
ATOM 2950 N N . CYS A 1 394 ? -20.892 8.736 16.671 1.00 69.44 394 CYS A N 1
ATOM 2951 C CA . CYS A 1 394 ? -20.849 9.379 15.362 1.00 69.44 394 CYS A CA 1
ATOM 2952 C C . CYS A 1 394 ? -21.915 8.780 14.434 1.00 69.44 394 CYS A C 1
ATOM 2954 O O . CYS A 1 394 ? -22.152 7.573 14.461 1.00 69.44 394 CYS A O 1
ATOM 2956 N N . ASP A 1 395 ? -22.487 9.617 13.564 1.00 57.84 395 ASP A N 1
ATOM 2957 C CA . ASP A 1 395 ? -23.459 9.192 12.543 1.00 57.84 395 ASP A CA 1
ATOM 2958 C C . ASP A 1 395 ? -22.795 8.483 11.346 1.00 57.84 395 ASP A C 1
ATOM 2960 O O . ASP A 1 395 ? -23.449 7.789 10.566 1.00 57.84 395 ASP A O 1
ATOM 2964 N N . HIS A 1 396 ? -21.478 8.644 11.189 1.00 60.94 396 HIS A N 1
ATOM 2965 C CA . HIS A 1 396 ? -20.684 8.004 10.141 1.00 60.94 396 HIS A CA 1
ATOM 2966 C C . HIS A 1 396 ? -20.099 6.664 10.606 1.00 60.94 396 HIS A C 1
ATOM 2968 O O . HIS A 1 396 ? -19.825 6.454 11.788 1.00 60.94 396 HIS A O 1
ATOM 2974 N N . ILE A 1 397 ? -19.855 5.752 9.660 1.00 68.25 397 ILE A N 1
ATOM 2975 C CA . ILE A 1 397 ? -19.199 4.469 9.943 1.00 68.25 397 ILE A CA 1
ATOM 2976 C C . ILE A 1 397 ? -17.772 4.744 10.430 1.00 68.25 397 ILE A C 1
ATOM 2978 O O . ILE A 1 397 ? -16.948 5.230 9.663 1.00 68.25 397 ILE A O 1
ATOM 2982 N N . VAL A 1 398 ? -17.470 4.400 11.684 1.00 72.88 398 VAL A N 1
ATOM 2983 C CA . VAL A 1 398 ? -16.119 4.503 12.260 1.00 72.88 398 VAL A CA 1
ATOM 2984 C C . VAL A 1 398 ? -15.404 3.155 12.174 1.00 72.88 398 VAL A C 1
ATOM 2986 O O . VAL A 1 398 ? -15.927 2.135 12.636 1.00 72.88 398 VAL A O 1
ATOM 2989 N N . ASN A 1 399 ? -14.189 3.146 11.631 1.00 75.00 399 ASN A N 1
ATOM 2990 C CA . ASN A 1 399 ? -13.299 1.989 11.596 1.00 75.00 399 ASN A CA 1
ATOM 2991 C C . ASN A 1 399 ? -11.816 2.378 11.716 1.00 75.00 399 ASN A C 1
ATOM 2993 O O . ASN A 1 399 ? -11.473 3.555 11.768 1.00 75.00 399 ASN A O 1
ATOM 2997 N N . PHE A 1 400 ? -10.931 1.378 11.741 1.00 73.06 400 PHE A N 1
ATOM 2998 C CA . PHE A 1 400 ? -9.477 1.544 11.862 1.00 73.06 400 PHE A CA 1
ATOM 2999 C C . PHE A 1 400 ? -8.849 2.564 10.908 1.00 73.06 400 PHE A C 1
ATOM 3001 O O . PHE A 1 400 ? -7.839 3.170 11.254 1.00 73.06 400 PHE A O 1
ATOM 3008 N N . VAL A 1 401 ? -9.421 2.742 9.718 1.00 71.69 401 VAL A N 1
ATOM 3009 C CA . VAL A 1 401 ? -8.866 3.613 8.681 1.00 71.69 401 VAL A CA 1
ATOM 3010 C C . VAL A 1 401 ? -9.214 5.075 8.951 1.00 71.69 401 VAL A C 1
ATOM 3012 O O . VAL A 1 401 ? -8.352 5.947 8.861 1.00 71.69 401 VAL A O 1
ATOM 3015 N N . ASN A 1 402 ? -10.471 5.363 9.295 1.00 72.88 402 ASN A N 1
ATOM 3016 C CA . ASN A 1 402 ? -10.951 6.741 9.416 1.00 72.88 402 ASN A CA 1
ATOM 3017 C C . ASN A 1 402 ? -10.996 7.270 10.853 1.00 72.88 402 ASN A C 1
ATOM 3019 O O . ASN A 1 402 ? -11.080 8.481 11.044 1.00 72.88 402 ASN A O 1
ATOM 3023 N N . VAL A 1 403 ? -10.883 6.404 11.864 1.00 83.75 403 VAL A N 1
ATOM 3024 C CA . VAL A 1 403 ? -11.028 6.784 13.277 1.00 83.75 403 VAL A CA 1
ATOM 3025 C C . VAL A 1 403 ? -10.071 7.900 13.697 1.00 83.75 403 VAL A C 1
ATOM 3027 O O . VAL A 1 403 ? -10.479 8.808 14.415 1.00 83.75 403 VAL A O 1
ATOM 3030 N N . LYS A 1 404 ? -8.824 7.898 13.205 1.00 84.94 404 LYS A N 1
ATOM 3031 C CA . LYS A 1 404 ? -7.847 8.958 13.507 1.00 84.94 404 LYS A CA 1
ATOM 3032 C C . LYS A 1 404 ? -8.308 10.319 12.991 1.00 84.94 404 LYS A C 1
ATOM 3034 O O . LYS A 1 404 ? -8.187 11.321 13.687 1.00 84.94 404 LYS A O 1
ATOM 3039 N N . ARG A 1 405 ? -8.837 10.345 11.769 1.00 79.31 405 ARG A N 1
ATOM 3040 C CA . ARG A 1 405 ? -9.341 11.560 11.133 1.00 79.31 405 ARG A CA 1
ATOM 3041 C C . ARG A 1 405 ? -10.618 12.046 11.818 1.00 79.31 405 ARG A C 1
ATOM 3043 O O . ARG A 1 405 ? -10.717 13.227 12.119 1.00 79.31 405 ARG A O 1
ATOM 3050 N N . ILE A 1 406 ? -11.547 11.140 12.120 1.00 80.44 406 ILE A N 1
ATOM 3051 C CA . ILE A 1 406 ? -12.784 11.459 12.849 1.00 80.44 406 ILE A CA 1
ATOM 3052 C C . ILE A 1 406 ? -12.449 12.044 14.227 1.00 80.44 406 ILE A C 1
ATOM 3054 O O . ILE A 1 406 ? -13.004 13.069 14.611 1.00 80.44 406 ILE A O 1
ATOM 3058 N N . ALA A 1 407 ? -11.485 11.459 14.944 1.00 84.25 407 ALA A N 1
ATOM 3059 C CA . ALA A 1 407 ? -11.000 12.016 16.203 1.00 84.25 407 ALA A CA 1
ATOM 3060 C C . ALA A 1 407 ? -10.494 13.460 16.025 1.00 84.25 407 ALA A C 1
ATOM 3062 O O . ALA A 1 407 ? -10.903 14.340 16.772 1.00 84.25 407 ALA A O 1
ATOM 3063 N N . GLN A 1 408 ? -9.694 13.738 14.991 1.00 82.88 408 GLN A N 1
ATOM 3064 C CA . GLN A 1 408 ? -9.215 15.096 14.693 1.00 82.88 408 GLN A CA 1
ATOM 3065 C C . GLN A 1 408 ? -10.349 16.077 14.349 1.00 82.88 408 GLN A C 1
ATOM 3067 O O . GLN A 1 408 ? -10.354 17.197 14.859 1.00 82.88 408 GLN A O 1
ATOM 3072 N N . GLU A 1 409 ? -11.320 15.669 13.526 1.00 78.56 409 GLU A N 1
ATOM 3073 C CA . GLU A 1 409 ? -12.486 16.488 13.151 1.00 78.56 409 GLU A CA 1
ATOM 3074 C C . GLU A 1 409 ? -13.329 16.867 14.379 1.00 78.56 409 GLU A C 1
ATOM 3076 O O . GLU A 1 409 ? -13.764 18.013 14.513 1.00 78.56 409 GLU A O 1
ATOM 3081 N N . HIS A 1 410 ? -13.487 15.934 15.320 1.00 80.62 410 HIS A N 1
ATOM 3082 C CA . HIS A 1 410 ? -14.188 16.148 16.586 1.00 80.62 410 HIS A CA 1
ATOM 3083 C C . HIS A 1 410 ? -13.295 16.697 17.711 1.00 80.62 410 HIS A C 1
ATOM 3085 O O . HIS A 1 410 ? -13.769 16.835 18.837 1.00 80.62 410 HIS A O 1
ATOM 3091 N N . LYS A 1 411 ? -12.035 17.053 17.416 1.00 85.75 411 LYS A N 1
ATOM 3092 C CA . LYS A 1 411 ? -11.045 17.575 18.378 1.00 85.75 411 LYS A CA 1
ATOM 3093 C C . LYS A 1 411 ? -10.799 16.653 19.580 1.00 85.75 411 LYS A C 1
ATOM 3095 O O . LYS A 1 411 ? -10.531 17.127 20.678 1.00 85.75 411 LYS A O 1
ATOM 3100 N N . VAL A 1 412 ? -10.875 15.347 19.352 1.00 88.94 412 VAL A N 1
ATOM 3101 C CA . VAL A 1 412 ? -10.539 14.315 20.328 1.00 88.94 412 VAL A CA 1
ATOM 3102 C C . VAL A 1 412 ? -9.042 14.037 20.270 1.00 88.94 412 VAL A C 1
ATOM 3104 O O . VAL A 1 412 ? -8.516 13.604 19.241 1.00 88.94 412 VAL A O 1
ATOM 3107 N N . GLU A 1 413 ? -8.350 14.263 21.378 1.00 92.75 413 GLU A N 1
ATOM 3108 C CA . GLU A 1 413 ? -6.933 13.958 21.517 1.00 92.75 413 GLU A CA 1
ATOM 3109 C C . GLU A 1 413 ? -6.732 12.451 21.738 1.00 92.75 413 GLU A C 1
ATOM 3111 O O . GLU A 1 413 ? -7.329 11.849 22.632 1.00 92.75 413 GLU A O 1
ATOM 3116 N N . LEU A 1 414 ? -5.892 11.822 20.911 1.00 94.56 414 LEU A N 1
ATOM 3117 C CA . LEU A 1 414 ? -5.548 10.405 21.033 1.00 94.56 414 LEU A CA 1
ATOM 3118 C C . LEU A 1 414 ? -4.133 10.274 21.603 1.00 94.56 414 LEU A C 1
ATOM 3120 O O . LEU A 1 414 ? -3.162 10.652 20.948 1.00 94.56 414 LEU A O 1
ATOM 3124 N N . VAL A 1 415 ? -4.014 9.703 22.800 1.00 94.88 415 VAL A N 1
ATOM 3125 C CA . VAL A 1 415 ? -2.749 9.556 23.527 1.00 94.88 415 VAL A CA 1
ATOM 3126 C C . VAL A 1 415 ? -2.472 8.077 23.775 1.00 94.88 415 VAL A C 1
ATOM 3128 O O . VAL A 1 415 ? -3.329 7.348 24.274 1.00 94.88 415 VAL A O 1
ATOM 3131 N N . VAL A 1 416 ? -1.252 7.625 23.482 1.00 94.50 416 VAL A N 1
ATOM 3132 C CA . VAL A 1 416 ? -0.769 6.294 23.873 1.00 94.50 416 VAL A CA 1
ATOM 3133 C C . VAL A 1 416 ? 0.457 6.426 24.765 1.00 94.50 416 VAL A C 1
ATOM 3135 O O . VAL A 1 416 ? 1.390 7.161 24.450 1.00 94.50 416 VAL A O 1
ATOM 3138 N N . SER A 1 417 ? 0.471 5.710 25.888 1.00 92.38 417 SER A N 1
ATOM 3139 C CA . SER A 1 417 ? 1.655 5.588 26.739 1.00 92.38 417 SER A CA 1
ATOM 3140 C C . SER A 1 417 ? 2.023 4.130 26.964 1.00 92.38 417 SER A C 1
ATOM 3142 O O . SER A 1 417 ? 1.170 3.240 26.978 1.00 92.38 417 SER A O 1
ATOM 3144 N N . LYS A 1 418 ? 3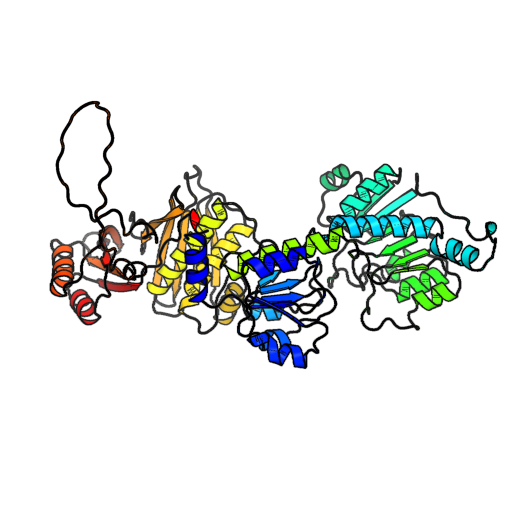.322 3.886 27.133 1.00 88.94 418 LYS A N 1
ATOM 3145 C CA . LYS A 1 418 ? 3.881 2.555 27.354 1.00 88.94 418 LYS A CA 1
ATOM 3146 C C . LYS A 1 418 ? 4.621 2.514 28.671 1.00 88.94 418 LYS A C 1
ATOM 3148 O O . LYS A 1 418 ? 5.333 3.452 29.012 1.00 88.94 418 LYS A O 1
ATOM 3153 N N . GLU A 1 419 ? 4.463 1.408 29.375 1.00 84.75 419 GLU A N 1
ATOM 3154 C CA . GLU A 1 419 ? 5.195 1.117 30.596 1.00 84.75 419 GLU A CA 1
ATOM 3155 C C . GLU A 1 419 ? 5.814 -0.278 30.465 1.00 84.75 419 GLU A C 1
ATOM 3157 O O . GLU A 1 419 ? 5.101 -1.283 30.362 1.00 84.75 419 GLU A O 1
ATOM 3162 N N . GLU A 1 420 ? 7.148 -0.328 30.427 1.00 68.88 420 GLU A N 1
ATOM 3163 C CA . GLU A 1 420 ? 7.897 -1.579 30.506 1.00 68.88 420 GLU A CA 1
ATOM 3164 C C . GLU A 1 420 ? 7.899 -2.056 31.957 1.00 68.88 420 GLU A C 1
ATOM 3166 O O . GLU A 1 420 ? 8.365 -1.366 32.863 1.00 68.88 420 GLU A O 1
ATOM 3171 N N . LEU A 1 421 ? 7.338 -3.239 32.189 1.00 63.38 421 LEU A N 1
ATOM 3172 C CA . LEU A 1 421 ? 7.331 -3.848 33.511 1.00 63.38 421 LEU A CA 1
ATOM 3173 C C . LEU A 1 421 ? 8.653 -4.591 33.730 1.00 63.38 421 LEU A C 1
ATOM 3175 O O . LEU A 1 421 ? 9.079 -5.371 32.881 1.00 63.38 421 LEU A O 1
ATOM 3179 N N . THR A 1 422 ? 9.267 -4.392 34.899 1.00 52.78 422 THR A N 1
ATOM 3180 C CA . THR A 1 422 ? 10.504 -5.072 35.336 1.00 52.78 422 THR A CA 1
ATOM 3181 C C . THR A 1 422 ? 10.366 -6.594 35.402 1.00 52.78 422 THR A C 1
ATOM 3183 O O . THR A 1 422 ? 11.363 -7.310 35.358 1.00 52.78 422 THR A O 1
ATOM 3186 N N . THR A 1 423 ? 9.137 -7.105 35.484 1.00 51.81 423 THR A N 1
ATOM 3187 C CA . THR A 1 423 ? 8.800 -8.519 35.294 1.00 51.81 423 THR A CA 1
ATOM 3188 C C . THR A 1 423 ? 7.658 -8.591 34.283 1.00 51.81 423 THR A C 1
ATOM 3190 O O . THR A 1 423 ? 6.599 -8.013 34.547 1.00 51.81 423 THR A O 1
ATOM 3193 N N . PRO A 1 424 ? 7.829 -9.248 33.123 1.00 48.75 424 PRO A N 1
ATOM 3194 C CA . PRO A 1 424 ? 6.766 -9.309 32.134 1.00 48.75 424 PRO A CA 1
ATOM 3195 C C . PRO A 1 424 ? 5.586 -10.099 32.723 1.00 48.75 424 PRO A C 1
ATOM 3197 O O . PRO A 1 424 ? 5.769 -11.252 33.127 1.00 48.75 424 PRO A O 1
ATOM 3200 N N . PRO A 1 425 ? 4.372 -9.523 32.812 1.00 53.31 425 PRO A N 1
ATOM 3201 C CA . PRO A 1 425 ? 3.188 -10.326 33.075 1.00 53.31 425 PRO A CA 1
ATOM 3202 C C . PRO A 1 425 ? 3.053 -11.352 31.944 1.00 53.31 425 PRO A C 1
ATOM 3204 O O . PRO A 1 425 ? 3.442 -11.070 30.811 1.00 53.31 425 PRO A O 1
ATOM 3207 N N . GLN A 1 426 ? 2.482 -12.527 32.226 1.00 57.97 426 GLN A N 1
ATOM 3208 C CA . GLN A 1 426 ? 2.265 -13.544 31.184 1.00 57.97 426 GLN A CA 1
ATOM 3209 C C . GLN A 1 426 ? 1.495 -12.974 29.975 1.00 57.97 426 GLN A C 1
ATOM 3211 O O . GLN A 1 426 ? 1.767 -13.375 28.849 1.00 57.97 426 GLN A O 1
ATOM 3216 N N . ASN A 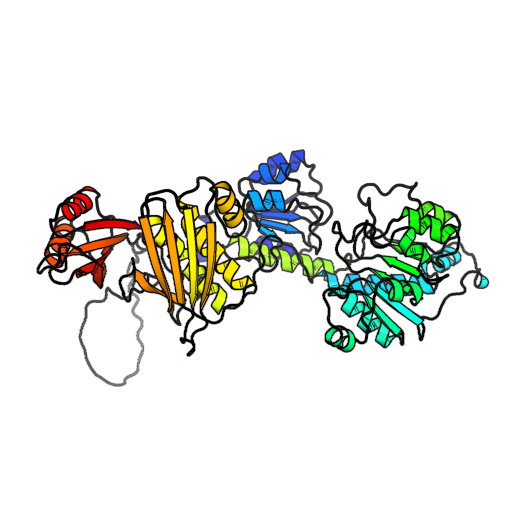1 427 ? 0.613 -11.985 30.205 1.00 70.31 427 ASN A N 1
ATOM 3217 C CA . ASN A 1 427 ? -0.196 -11.322 29.180 1.00 70.31 427 ASN A CA 1
ATOM 3218 C C . ASN A 1 427 ? -0.083 -9.788 29.282 1.00 70.31 427 ASN A C 1
ATOM 3220 O O . ASN A 1 427 ? -0.092 -9.237 30.386 1.00 70.31 427 ASN A O 1
ATOM 3224 N N . SER A 1 428 ? -0.050 -9.095 28.138 1.00 84.12 428 SER A N 1
ATOM 3225 C CA . SER A 1 428 ? -0.092 -7.626 28.077 1.00 84.12 428 SER A CA 1
ATOM 3226 C C . SER A 1 428 ? -1.408 -7.081 28.649 1.00 84.12 428 SER A C 1
ATOM 3228 O O . SER A 1 428 ? -2.477 -7.660 28.442 1.00 84.12 428 SER A O 1
ATOM 3230 N N . ILE A 1 429 ? -1.329 -5.956 29.361 1.00 90.69 429 ILE A N 1
ATOM 3231 C CA . ILE A 1 429 ? -2.468 -5.291 30.004 1.00 90.69 429 ILE A CA 1
ATOM 3232 C C . ILE A 1 429 ? -2.735 -3.970 29.284 1.00 90.69 429 ILE A C 1
ATOM 3234 O O . ILE A 1 429 ? -1.809 -3.188 29.054 1.00 90.69 429 ILE A O 1
ATOM 3238 N N . LEU A 1 430 ? -4.002 -3.716 28.966 1.00 94.12 430 LEU A N 1
ATOM 3239 C CA . LEU A 1 430 ? -4.467 -2.460 28.388 1.00 94.12 430 LEU A CA 1
ATOM 3240 C C . LEU A 1 430 ? -5.341 -1.728 29.401 1.00 94.12 430 LEU A C 1
ATOM 3242 O O . LEU A 1 430 ? -6.241 -2.318 29.995 1.00 94.12 430 LEU A O 1
ATOM 3246 N N . GLU A 1 431 ? -5.092 -0.439 29.580 1.00 95.50 431 GLU A N 1
ATOM 3247 C CA . GLU A 1 431 ? -5.940 0.459 30.356 1.00 95.50 431 GLU A CA 1
ATOM 3248 C C . GLU A 1 431 ? -6.355 1.619 29.462 1.00 95.50 431 GLU A C 1
ATOM 3250 O O . GLU A 1 431 ? -5.509 2.365 28.975 1.00 95.50 431 GLU A O 1
ATOM 3255 N N . LEU A 1 432 ? -7.657 1.748 29.220 1.00 97.25 432 LEU A N 1
ATOM 3256 C CA . LEU A 1 432 ? -8.217 2.853 28.459 1.00 97.25 432 LEU A CA 1
ATOM 3257 C C . LEU A 1 432 ? -8.862 3.838 29.424 1.00 97.25 432 LEU A C 1
ATOM 3259 O O . LEU A 1 432 ? -9.759 3.463 30.181 1.00 97.25 432 LEU A O 1
ATOM 3263 N N . ARG A 1 433 ? -8.442 5.099 29.352 1.00 96.81 433 ARG A N 1
ATOM 3264 C CA . ARG A 1 433 ? -9.073 6.222 30.038 1.00 96.81 433 ARG A CA 1
ATOM 3265 C C . ARG A 1 433 ? -9.701 7.161 29.016 1.00 96.81 433 ARG A C 1
ATOM 3267 O O . ARG A 1 433 ? -9.082 7.505 28.015 1.00 96.81 433 ARG A O 1
ATOM 3274 N N . VAL A 1 434 ? -10.936 7.559 29.285 1.00 94.38 434 VAL A N 1
ATOM 3275 C CA . VAL A 1 434 ? -11.688 8.548 28.515 1.00 94.38 434 VAL A CA 1
ATOM 3276 C C . VAL A 1 434 ? -11.920 9.752 29.407 1.00 94.38 434 VAL A C 1
ATOM 3278 O O . VAL A 1 434 ? -12.404 9.595 30.530 1.00 94.38 434 VAL A O 1
ATOM 3281 N N . GLU A 1 435 ? -11.576 10.934 28.915 1.00 93.19 435 GLU A N 1
ATOM 3282 C CA . GLU A 1 435 ? -11.777 12.201 29.609 1.00 93.19 435 GLU A CA 1
ATOM 3283 C C . GLU A 1 435 ? -12.750 13.076 28.821 1.00 93.19 435 GLU A C 1
ATOM 3285 O O . GLU A 1 435 ? -12.743 13.126 27.589 1.00 93.19 435 GLU A O 1
ATOM 3290 N N . THR A 1 436 ? -13.624 13.732 29.567 1.00 90.06 436 THR A N 1
ATOM 3291 C CA . THR A 1 436 ? -14.583 14.733 29.105 1.00 90.06 436 THR A CA 1
ATOM 3292 C C . THR A 1 436 ? -14.357 15.993 29.935 1.00 90.06 436 THR A C 1
ATOM 3294 O O . THR A 1 436 ? -13.634 15.954 30.933 1.00 90.06 436 THR A O 1
ATOM 3297 N N . LYS A 1 437 ? -15.052 17.078 29.600 1.00 83.31 437 LYS A N 1
ATOM 3298 C CA . LYS A 1 437 ? -14.939 18.350 30.318 1.00 83.31 437 LYS A CA 1
ATOM 3299 C C . LYS A 1 437 ? -15.113 18.234 31.840 1.00 83.31 437 LYS A C 1
ATOM 3301 O O . LYS A 1 437 ? -14.406 18.913 32.581 1.00 83.31 437 LYS A O 1
ATOM 3306 N N . ASN A 1 438 ? -16.057 17.411 32.313 1.00 84.12 438 ASN A N 1
ATOM 3307 C CA . ASN A 1 438 ? -16.399 17.330 33.742 1.00 84.12 438 ASN A CA 1
ATOM 3308 C C . ASN A 1 438 ? -16.230 15.934 34.361 1.00 84.12 438 ASN A C 1
ATOM 3310 O O . ASN A 1 438 ? -16.368 15.781 35.575 1.00 84.12 438 ASN A O 1
ATOM 3314 N N . SER A 1 439 ? -15.953 14.903 33.561 1.00 87.31 439 SER A N 1
ATOM 3315 C CA . SER A 1 439 ? -15.876 13.521 34.044 1.00 87.31 439 SER A CA 1
ATOM 3316 C C . SER A 1 439 ? -14.786 12.714 33.344 1.00 87.31 439 SER A C 1
ATOM 3318 O O . SER A 1 439 ? -14.365 13.030 32.231 1.00 87.31 439 SER A O 1
ATOM 3320 N N . SER A 1 440 ? -14.335 11.638 33.988 1.00 92.12 440 SER A N 1
ATOM 3321 C CA . SER A 1 440 ? -13.472 10.648 33.346 1.00 92.12 440 SER A CA 1
ATOM 3322 C C . SER A 1 440 ? -13.871 9.237 33.752 1.00 92.12 440 SER A C 1
ATOM 3324 O O . SER A 1 440 ? -14.321 9.005 34.875 1.00 92.12 440 SER A O 1
ATOM 3326 N N . ALA A 1 441 ? -13.683 8.292 32.838 1.00 92.31 441 ALA A N 1
ATOM 3327 C CA . ALA A 1 441 ? -13.899 6.874 33.079 1.00 92.31 441 ALA A CA 1
ATOM 3328 C C . ALA A 1 441 ? -12.666 6.088 32.641 1.00 92.31 441 ALA A C 1
ATOM 3330 O O . ALA A 1 441 ? -12.027 6.427 31.646 1.00 92.31 441 ALA A O 1
ATOM 3331 N N . SER A 1 442 ? -12.337 5.025 33.370 1.00 95.50 442 SER A N 1
ATOM 3332 C CA . SER A 1 442 ? -11.264 4.116 32.979 1.00 95.50 442 SER A CA 1
ATOM 3333 C C . SER A 1 442 ? -11.655 2.658 33.155 1.00 95.50 442 SER A C 1
ATOM 3335 O O . SER A 1 442 ? -12.355 2.287 34.103 1.00 95.50 442 SER A O 1
ATOM 3337 N N . VAL A 1 443 ? -11.184 1.825 32.231 1.00 95.31 443 VAL A N 1
ATOM 3338 C CA . VAL A 1 443 ? -11.330 0.370 32.280 1.00 95.31 443 VAL A CA 1
ATOM 3339 C C . VAL A 1 443 ? -9.982 -0.259 31.941 1.00 95.31 443 VAL A C 1
ATOM 3341 O O . VAL A 1 443 ? -9.312 0.147 30.993 1.00 95.31 443 VAL A O 1
ATOM 3344 N N . GLU A 1 444 ? -9.579 -1.253 32.727 1.00 95.44 444 GLU A N 1
ATOM 3345 C CA . GLU A 1 444 ? -8.351 -2.027 32.538 1.00 95.44 444 GLU A CA 1
ATOM 3346 C C . GLU A 1 444 ? -8.712 -3.484 32.269 1.00 95.44 444 GLU A C 1
ATOM 3348 O O . GLU A 1 444 ? -9.544 -4.053 32.979 1.00 95.44 444 GLU A O 1
ATOM 3353 N N . GLY A 1 445 ? -8.048 -4.116 31.303 1.00 93.50 445 GLY A N 1
ATOM 3354 C CA . GLY A 1 445 ? -8.236 -5.530 31.011 1.00 93.50 445 GLY A CA 1
ATOM 3355 C C . GLY A 1 445 ? -7.021 -6.206 30.386 1.00 93.50 445 GLY A C 1
ATOM 3356 O O . GLY A 1 445 ? -6.026 -5.573 30.032 1.00 93.50 445 GLY A O 1
ATOM 3357 N N . CYS A 1 446 ? -7.116 -7.524 30.264 1.00 91.75 446 CYS A N 1
ATOM 3358 C CA . CYS A 1 446 ? -6.177 -8.372 29.540 1.00 91.75 446 CYS A CA 1
ATOM 3359 C C . CYS A 1 446 ? -6.932 -9.470 28.775 1.00 91.75 446 CYS A C 1
ATOM 3361 O O . CYS A 1 446 ? -8.111 -9.729 29.027 1.00 91.75 446 CYS A O 1
ATOM 3363 N N . CYS A 1 447 ? -6.250 -10.120 27.834 1.00 86.94 447 CYS A N 1
ATOM 3364 C CA . CYS A 1 447 ? -6.748 -11.343 27.207 1.00 86.94 447 CYS A CA 1
ATOM 3365 C C . CYS A 1 447 ? -6.327 -12.548 28.048 1.00 86.94 447 CYS A C 1
ATOM 3367 O O . CYS A 1 447 ? -5.180 -12.610 28.490 1.00 86.94 447 CYS A O 1
ATOM 3369 N N . ALA A 1 448 ? -7.225 -13.505 28.260 1.00 80.50 448 ALA A N 1
ATOM 3370 C CA . ALA A 1 448 ? -6.883 -14.829 28.765 1.00 80.50 448 ALA A CA 1
ATOM 3371 C C . ALA A 1 448 ? -6.298 -15.711 27.645 1.00 80.50 448 ALA A C 1
ATOM 3373 O O . ALA A 1 448 ? -6.308 -15.341 26.470 1.00 80.50 448 ALA A O 1
ATOM 3374 N N . VAL A 1 449 ? -5.782 -16.889 28.014 1.00 71.56 449 VAL A N 1
ATOM 3375 C CA . VAL A 1 449 ? -5.147 -17.836 27.074 1.00 71.56 449 VAL A CA 1
ATOM 3376 C C . VAL A 1 449 ? -6.125 -18.324 25.996 1.00 71.56 449 VAL A C 1
ATOM 3378 O O . VAL A 1 449 ? -5.713 -18.599 24.877 1.00 71.56 449 VAL A O 1
ATOM 3381 N N . ASP A 1 450 ? -7.422 -18.377 26.305 1.00 71.44 450 ASP A N 1
ATOM 3382 C CA . ASP A 1 450 ? -8.501 -18.763 25.384 1.00 71.44 450 ASP A CA 1
ATOM 3383 C C . ASP A 1 450 ? -9.022 -17.598 24.507 1.00 71.44 450 ASP A C 1
ATOM 3385 O O . ASP A 1 450 ? -9.985 -17.753 23.752 1.00 71.44 450 ASP A O 1
ATOM 3389 N N . GLY A 1 451 ? -8.401 -16.416 24.607 1.00 70.62 451 GLY A N 1
ATOM 3390 C CA . GLY A 1 451 ? -8.810 -15.188 23.919 1.00 70.62 451 GLY A CA 1
ATOM 3391 C C . GLY A 1 451 ? -9.971 -14.443 24.555 1.00 70.62 451 GLY A C 1
ATOM 3392 O O . GLY A 1 451 ? -10.370 -13.401 24.032 1.00 70.62 451 GLY A O 1
ATOM 3393 N N . SER A 1 452 ? -10.531 -14.936 25.662 1.00 81.44 452 SER A N 1
ATOM 3394 C CA . SER A 1 452 ? -11.581 -14.207 26.363 1.00 81.44 452 SER A CA 1
ATOM 3395 C C . SER A 1 452 ? -11.024 -12.931 26.997 1.00 81.44 452 SER A C 1
ATOM 3397 O O . SER A 1 452 ? -9.889 -12.878 27.478 1.00 81.44 452 SER A O 1
ATOM 3399 N N . VAL A 1 453 ? -11.826 -11.868 26.972 1.00 87.25 453 VAL A N 1
ATOM 3400 C CA . VAL A 1 453 ? -11.464 -10.594 27.601 1.00 87.25 453 VAL A CA 1
ATOM 3401 C C . VAL A 1 453 ? -11.768 -10.656 29.091 1.00 87.25 453 VAL A C 1
ATOM 3403 O O . VAL A 1 453 ? -12.885 -10.983 29.483 1.00 87.25 453 VAL A O 1
ATOM 3406 N N . VAL A 1 454 ? -10.793 -10.292 29.921 1.00 90.88 454 VAL A N 1
ATOM 3407 C CA . VAL A 1 454 ? -10.939 -10.203 31.376 1.00 90.88 454 VAL A CA 1
ATOM 3408 C C . VAL A 1 454 ? -10.668 -8.772 31.820 1.00 90.88 454 VAL A C 1
ATOM 3410 O O . VAL A 1 454 ? -9.568 -8.253 31.630 1.00 90.88 454 VAL A O 1
ATOM 3413 N N . LEU A 1 455 ? -11.658 -8.131 32.438 1.00 92.69 455 LEU A N 1
ATOM 3414 C CA . LEU A 1 455 ? -11.485 -6.832 33.076 1.00 92.69 455 LEU A CA 1
ATOM 3415 C C . LEU A 1 455 ? -10.831 -7.009 34.448 1.00 92.69 455 LEU A C 1
ATOM 3417 O O . LEU A 1 455 ? -11.260 -7.836 35.256 1.00 92.69 455 LEU A O 1
ATOM 3421 N N . ARG A 1 456 ? -9.802 -6.198 34.698 1.00 92.62 456 ARG A N 1
ATOM 3422 C CA . ARG A 1 456 ? -9.024 -6.142 35.942 1.00 92.62 456 ARG A CA 1
ATOM 3423 C C . ARG A 1 456 ? -9.334 -4.911 36.787 1.00 92.62 456 ARG A C 1
ATOM 3425 O O . ARG A 1 456 ? -9.180 -4.943 38.008 1.00 92.62 456 ARG A O 1
ATOM 3432 N N . LYS A 1 457 ? -9.761 -3.819 36.151 1.00 93.44 457 LYS A N 1
ATOM 3433 C CA . LYS A 1 457 ? -10.300 -2.641 36.836 1.00 93.44 457 LYS A CA 1
ATOM 3434 C C . LYS A 1 457 ? -11.458 -2.054 36.052 1.00 93.44 457 LYS A C 1
ATOM 3436 O O . LYS A 1 457 ? -11.424 -2.014 34.826 1.00 93.44 457 LYS A O 1
ATOM 3441 N N . PHE A 1 458 ? -12.437 -1.537 36.775 1.00 93.38 458 PHE A N 1
ATOM 3442 C CA . PHE A 1 458 ? -13.583 -0.833 36.217 1.00 93.38 458 PHE A CA 1
ATOM 3443 C C . PHE A 1 458 ? -13.845 0.418 37.050 1.00 93.38 458 PHE A C 1
ATOM 3445 O O . PHE A 1 458 ? -13.992 0.331 38.270 1.00 93.38 458 PHE A O 1
ATOM 3452 N N . LEU A 1 459 ? -13.824 1.589 36.408 1.00 91.62 459 LEU A N 1
ATOM 3453 C CA . LEU A 1 459 ? -13.911 2.897 37.066 1.00 91.62 459 LEU A CA 1
ATOM 3454 C C . LEU A 1 459 ? -12.907 3.026 38.223 1.00 91.62 459 LEU A C 1
ATOM 3456 O O . LEU A 1 459 ? -13.252 3.421 39.334 1.00 91.62 459 LEU A O 1
ATOM 3460 N N . GLY A 1 460 ? -11.660 2.608 37.982 1.00 87.75 460 GLY A N 1
ATOM 3461 C CA . GLY A 1 460 ? -10.579 2.600 38.975 1.00 87.75 460 GLY A CA 1
ATOM 3462 C C . GLY A 1 460 ? -10.727 1.580 40.115 1.00 87.75 460 GLY A C 1
ATOM 3463 O O . GLY A 1 460 ? -9.853 1.514 40.976 1.00 87.75 460 GLY A O 1
ATOM 3464 N N . THR A 1 461 ? -11.794 0.777 40.139 1.00 91.31 461 THR A N 1
ATOM 3465 C CA . THR A 1 461 ? -12.021 -0.253 41.164 1.00 91.31 461 THR A CA 1
ATOM 3466 C C . THR A 1 461 ? -11.474 -1.600 40.688 1.00 91.31 461 THR A C 1
ATOM 3468 O O . THR A 1 461 ? -11.864 -2.038 39.602 1.00 91.31 461 THR A O 1
ATOM 3471 N N . PRO A 1 462 ? -10.596 -2.279 41.451 1.00 90.94 462 PRO A N 1
ATOM 3472 C CA . PRO A 1 462 ? -10.119 -3.616 41.106 1.00 90.94 462 PRO A CA 1
ATOM 3473 C C . PRO A 1 462 ? -11.263 -4.631 41.067 1.00 90.94 462 PRO A C 1
ATOM 3475 O O . PRO A 1 462 ? -12.044 -4.721 42.014 1.00 90.94 462 PRO A O 1
ATOM 3478 N N . ILE A 1 463 ? -11.342 -5.398 39.981 1.00 91.94 463 ILE A N 1
ATOM 3479 C CA . ILE A 1 463 ? -12.322 -6.472 39.782 1.00 91.94 463 ILE A CA 1
ATOM 3480 C C . ILE A 1 463 ? -11.690 -7.619 38.986 1.00 91.94 463 ILE A C 1
ATOM 3482 O O . ILE A 1 463 ? -10.637 -7.453 38.377 1.00 91.94 463 ILE A O 1
ATOM 3486 N N . TYR A 1 464 ? -12.338 -8.781 38.963 1.00 89.69 464 TYR A N 1
ATOM 3487 C CA . TYR A 1 464 ? -11.999 -9.861 38.040 1.00 89.69 464 TYR A CA 1
ATOM 3488 C C . TYR A 1 464 ? -13.259 -10.284 37.293 1.00 89.69 464 TYR A C 1
ATOM 3490 O O . TYR A 1 464 ? -14.033 -11.108 37.772 1.00 89.69 464 TYR A O 1
ATOM 3498 N N . LEU A 1 465 ? -13.484 -9.673 36.131 1.00 89.12 465 LEU A N 1
ATOM 3499 C CA . LEU A 1 465 ? -14.694 -9.874 35.342 1.00 89.12 465 LEU A CA 1
ATOM 3500 C C . LEU A 1 465 ? -14.336 -10.408 33.959 1.00 89.12 465 LEU A C 1
ATOM 3502 O O . LEU A 1 465 ? -13.887 -9.660 33.096 1.00 89.12 465 LEU A O 1
ATOM 3506 N N . GLN A 1 466 ? -14.568 -11.700 33.734 1.00 87.75 466 GLN A N 1
ATOM 3507 C CA . GLN A 1 466 ? -14.516 -12.267 32.390 1.00 87.75 466 GLN A CA 1
ATOM 3508 C C . GLN A 1 466 ? -15.737 -11.786 31.595 1.00 87.75 466 GLN A C 1
ATOM 3510 O O . GLN A 1 466 ? -16.883 -12.000 32.003 1.00 87.75 466 GLN A O 1
ATOM 3515 N N . MET A 1 467 ? -15.489 -11.114 30.473 1.00 84.94 467 MET A N 1
ATOM 3516 C CA . MET A 1 467 ? -16.533 -10.638 29.576 1.00 84.94 467 MET A CA 1
ATOM 3517 C C . MET A 1 467 ? -17.253 -11.833 28.947 1.00 84.94 467 MET A C 1
ATOM 3519 O O . MET A 1 467 ? -16.596 -12.799 28.543 1.00 84.94 467 MET A O 1
ATOM 3523 N N . PRO A 1 468 ? -18.591 -11.790 28.841 1.00 74.31 468 PRO A N 1
ATOM 3524 C CA . PRO A 1 468 ? -19.345 -12.886 28.259 1.00 74.31 468 PRO A CA 1
ATOM 3525 C C . PRO A 1 468 ? -18.885 -13.139 26.822 1.00 74.31 468 PRO A C 1
ATOM 3527 O O . PRO A 1 468 ? -18.826 -12.225 25.993 1.00 74.31 468 PRO A O 1
ATOM 3530 N N . SER A 1 469 ? -18.544 -14.394 26.538 1.00 66.69 469 SER A N 1
ATOM 3531 C CA . SER A 1 469 ? -18.223 -14.847 25.190 1.00 66.69 469 SER A CA 1
ATOM 3532 C C . SER A 1 469 ? -19.495 -15.294 24.481 1.00 66.69 469 SER A C 1
ATOM 3534 O O . SER A 1 469 ? -20.406 -15.843 25.107 1.00 66.69 469 SER A O 1
ATOM 3536 N N . ARG A 1 470 ? -19.534 -15.152 23.153 1.00 56.25 470 ARG A N 1
ATOM 3537 C CA . ARG A 1 470 ? -20.631 -15.692 22.32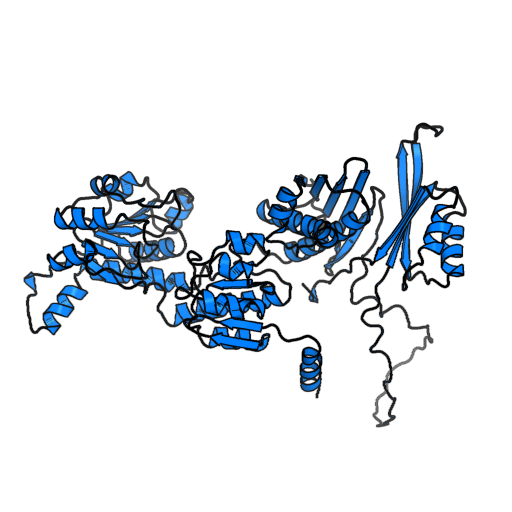7 1.00 56.25 470 ARG A CA 1
ATOM 3538 C C . ARG A 1 470 ? -20.853 -17.208 22.485 1.00 56.25 470 ARG A C 1
ATOM 3540 O O . ARG A 1 470 ? -21.890 -17.707 22.071 1.00 56.25 470 ARG A O 1
ATOM 3547 N N . ARG A 1 471 ? -19.913 -17.953 23.089 1.00 47.81 471 ARG A N 1
ATOM 3548 C CA . ARG A 1 471 ? -20.006 -19.412 23.302 1.00 47.81 471 ARG A CA 1
ATOM 3549 C C . ARG A 1 471 ? -20.527 -19.845 24.682 1.00 47.81 471 ARG A C 1
ATOM 3551 O O . ARG A 1 471 ? -21.059 -20.946 24.784 1.00 47.81 471 ARG A O 1
ATOM 3558 N N . HIS A 1 472 ? -20.343 -19.071 25.757 1.00 38.47 472 HIS A N 1
ATOM 3559 C CA . HIS A 1 472 ? -20.489 -19.580 27.140 1.00 38.47 472 HIS A CA 1
ATOM 3560 C C . HIS A 1 472 ? -21.900 -19.539 27.756 1.00 38.47 472 HIS A C 1
ATOM 3562 O O . HIS A 1 472 ? -22.066 -19.970 28.897 1.00 38.47 472 HIS A O 1
ATOM 3568 N N . LEU A 1 473 ? -22.942 -19.124 27.029 1.00 35.94 473 LEU A N 1
ATOM 3569 C CA . LEU A 1 473 ? -24.316 -19.164 27.559 1.00 35.94 473 LEU A CA 1
ATOM 3570 C C . LEU A 1 473 ? -24.904 -20.583 27.725 1.00 35.94 473 LEU A C 1
ATOM 3572 O O . LEU A 1 473 ? -25.976 -20.727 28.306 1.00 35.94 473 LEU A O 1
ATOM 3576 N N . HIS A 1 474 ? -24.226 -21.641 27.266 1.00 38.97 474 HIS A N 1
ATOM 3577 C CA . HIS A 1 474 ? -24.823 -22.982 27.185 1.00 38.97 474 HIS A CA 1
ATOM 3578 C C . HIS A 1 474 ? -24.391 -23.993 28.261 1.00 38.97 474 HIS A C 1
ATOM 3580 O O . HIS A 1 474 ? -25.013 -25.047 28.359 1.00 38.97 474 HIS A O 1
ATOM 3586 N N . SER A 1 475 ? -23.386 -23.722 29.105 1.00 30.17 475 SER A N 1
ATOM 3587 C CA . SER A 1 475 ? -22.906 -24.742 30.065 1.00 30.17 475 SER A CA 1
ATOM 3588 C C . SER A 1 475 ? -23.591 -24.732 31.440 1.00 30.17 475 SER A C 1
ATOM 3590 O O . SER A 1 475 ? -23.359 -25.643 32.231 1.00 30.17 475 SER A O 1
ATOM 3592 N N . ARG A 1 476 ? -24.455 -23.751 31.751 1.00 31.86 476 ARG A N 1
ATOM 3593 C CA . ARG A 1 476 ? -25.039 -23.581 33.103 1.00 31.86 476 ARG A CA 1
ATOM 3594 C C . ARG A 1 476 ? -26.452 -24.143 33.320 1.00 31.86 476 ARG A C 1
ATOM 3596 O O . ARG A 1 476 ? -26.990 -23.984 34.410 1.00 31.86 476 ARG A O 1
ATOM 3603 N N . ARG A 1 477 ? -27.048 -24.845 32.350 1.00 27.50 477 ARG A N 1
ATOM 3604 C CA . ARG A 1 477 ? -28.343 -25.536 32.530 1.00 27.50 477 ARG A CA 1
ATOM 3605 C C . ARG A 1 477 ? -28.224 -27.041 32.269 1.00 27.50 477 ARG A C 1
ATOM 3607 O O . ARG A 1 477 ? -28.708 -27.550 31.268 1.00 27.50 477 ARG A O 1
ATOM 3614 N N . ARG A 1 478 ? -27.601 -27.770 33.193 1.00 24.67 478 ARG A N 1
ATOM 3615 C CA . ARG A 1 478 ? -27.935 -29.181 33.444 1.00 24.67 478 ARG A CA 1
ATOM 3616 C C . ARG A 1 478 ? -28.186 -29.329 34.946 1.00 24.67 478 ARG A C 1
ATOM 3618 O O . ARG A 1 478 ? -27.257 -29.075 35.710 1.00 24.67 478 ARG A O 1
ATOM 3625 N N . PRO A 1 479 ? -29.405 -29.671 35.397 1.00 29.27 479 PRO A N 1
ATOM 3626 C CA . PRO A 1 479 ? -29.603 -30.096 36.773 1.00 29.27 479 PRO A CA 1
ATOM 3627 C C . PRO A 1 479 ? -28.899 -31.440 36.977 1.00 29.27 479 PRO A C 1
ATOM 3629 O O . PRO A 1 479 ? -28.907 -32.289 36.086 1.00 29.27 479 PRO A O 1
ATOM 3632 N N . ASN A 1 480 ? -28.295 -31.612 38.150 1.00 33.09 480 ASN A N 1
ATOM 3633 C CA . ASN A 1 480 ? -27.773 -32.887 38.630 1.00 33.09 480 ASN A CA 1
ATOM 3634 C C . ASN A 1 480 ? -28.816 -34.005 38.474 1.00 33.09 480 ASN A C 1
ATOM 3636 O O . ASN A 1 480 ? -29.897 -33.915 39.053 1.00 33.09 480 ASN A O 1
ATOM 3640 N N . SER A 1 481 ? -28.440 -35.091 37.803 1.00 31.20 481 SER A N 1
ATOM 3641 C CA . SER A 1 481 ? -28.998 -36.418 38.059 1.00 31.20 481 SER A CA 1
ATOM 3642 C C . SER A 1 481 ? -27.841 -37.394 38.270 1.00 31.20 481 SER A C 1
ATOM 3644 O O . SER A 1 481 ? -27.162 -37.778 37.324 1.00 31.20 481 SER A O 1
ATOM 3646 N N . GLU A 1 482 ? -27.621 -37.673 39.552 1.00 30.25 482 GLU A N 1
ATOM 3647 C CA . GLU A 1 482 ? -27.211 -38.941 40.162 1.00 30.25 482 GLU A CA 1
ATOM 3648 C C . GLU A 1 482 ? -25.949 -39.669 39.666 1.00 30.25 482 GLU A C 1
ATOM 3650 O O . GLU A 1 482 ? -25.792 -40.084 38.522 1.00 30.25 482 GLU A O 1
ATOM 3655 N N . ALA A 1 483 ? -25.061 -39.880 40.638 1.00 31.66 483 ALA A N 1
ATOM 3656 C CA . ALA A 1 483 ? -23.989 -40.854 40.606 1.00 31.66 483 ALA A CA 1
ATOM 3657 C C . ALA A 1 483 ? -24.538 -42.277 40.424 1.00 31.66 483 ALA A C 1
ATOM 3659 O O . ALA A 1 483 ? -25.512 -42.634 41.078 1.00 31.66 483 ALA A O 1
ATOM 3660 N N . ASN A 1 484 ? -23.846 -43.104 39.635 1.00 27.22 484 ASN A N 1
ATOM 3661 C CA . ASN A 1 484 ? -23.575 -44.493 40.003 1.00 27.22 484 ASN A CA 1
ATOM 3662 C C . ASN A 1 484 ? -22.370 -45.053 39.233 1.00 27.22 484 ASN A C 1
ATOM 3664 O O . ASN A 1 484 ? -22.214 -44.858 38.029 1.00 27.22 484 ASN A O 1
ATOM 3668 N N . PHE A 1 485 ? -21.513 -45.731 39.993 1.00 27.64 485 PHE A N 1
ATOM 3669 C CA . PHE A 1 485 ? -20.521 -46.703 39.545 1.00 27.64 485 PHE A CA 1
ATOM 3670 C C . PHE A 1 485 ? -21.207 -47.846 38.773 1.00 27.64 485 PHE A C 1
ATOM 3672 O O . PHE A 1 485 ? -22.255 -48.298 39.217 1.00 27.64 485 PHE A O 1
ATOM 3679 N N . GLU A 1 486 ? -20.600 -48.355 37.694 1.00 25.28 486 GLU A N 1
ATOM 3680 C CA . GLU A 1 486 ? -20.123 -49.749 37.579 1.00 25.28 486 GLU A CA 1
ATOM 3681 C C . GLU A 1 486 ? -19.614 -50.094 36.162 1.00 25.28 486 GLU A C 1
ATOM 3683 O O . GLU A 1 486 ? -19.762 -49.358 35.192 1.00 25.28 486 GLU A O 1
ATOM 3688 N N . THR A 1 487 ? -18.893 -51.207 36.133 1.00 25.95 487 THR A N 1
ATOM 3689 C CA . THR A 1 487 ? -17.950 -51.781 35.171 1.00 25.95 487 THR A CA 1
ATOM 3690 C C . THR A 1 487 ? -18.530 -52.363 33.869 1.00 25.95 487 THR A C 1
ATOM 3692 O O . THR A 1 487 ? -19.669 -52.799 33.827 1.00 25.95 487 THR A O 1
ATOM 3695 N N . SER A 1 488 ? -17.658 -52.439 32.849 1.00 29.25 488 SER A N 1
ATOM 3696 C CA . SER A 1 488 ? -17.566 -53.405 31.724 1.00 29.25 488 SER A CA 1
ATOM 3697 C C . SER A 1 488 ? -18.785 -54.255 31.309 1.00 29.25 488 SER A C 1
ATOM 3699 O O . SER A 1 488 ? -19.243 -55.095 32.079 1.00 29.25 488 SER A O 1
ATOM 3701 N N . GLY A 1 489 ? -19.135 -54.216 30.016 1.00 23.77 489 GLY A N 1
ATOM 3702 C CA . GLY A 1 489 ? -19.910 -55.276 29.353 1.00 23.77 489 GLY A CA 1
ATOM 3703 C C . GLY A 1 489 ? -20.440 -54.898 27.964 1.00 23.77 489 GLY A C 1
ATOM 3704 O O . GLY A 1 489 ? -21.038 -53.843 27.796 1.00 23.77 489 GLY A O 1
ATOM 3705 N N . ASP A 1 490 ? -20.190 -55.772 26.989 1.00 27.16 490 ASP A N 1
ATOM 3706 C CA . ASP A 1 490 ? -20.559 -55.703 25.569 1.00 27.16 490 ASP A CA 1
ATOM 3707 C C . ASP A 1 490 ? -22.076 -55.699 25.250 1.00 27.16 490 ASP A C 1
ATOM 3709 O O . ASP A 1 490 ? -22.915 -56.119 26.043 1.00 27.16 490 ASP A O 1
ATOM 3713 N N . VAL A 1 491 ? -22.342 -55.414 23.964 1.00 25.91 491 VAL A N 1
ATOM 3714 C CA . VAL A 1 491 ? -23.440 -55.887 23.085 1.00 25.91 491 VAL A CA 1
ATOM 3715 C C . VAL A 1 491 ? -24.538 -54.876 22.708 1.00 25.91 491 VAL A C 1
ATOM 3717 O O . VAL A 1 491 ? -25.198 -54.235 23.517 1.00 25.91 491 VAL A O 1
ATOM 3720 N N . ALA A 1 492 ? -24.718 -54.798 21.387 1.00 31.36 492 ALA A N 1
ATOM 3721 C CA . ALA A 1 492 ? -25.647 -54.001 20.603 1.00 31.36 492 ALA A CA 1
ATOM 3722 C C . ALA A 1 492 ? -27.141 -54.211 20.910 1.00 31.36 492 ALA A C 1
ATOM 3724 O O . ALA A 1 492 ? -27.585 -55.329 21.153 1.00 31.36 492 ALA A O 1
ATOM 3725 N N . SER A 1 493 ? -27.946 -53.167 20.686 1.00 26.36 493 SER A N 1
ATOM 3726 C CA . SER A 1 493 ? -29.257 -53.307 20.034 1.00 26.36 493 SER A CA 1
ATOM 3727 C C . SER A 1 493 ? -29.768 -51.970 19.484 1.00 26.36 493 SER A C 1
ATOM 3729 O O . SER A 1 493 ? -29.604 -50.909 20.082 1.00 26.36 493 SER A O 1
ATOM 3731 N N . ASN A 1 494 ? -30.364 -52.053 18.294 1.00 29.52 494 ASN A N 1
ATOM 3732 C CA . ASN A 1 494 ? -31.082 -50.988 17.604 1.00 29.52 494 ASN A CA 1
ATOM 3733 C C . ASN A 1 494 ? -32.364 -50.611 18.357 1.00 29.52 494 ASN A C 1
ATOM 3735 O O . ASN A 1 494 ? -33.137 -51.489 18.732 1.00 29.52 494 ASN A O 1
ATOM 3739 N N . GLY A 1 495 ? -32.648 -49.314 18.448 1.00 24.88 495 GLY A N 1
ATOM 3740 C CA . GLY A 1 495 ? -33.927 -48.801 18.929 1.00 24.88 495 GLY A CA 1
ATOM 3741 C C . GLY A 1 495 ? -34.138 -47.361 18.486 1.00 24.88 495 GLY A C 1
ATOM 3742 O O . GLY A 1 495 ? -33.698 -46.427 19.143 1.00 24.88 495 GLY A O 1
ATOM 3743 N N . SER A 1 496 ? -34.795 -47.191 17.342 1.00 28.39 496 SER A N 1
ATOM 3744 C CA . SER A 1 496 ? -35.297 -45.914 16.848 1.00 28.39 496 SER A CA 1
ATOM 3745 C C . SER A 1 496 ? -36.396 -45.370 17.764 1.00 28.39 496 SER A C 1
ATOM 3747 O O . SER A 1 496 ? -37.438 -46.011 17.909 1.00 28.39 496 SER A O 1
ATOM 3749 N N . SER A 1 497 ? -36.233 -44.157 18.285 1.00 26.75 497 SER A N 1
ATOM 3750 C CA . SER A 1 497 ? -37.361 -43.323 18.697 1.00 26.75 497 SER A CA 1
ATOM 3751 C C . SER A 1 497 ? -37.135 -41.890 18.222 1.00 26.75 497 SER A C 1
ATOM 3753 O O . SER A 1 497 ? -36.134 -41.240 18.513 1.00 26.75 497 SER A O 1
ATOM 3755 N N . ALA A 1 498 ? -38.067 -41.443 17.386 1.00 29.92 498 ALA A N 1
ATOM 3756 C CA . ALA A 1 498 ? -38.144 -40.096 16.863 1.00 29.92 498 ALA A CA 1
ATOM 3757 C C . ALA A 1 498 ? -38.474 -39.128 18.009 1.00 29.92 498 ALA A C 1
ATOM 3759 O O . ALA A 1 498 ? -39.585 -39.143 18.534 1.00 29.92 498 ALA A O 1
ATOM 3760 N N . GLY A 1 499 ? -37.502 -38.301 18.391 1.00 25.23 499 GLY A N 1
ATOM 3761 C CA . GLY A 1 499 ? -37.706 -37.110 19.209 1.00 25.23 499 GLY A CA 1
ATOM 3762 C C . GLY A 1 499 ? -37.677 -35.885 18.304 1.00 25.23 499 GLY A C 1
ATOM 3763 O O . GLY A 1 499 ? -36.665 -35.594 17.675 1.00 25.23 499 GLY A O 1
ATOM 3764 N N . THR A 1 500 ? -38.808 -35.203 18.195 1.00 24.00 500 THR A N 1
ATOM 3765 C CA . THR A 1 500 ? -38.976 -33.933 17.488 1.00 24.00 500 THR A CA 1
ATOM 3766 C C . THR A 1 500 ? -38.108 -32.844 18.121 1.00 24.00 500 THR A C 1
ATOM 3768 O O . THR A 1 500 ? -38.438 -32.338 19.191 1.00 24.00 500 THR A O 1
ATOM 3771 N N . GLU A 1 501 ? -37.022 -32.462 17.445 1.00 26.03 501 GLU A N 1
ATOM 3772 C CA . GLU A 1 501 ? -36.277 -31.223 17.699 1.00 26.03 501 GLU A CA 1
ATOM 3773 C C . GLU A 1 501 ? -37.125 -30.024 17.241 1.00 26.03 501 GLU A C 1
ATOM 3775 O O . GLU A 1 501 ? -36.969 -29.510 16.133 1.00 26.03 501 GLU A O 1
ATOM 3780 N N . HIS A 1 502 ? -38.072 -29.598 18.074 1.00 27.75 502 HIS A N 1
ATOM 3781 C CA . HIS A 1 502 ? -38.727 -28.302 17.931 1.00 27.75 502 HIS A CA 1
ATOM 3782 C C . HIS A 1 502 ? -38.179 -27.332 18.988 1.00 27.75 502 HIS A C 1
ATOM 3784 O O . HIS A 1 502 ? -38.160 -27.650 20.170 1.00 27.75 502 HIS A O 1
ATOM 3790 N N . GLU A 1 503 ? -37.770 -26.152 18.504 1.00 29.44 503 GLU A N 1
ATOM 3791 C CA . GLU A 1 503 ? -37.605 -24.889 19.247 1.00 29.44 503 GLU A CA 1
ATOM 3792 C C . GLU A 1 503 ? -36.390 -24.734 20.185 1.00 29.44 503 GLU A C 1
ATOM 3794 O O . GLU A 1 503 ? -36.531 -24.506 21.375 1.00 29.44 503 GLU A O 1
ATOM 3799 N N . ASP A 1 504 ? -35.175 -24.718 19.622 1.00 28.84 504 ASP A N 1
ATOM 3800 C CA . ASP A 1 504 ? -33.975 -24.165 20.299 1.00 28.84 504 ASP A CA 1
ATOM 3801 C C . ASP A 1 504 ? -33.147 -23.247 19.364 1.00 28.84 504 ASP A C 1
ATOM 3803 O O . ASP A 1 504 ? -31.934 -23.050 19.502 1.00 28.84 504 ASP A O 1
ATOM 3807 N N . ALA A 1 505 ? -33.797 -22.695 18.332 1.00 28.56 505 ALA A N 1
ATOM 3808 C CA . ALA A 1 505 ? -33.159 -21.820 17.345 1.00 28.56 505 ALA A CA 1
ATOM 3809 C C . ALA A 1 505 ? -33.174 -20.329 17.736 1.00 28.56 505 ALA A C 1
ATOM 3811 O O . ALA A 1 505 ? -32.311 -19.593 17.257 1.00 28.56 505 ALA A O 1
ATOM 3812 N N . ASP A 1 506 ? -34.080 -19.904 18.622 1.00 28.73 506 ASP A N 1
ATOM 3813 C CA . ASP A 1 506 ? -34.341 -18.480 18.900 1.00 28.73 506 ASP A CA 1
ATOM 3814 C C . ASP A 1 506 ? -33.539 -17.896 20.082 1.00 28.73 506 ASP A C 1
ATOM 3816 O O . ASP A 1 506 ? -33.499 -16.684 20.267 1.00 28.73 506 ASP A O 1
ATOM 3820 N N . LEU A 1 507 ? -32.818 -18.720 20.852 1.00 35.34 507 LEU A N 1
ATOM 3821 C CA . LEU A 1 507 ? -32.019 -18.277 22.012 1.00 35.34 507 LEU A CA 1
ATOM 3822 C C . LEU A 1 507 ? -30.566 -17.882 21.677 1.00 35.34 507 LEU A C 1
ATOM 3824 O O . LEU A 1 507 ? -29.813 -17.492 22.568 1.00 35.34 507 LEU A O 1
ATOM 3828 N N . LYS A 1 508 ? -30.140 -17.989 20.410 1.00 39.44 508 LYS A N 1
ATOM 3829 C CA . LYS A 1 508 ? -28.727 -17.829 20.005 1.00 39.44 508 LYS A CA 1
ATOM 3830 C C . LYS A 1 508 ? -28.195 -16.392 19.996 1.00 39.44 508 LYS A C 1
ATOM 3832 O O . LYS A 1 508 ? -26.981 -16.230 19.926 1.00 39.44 508 LYS A O 1
ATOM 3837 N N . ASP A 1 509 ? -29.057 -15.385 20.121 1.00 45.06 509 ASP A N 1
ATOM 3838 C CA . ASP A 1 509 ? -28.690 -13.973 19.927 1.00 45.06 509 ASP A CA 1
ATOM 3839 C C . ASP A 1 509 ? -29.237 -13.020 21.010 1.00 45.06 509 ASP A C 1
ATOM 3841 O O . ASP A 1 509 ? -29.241 -11.804 20.816 1.00 45.06 509 ASP A O 1
ATOM 3845 N N . ALA A 1 510 ? -29.684 -13.529 22.165 1.00 50.34 510 ALA A N 1
ATOM 3846 C CA . ALA A 1 510 ? -30.213 -12.662 23.219 1.00 50.34 510 ALA A CA 1
ATOM 3847 C C . ALA A 1 510 ? -29.100 -11.754 23.801 1.00 50.34 510 ALA A C 1
ATOM 3849 O O . ALA A 1 510 ? -28.068 -12.261 24.264 1.00 50.34 510 ALA A O 1
ATOM 3850 N N . PRO A 1 511 ? -29.258 -10.417 23.772 1.00 60.44 511 PRO A N 1
ATOM 3851 C CA . PRO A 1 511 ? -28.272 -9.502 24.330 1.00 60.44 511 PRO A CA 1
ATOM 3852 C C . PRO A 1 511 ? -28.177 -9.679 25.850 1.00 60.44 511 PRO A C 1
ATOM 3854 O O . PRO A 1 511 ? -29.179 -9.674 26.555 1.00 60.44 511 PRO A O 1
ATOM 3857 N N . ILE A 1 512 ? -26.949 -9.805 26.359 1.00 75.38 512 ILE A N 1
ATOM 3858 C CA . ILE A 1 512 ? -26.680 -9.695 27.797 1.00 75.38 512 ILE A CA 1
ATOM 3859 C C . ILE A 1 512 ? -26.594 -8.208 28.125 1.00 75.38 512 ILE A C 1
ATOM 3861 O O . ILE A 1 512 ? -25.885 -7.462 27.442 1.00 75.38 512 ILE A O 1
ATOM 3865 N N . TYR A 1 513 ? -27.274 -7.791 29.186 1.00 85.19 513 TYR A N 1
ATOM 3866 C CA . TYR A 1 513 ? -27.224 -6.422 29.686 1.00 85.19 513 TYR A CA 1
ATOM 3867 C C . TYR A 1 513 ? -26.305 -6.353 30.903 1.00 85.19 513 TYR A C 1
ATOM 3869 O O . TYR A 1 513 ? -26.347 -7.212 31.783 1.00 85.19 513 TYR A O 1
ATOM 3877 N N . MET A 1 514 ? -25.456 -5.332 30.956 1.00 89.62 514 MET A N 1
ATOM 3878 C CA . MET A 1 514 ? -24.618 -5.020 32.107 1.00 89.62 514 MET A CA 1
ATOM 3879 C C . MET A 1 514 ? -25.237 -3.841 32.846 1.00 89.62 514 MET A C 1
ATOM 3881 O O . MET A 1 514 ? -25.451 -2.782 32.258 1.00 89.62 514 MET A O 1
ATOM 3885 N N . MET A 1 515 ? -25.482 -4.017 34.142 1.00 92.25 515 MET A N 1
ATOM 3886 C CA . MET A 1 515 ? -25.772 -2.933 35.074 1.00 92.25 515 MET A CA 1
ATOM 3887 C C . MET A 1 515 ? -24.616 -2.800 36.047 1.00 92.25 515 MET A C 1
ATOM 3889 O O . MET A 1 515 ? -24.188 -3.806 36.604 1.00 92.25 515 MET A O 1
ATOM 3893 N N . TYR A 1 516 ? -24.152 -1.587 36.325 1.00 93.75 516 TYR A N 1
ATOM 3894 C CA . TYR A 1 516 ? -23.285 -1.366 37.479 1.00 93.75 516 TYR A CA 1
ATOM 3895 C C . TYR A 1 516 ? -23.882 -0.357 38.444 1.00 93.75 516 TYR A C 1
ATOM 3897 O O . TYR A 1 516 ? -24.596 0.557 38.036 1.00 93.75 516 TYR A O 1
ATOM 3905 N N . THR A 1 517 ? -23.547 -0.514 39.722 1.00 92.75 517 THR A N 1
ATOM 3906 C CA . THR A 1 517 ? -23.834 0.458 40.771 1.00 92.75 517 THR A CA 1
ATOM 3907 C C . THR A 1 517 ? -22.556 0.859 41.492 1.00 92.75 517 THR A C 1
ATOM 3909 O O . THR A 1 517 ? -21.758 0.009 41.895 1.00 92.75 517 THR A O 1
ATOM 3912 N N . ILE A 1 518 ? -22.380 2.161 41.700 1.00 90.81 518 ILE A N 1
ATOM 3913 C CA . ILE A 1 518 ? -21.402 2.704 42.644 1.00 90.81 518 ILE A CA 1
ATOM 3914 C C . ILE A 1 518 ? -22.172 3.141 43.880 1.00 90.81 518 ILE A C 1
ATOM 3916 O O . ILE A 1 518 ? -23.132 3.906 43.783 1.00 90.81 518 ILE A O 1
ATOM 3920 N N . HIS A 1 519 ? -21.765 2.651 45.042 1.00 89.69 519 HIS A N 1
ATOM 3921 C CA . HIS A 1 519 ? -22.484 2.867 46.289 1.00 89.69 519 HIS A CA 1
ATOM 3922 C C . HIS A 1 519 ? -21.533 2.997 47.476 1.00 89.69 519 HIS A C 1
ATOM 3924 O O . HIS A 1 519 ? -20.391 2.543 47.431 1.00 89.69 519 HIS A O 1
ATOM 3930 N N . SER A 1 520 ? -21.999 3.631 48.546 1.00 86.06 520 SER A N 1
ATOM 3931 C CA . SER A 1 520 ? -21.313 3.586 49.839 1.00 86.06 520 SER A CA 1
ATOM 3932 C C . SER A 1 520 ? -21.340 2.145 50.364 1.00 86.06 520 SER A C 1
ATOM 3934 O O . SER A 1 520 ? -22.386 1.497 50.290 1.00 86.06 520 SER A O 1
ATOM 3936 N N . ASP A 1 521 ? -20.213 1.622 50.863 1.00 81.50 521 ASP A N 1
ATOM 3937 C CA . ASP A 1 521 ? -20.098 0.228 51.336 1.00 81.50 521 ASP A CA 1
ATOM 3938 C C . ASP A 1 521 ? -20.806 0.043 52.692 1.00 81.50 521 ASP A C 1
ATOM 3940 O O . ASP A 1 521 ? -20.189 -0.018 53.754 1.00 81.50 521 ASP A O 1
ATOM 3944 N N . THR A 1 522 ? -22.137 0.011 52.653 1.00 82.31 522 THR A N 1
ATOM 3945 C CA . THR A 1 522 ? -23.024 -0.185 53.803 1.00 82.31 522 THR A CA 1
ATOM 3946 C C . THR A 1 522 ? -23.717 -1.544 53.728 1.00 82.31 522 THR A C 1
ATOM 3948 O O . THR A 1 522 ? -24.009 -2.071 52.647 1.00 82.31 522 THR A O 1
ATOM 3951 N N . SER A 1 523 ? -24.007 -2.134 54.889 1.00 81.19 523 SER A N 1
ATOM 3952 C CA . SER A 1 523 ? -24.698 -3.422 54.960 1.00 81.19 523 SER A CA 1
ATOM 3953 C C . SER A 1 523 ? -26.089 -3.351 54.312 1.00 81.19 523 SER A C 1
ATOM 3955 O O . SER A 1 523 ? -26.832 -2.385 54.465 1.00 81.19 523 SER A O 1
ATOM 3957 N N . GLY A 1 524 ? -26.446 -4.391 53.554 1.00 83.88 524 GLY A N 1
ATOM 3958 C CA . GLY A 1 524 ? -27.772 -4.533 52.945 1.00 83.88 524 GLY A CA 1
ATOM 3959 C C . GLY A 1 524 ? -27.969 -3.845 51.589 1.00 83.88 524 GLY A C 1
ATOM 3960 O O . GLY A 1 524 ? -28.891 -4.229 50.875 1.00 83.88 524 GLY A O 1
ATOM 3961 N N . THR A 1 525 ? -27.096 -2.923 51.162 1.00 86.69 525 THR A N 1
ATOM 3962 C CA . THR A 1 525 ? -27.257 -2.212 49.873 1.00 86.69 525 THR A CA 1
ATOM 3963 C C . THR A 1 525 ? -27.337 -3.171 48.679 1.00 86.69 525 THR A C 1
ATOM 3965 O O . THR A 1 525 ? -28.250 -3.059 47.861 1.00 86.69 525 THR A O 1
ATOM 3968 N N . LEU A 1 526 ? -26.457 -4.178 48.617 1.00 85.56 526 LEU A N 1
ATOM 3969 C CA . LEU A 1 526 ? -26.492 -5.206 47.570 1.00 85.56 526 LEU A CA 1
ATOM 3970 C C . LEU A 1 526 ? -27.810 -5.995 47.566 1.00 85.56 526 LEU A C 1
ATOM 3972 O O . LEU A 1 526 ? -28.388 -6.228 46.506 1.00 85.56 526 LEU A O 1
ATOM 3976 N N . ALA A 1 527 ? -28.285 -6.394 48.749 1.00 88.56 527 ALA A N 1
ATOM 3977 C CA . ALA A 1 527 ? -29.514 -7.168 48.890 1.00 88.56 527 ALA A CA 1
ATOM 3978 C C . ALA A 1 527 ? -30.727 -6.365 48.405 1.00 88.56 527 ALA A C 1
ATOM 3980 O O . ALA A 1 527 ? -31.559 -6.899 47.677 1.00 88.56 527 ALA A O 1
ATOM 3981 N N . THR A 1 528 ? -30.786 -5.071 48.726 1.00 90.94 528 THR A N 1
ATOM 3982 C CA . THR A 1 528 ? -31.845 -4.168 48.258 1.00 90.94 528 THR A CA 1
ATOM 3983 C C . THR A 1 528 ? -31.837 -4.021 46.737 1.00 90.94 528 THR A C 1
ATOM 3985 O O . THR A 1 528 ? -32.894 -4.082 46.112 1.00 90.94 528 THR A O 1
ATOM 3988 N N . VAL A 1 529 ? -30.659 -3.872 46.118 1.00 90.81 529 VAL A N 1
ATOM 3989 C CA . VAL A 1 529 ? -30.541 -3.802 44.650 1.00 90.81 529 VAL A CA 1
ATOM 3990 C C . VAL A 1 529 ? -31.000 -5.114 44.007 1.00 90.81 529 VAL A C 1
ATOM 3992 O O . VAL A 1 529 ? -31.817 -5.090 43.088 1.00 90.81 529 VAL A O 1
ATOM 3995 N N . ALA A 1 530 ? -30.552 -6.258 44.529 1.00 89.88 530 ALA A N 1
ATOM 3996 C CA . ALA A 1 530 ? -30.967 -7.570 44.037 1.00 89.88 530 ALA A CA 1
ATOM 3997 C C . ALA A 1 530 ? -32.483 -7.802 44.192 1.00 89.88 530 ALA A C 1
ATOM 3999 O O . ALA A 1 530 ? -33.117 -8.322 43.278 1.00 89.88 530 ALA A O 1
ATOM 4000 N N . GLN A 1 531 ? -33.087 -7.360 45.301 1.00 92.06 531 GLN A N 1
ATOM 4001 C CA . GLN A 1 531 ? -34.537 -7.426 45.513 1.00 92.06 531 GLN A CA 1
ATOM 4002 C C . GLN A 1 531 ? -35.319 -6.578 44.505 1.00 92.06 531 GLN A C 1
ATOM 4004 O O . GLN A 1 531 ? -36.375 -7.009 44.050 1.00 92.06 531 GLN A O 1
ATOM 4009 N N . LYS A 1 532 ? -34.817 -5.394 44.128 1.00 92.50 532 LYS A N 1
ATOM 4010 C CA . LYS A 1 532 ? -35.456 -4.552 43.101 1.00 92.50 532 LYS A CA 1
ATOM 4011 C C . LYS A 1 532 ? -35.431 -5.213 41.724 1.00 92.50 532 LYS A C 1
ATOM 4013 O O . LYS A 1 532 ? -36.453 -5.207 41.047 1.00 92.50 532 LYS A O 1
ATOM 4018 N N . LEU A 1 533 ? -34.308 -5.827 41.347 1.00 91.75 533 LEU A N 1
ATOM 4019 C CA . LEU A 1 533 ? -34.204 -6.595 40.100 1.00 91.75 533 LEU A CA 1
ATOM 4020 C C . LEU A 1 533 ? -35.141 -7.811 40.111 1.00 91.75 533 LEU A C 1
ATOM 4022 O O . LEU A 1 533 ? -35.899 -8.010 39.165 1.00 91.75 533 LEU A O 1
ATOM 4026 N N . ALA A 1 534 ? -35.156 -8.569 41.211 1.00 90.56 534 ALA A N 1
ATOM 4027 C CA . ALA A 1 534 ? -36.040 -9.721 41.371 1.00 90.56 534 ALA A CA 1
ATOM 4028 C C . ALA A 1 534 ? -37.527 -9.327 41.325 1.00 90.56 534 ALA A C 1
ATOM 4030 O O . ALA A 1 534 ? -38.325 -10.010 40.691 1.00 90.56 534 ALA A O 1
ATOM 4031 N N . GLY A 1 535 ? -37.902 -8.200 41.942 1.00 90.19 535 GLY A N 1
ATOM 4032 C CA . GLY A 1 535 ? -39.268 -7.667 41.902 1.00 90.19 535 GLY A CA 1
ATOM 4033 C C . GLY A 1 535 ? -39.730 -7.250 40.503 1.00 90.19 535 GLY A C 1
ATOM 4034 O O . GLY A 1 535 ? -40.927 -7.242 40.237 1.00 90.19 535 GLY A O 1
ATOM 4035 N N . ALA A 1 536 ? -38.789 -6.958 39.603 1.00 91.06 536 ALA A N 1
ATOM 4036 C CA . ALA A 1 536 ? -39.040 -6.693 38.190 1.00 91.06 536 ALA A CA 1
ATOM 4037 C C . ALA A 1 536 ? -38.903 -7.946 37.303 1.00 91.06 536 ALA A C 1
ATOM 4039 O O . ALA A 1 536 ? -38.899 -7.835 36.081 1.00 91.06 536 ALA A O 1
ATOM 4040 N N . ASN A 1 537 ? -38.783 -9.131 37.912 1.00 90.06 537 ASN A N 1
ATOM 4041 C CA . ASN A 1 537 ? -38.597 -10.412 37.233 1.00 90.06 537 ASN A CA 1
ATOM 4042 C C . ASN A 1 537 ? -37.343 -10.467 36.333 1.00 90.06 537 ASN A C 1
ATOM 4044 O O . ASN A 1 537 ? -37.324 -11.177 35.329 1.00 90.06 537 ASN A O 1
ATOM 4048 N N . ILE A 1 538 ? -36.293 -9.721 36.700 1.00 88.75 538 ILE A N 1
ATOM 4049 C CA . ILE A 1 538 ? -35.002 -9.728 36.006 1.00 88.75 538 ILE A CA 1
ATOM 4050 C C . ILE A 1 538 ? -34.093 -10.775 36.641 1.00 88.75 538 ILE A C 1
ATOM 4052 O O . ILE A 1 538 ? -33.782 -10.713 37.835 1.00 88.75 538 ILE A O 1
ATOM 4056 N N . ASN A 1 539 ? -33.619 -11.718 35.833 1.00 86.75 539 ASN A N 1
ATOM 4057 C CA . ASN A 1 539 ? -32.713 -12.759 36.287 1.00 86.75 539 ASN A CA 1
ATOM 4058 C C . ASN A 1 539 ? -31.245 -12.303 36.192 1.00 86.75 539 ASN A C 1
ATOM 4060 O O . ASN A 1 539 ? -30.778 -11.793 35.172 1.00 86.75 539 ASN A O 1
ATOM 4064 N N . ILE A 1 540 ? -30.501 -12.502 37.283 1.00 87.44 540 ILE A N 1
ATOM 4065 C CA . ILE A 1 540 ? -29.090 -12.120 37.396 1.00 87.44 540 ILE A CA 1
ATOM 4066 C C . ILE A 1 540 ? -28.230 -13.320 36.986 1.00 87.44 540 ILE A C 1
ATOM 4068 O O . ILE A 1 540 ? -28.051 -14.270 37.745 1.00 87.44 540 ILE A O 1
ATOM 4072 N N . ALA A 1 541 ? -27.651 -13.263 35.790 1.00 82.56 541 ALA A N 1
ATOM 4073 C CA . ALA A 1 541 ? -26.779 -14.305 35.255 1.00 82.56 541 ALA A CA 1
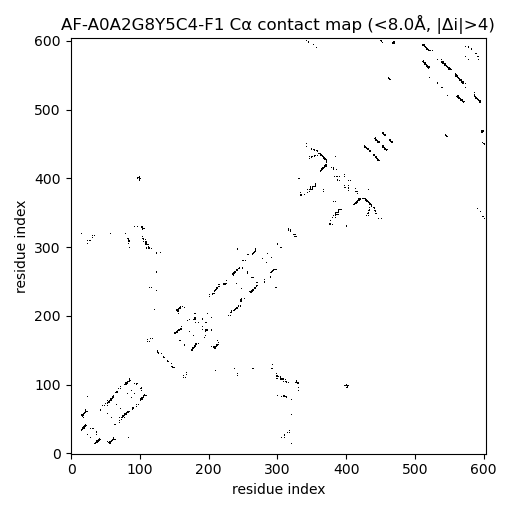ATOM 4074 C C . ALA A 1 541 ? -25.402 -14.345 35.943 1.00 82.56 541 ALA A C 1
ATOM 4076 O O . ALA A 1 541 ? -24.791 -15.411 36.084 1.00 82.56 541 ALA A O 1
ATOM 4077 N N . ASN A 1 542 ? -24.883 -13.181 36.344 1.00 85.44 542 ASN A N 1
ATOM 4078 C CA . ASN A 1 542 ? -23.617 -13.066 37.062 1.00 85.44 542 ASN A CA 1
ATOM 4079 C C . ASN A 1 542 ? -23.565 -11.775 37.890 1.00 85.44 542 ASN A C 1
ATOM 4081 O O . ASN A 1 542 ? -24.186 -10.782 37.520 1.00 85.44 542 ASN A O 1
ATOM 4085 N N . CYS A 1 543 ? -22.796 -11.776 38.978 1.00 88.50 543 CYS A N 1
ATOM 4086 C CA . CYS A 1 543 ? -22.635 -10.626 39.864 1.00 88.50 543 CYS A CA 1
ATOM 4087 C C . CYS A 1 543 ? -21.179 -10.518 40.320 1.00 88.50 543 CYS A C 1
ATOM 4089 O O . CYS A 1 543 ? -20.601 -11.495 40.791 1.00 88.50 543 CYS A O 1
ATOM 4091 N N . HIS A 1 544 ? -20.598 -9.327 40.201 1.00 91.25 544 HIS A N 1
ATOM 4092 C CA . HIS A 1 544 ? -19.216 -9.037 40.578 1.00 91.25 544 HIS A CA 1
ATOM 4093 C C . HIS A 1 544 ? -19.174 -7.874 41.549 1.00 91.25 544 HIS A C 1
ATOM 4095 O O . HIS A 1 544 ? -19.922 -6.910 41.395 1.00 91.25 544 HIS A O 1
ATOM 4101 N N . LEU A 1 545 ? -18.296 -7.968 42.543 1.00 90.62 545 LEU A N 1
ATOM 4102 C CA . LEU A 1 545 ? -18.115 -6.937 43.552 1.00 90.62 545 LEU A CA 1
ATOM 4103 C C . LEU A 1 545 ? -16.665 -6.470 43.574 1.00 90.62 545 LEU A C 1
ATOM 4105 O O . LEU A 1 545 ? -15.737 -7.276 43.535 1.00 90.62 545 LEU A O 1
ATOM 4109 N N . GLY A 1 546 ? -16.493 -5.160 43.667 1.00 89.94 546 GLY A N 1
ATOM 4110 C CA . GLY A 1 546 ? -15.217 -4.505 43.890 1.00 89.94 546 GLY A CA 1
ATOM 4111 C C . GLY A 1 546 ? -15.348 -3.476 45.003 1.00 89.94 546 GLY A C 1
ATOM 4112 O O . GLY A 1 546 ? -16.435 -2.964 45.272 1.00 89.94 546 GLY A O 1
ATOM 4113 N N . ARG A 1 547 ? -14.232 -3.164 45.654 1.00 89.81 547 ARG A N 1
ATOM 4114 C CA . ARG A 1 547 ? -14.150 -2.103 46.661 1.00 89.81 547 ARG A CA 1
ATOM 4115 C C . ARG A 1 547 ? -12.936 -1.238 46.385 1.00 89.81 547 ARG A C 1
ATOM 4117 O O . ARG A 1 547 ? -11.891 -1.753 45.984 1.00 89.81 547 ARG A O 1
ATOM 4124 N N . ARG A 1 548 ? -13.063 0.066 46.607 1.00 88.88 548 ARG A N 1
ATOM 4125 C CA . ARG A 1 548 ? -11.929 0.993 46.575 1.00 88.88 548 ARG A CA 1
ATOM 4126 C C . ARG A 1 548 ? -12.073 2.072 47.635 1.00 88.88 548 ARG A C 1
ATOM 4128 O O . ARG A 1 548 ? -13.177 2.533 47.914 1.00 88.88 548 ARG A O 1
ATOM 4135 N N . LEU A 1 549 ? -10.937 2.509 48.163 1.00 84.94 549 LEU A N 1
ATOM 4136 C CA . LEU A 1 549 ? -10.860 3.739 48.940 1.00 84.94 549 LEU A CA 1
ATOM 4137 C C . LEU A 1 549 ? -10.931 4.927 47.982 1.00 84.94 549 LEU A C 1
ATOM 4139 O O . LEU A 1 549 ? -10.225 4.953 46.973 1.00 84.94 549 LEU A O 1
ATOM 4143 N N . VAL A 1 550 ? -11.787 5.889 48.301 1.00 82.25 550 VAL A N 1
ATOM 4144 C CA . VAL A 1 550 ? -11.920 7.153 47.574 1.00 82.25 550 VAL A CA 1
ATOM 4145 C C . VAL A 1 550 ? -11.748 8.281 48.573 1.00 82.25 550 VAL A C 1
ATOM 4147 O O . VAL A 1 550 ? -12.233 8.172 49.698 1.00 82.25 550 VAL A O 1
ATOM 4150 N N . ASP A 1 551 ? -11.058 9.341 48.168 1.00 78.50 551 ASP A N 1
ATOM 4151 C CA . ASP A 1 551 ? -10.925 10.528 49.003 1.00 78.50 551 ASP A CA 1
ATOM 4152 C C . ASP A 1 551 ? -12.306 11.159 49.219 1.00 78.50 551 ASP A C 1
ATOM 4154 O O . ASP A 1 551 ? -13.068 11.399 48.280 1.00 78.50 551 ASP A O 1
ATOM 4158 N N . ASP A 1 552 ? -12.636 11.376 50.483 1.00 73.88 552 ASP A N 1
ATOM 4159 C CA . ASP A 1 552 ? -13.909 11.904 50.942 1.00 73.88 552 ASP A CA 1
ATOM 4160 C C . ASP A 1 552 ? -13.643 12.875 52.098 1.00 73.88 552 ASP A C 1
ATOM 4162 O O . ASP A 1 552 ? -13.399 12.440 53.228 1.00 73.88 552 ASP A O 1
ATOM 4166 N N . PRO A 1 553 ? -13.692 14.194 51.841 1.00 70.69 553 PRO A N 1
ATOM 4167 C CA . PRO A 1 553 ? -13.443 15.216 52.855 1.00 70.69 553 PRO A CA 1
ATOM 4168 C C . PRO A 1 553 ? -14.406 15.157 54.048 1.00 70.69 553 PRO A C 1
ATOM 4170 O O . PRO A 1 553 ? -14.132 15.771 55.075 1.00 70.69 553 PRO A O 1
ATOM 4173 N N . SER A 1 554 ? -15.538 14.457 53.915 1.00 69.94 554 SER A N 1
ATOM 4174 C CA . SER A 1 554 ? -16.548 14.322 54.968 1.00 69.94 554 SER A CA 1
ATOM 4175 C C . SER A 1 554 ? -16.332 13.113 55.890 1.00 69.94 554 SER A C 1
ATOM 4177 O O . SER A 1 554 ? -17.033 12.977 56.893 1.00 69.94 554 SER A O 1
ATOM 4179 N N . ALA A 1 555 ? -15.359 12.248 55.584 1.00 73.88 555 ALA A N 1
ATOM 4180 C CA . ALA A 1 555 ? -15.089 11.022 56.329 1.00 73.88 555 ALA A CA 1
ATOM 4181 C C . ALA A 1 555 ? -14.038 11.209 57.446 1.00 73.88 555 ALA A C 1
ATOM 4183 O O . ALA A 1 555 ? -13.141 12.041 57.298 1.00 73.88 555 ALA A O 1
ATOM 4184 N N . PRO A 1 556 ? -14.069 10.394 58.526 1.00 63.47 556 PRO A N 1
ATOM 4185 C CA . PRO A 1 556 ? -13.178 10.534 59.690 1.00 63.47 556 PRO A CA 1
ATOM 4186 C C . PRO A 1 556 ? -11.668 10.497 59.384 1.00 63.47 556 PRO A C 1
ATOM 4188 O O . PRO A 1 556 ? -10.878 11.006 60.172 1.00 63.47 556 PRO A O 1
ATOM 4191 N N . GLU A 1 557 ? -11.268 9.927 58.243 1.00 72.25 557 GLU A N 1
ATOM 4192 C CA . GLU A 1 557 ? -9.869 9.821 57.786 1.00 72.25 557 GLU A CA 1
ATOM 4193 C C . GLU A 1 557 ? -9.641 10.471 56.408 1.00 72.25 557 GLU A C 1
ATOM 4195 O O . GLU A 1 557 ? -8.648 10.199 55.732 1.00 72.25 557 GLU A O 1
ATOM 4200 N N . GLY A 1 558 ? -10.588 11.291 55.939 1.00 75.62 558 GLY A N 1
ATOM 4201 C CA . GLY A 1 558 ? -10.543 11.881 54.598 1.00 75.62 558 GLY A CA 1
ATOM 4202 C C . GLY A 1 558 ? -10.719 10.866 53.461 1.00 75.62 558 GLY A C 1
ATOM 4203 O O . GLY A 1 558 ? -10.495 11.210 52.302 1.00 75.62 558 GLY A O 1
ATOM 4204 N N . LYS A 1 559 ? -11.089 9.615 53.774 1.00 78.25 559 LYS A N 1
ATOM 4205 C CA . LYS A 1 559 ? -11.323 8.524 52.820 1.00 78.25 559 LYS A CA 1
ATOM 4206 C C . LYS A 1 559 ? -12.562 7.719 53.194 1.00 78.25 559 LYS A C 1
ATOM 4208 O O . LYS A 1 559 ? -12.750 7.371 54.357 1.00 78.25 559 LYS A O 1
ATOM 4213 N N . THR A 1 560 ? -13.348 7.348 52.189 1.00 82.69 560 THR A N 1
ATOM 4214 C CA . THR A 1 560 ? -14.518 6.470 52.320 1.00 82.69 560 THR A CA 1
ATOM 4215 C C . THR A 1 560 ? -14.346 5.235 51.442 1.00 82.69 560 THR A C 1
ATOM 4217 O O . THR A 1 560 ? -13.862 5.314 50.309 1.00 82.69 560 THR A O 1
ATOM 4220 N N . MET A 1 561 ? -14.764 4.074 51.953 1.00 85.69 561 MET A N 1
ATOM 4221 C CA . MET A 1 561 ? -14.844 2.851 51.159 1.00 85.69 561 MET A CA 1
ATOM 4222 C C . MET A 1 561 ? -16.067 2.906 50.240 1.00 85.69 561 MET A C 1
ATOM 4224 O O . MET A 1 561 ? -17.210 2.986 50.694 1.00 85.69 561 MET A O 1
ATOM 4228 N N . MET A 1 562 ? -15.823 2.842 48.936 1.00 89.00 562 MET A N 1
ATOM 4229 C CA . MET A 1 562 ? -16.858 2.764 47.914 1.00 89.00 562 MET A CA 1
ATOM 4230 C C . MET A 1 562 ? -16.958 1.334 47.389 1.00 89.00 562 MET A C 1
ATOM 4232 O O . MET A 1 562 ? -15.947 0.716 47.043 1.00 89.00 562 MET A O 1
ATOM 4236 N N . GLY A 1 563 ? -18.184 0.828 47.303 1.00 89.31 563 GLY A N 1
ATOM 4237 C CA . GLY A 1 563 ? -18.524 -0.426 46.648 1.00 89.31 563 GLY A CA 1
ATOM 4238 C C . GLY A 1 563 ? -18.851 -0.213 45.171 1.00 89.31 563 GLY A C 1
ATOM 4239 O O . GLY A 1 563 ? -19.535 0.741 44.795 1.00 89.31 563 GLY A O 1
ATOM 4240 N N . LEU A 1 564 ? -18.371 -1.126 44.335 1.00 92.62 564 LEU A N 1
ATOM 4241 C CA . LEU A 1 564 ? -18.796 -1.311 42.953 1.00 92.62 564 LEU A CA 1
ATOM 4242 C C . LEU A 1 564 ? -19.491 -2.665 42.865 1.00 92.62 564 LEU A C 1
ATOM 4244 O O . LEU A 1 564 ? -18.912 -3.677 43.259 1.00 92.62 564 LEU A O 1
ATOM 4248 N N . CYS A 1 565 ? -20.695 -2.701 42.306 1.00 92.00 565 CYS A N 1
ATOM 4249 C CA . CYS A 1 565 ? -21.329 -3.954 41.923 1.00 92.00 565 CYS A CA 1
ATOM 4250 C C . CYS A 1 565 ? -21.645 -3.948 40.432 1.00 92.00 565 CYS A C 1
ATOM 4252 O O . CYS A 1 565 ? -22.157 -2.954 39.931 1.00 92.00 565 CYS A O 1
ATOM 4254 N N . ILE A 1 566 ? -21.331 -5.037 39.732 1.00 92.25 566 ILE A N 1
ATOM 4255 C CA . ILE A 1 566 ? -21.666 -5.243 38.321 1.00 92.25 566 ILE A CA 1
ATOM 4256 C C . ILE A 1 566 ? -22.559 -6.477 38.219 1.00 92.25 566 ILE A C 1
ATOM 4258 O O . ILE A 1 566 ? -22.143 -7.578 38.580 1.00 92.25 566 ILE A O 1
ATOM 4262 N N . PHE A 1 567 ? -23.762 -6.295 37.692 1.00 90.50 567 PHE A N 1
ATOM 4263 C CA . PHE A 1 567 ? -24.736 -7.337 37.411 1.00 90.50 567 PHE A CA 1
ATOM 4264 C C . PHE A 1 567 ? -24.808 -7.582 35.907 1.00 90.50 567 PHE A C 1
ATOM 4266 O O . PHE A 1 567 ? -24.892 -6.641 35.118 1.00 90.50 567 PHE A O 1
ATOM 4273 N N . HIS A 1 568 ? -24.829 -8.850 35.515 1.00 88.81 568 HIS A N 1
ATOM 4274 C CA . HIS A 1 568 ? -25.233 -9.259 34.178 1.00 88.81 568 HIS A CA 1
ATOM 4275 C C . HIS A 1 568 ? -26.662 -9.781 34.226 1.00 88.81 568 HIS A C 1
ATOM 4277 O O . HIS A 1 568 ? -26.930 -10.741 34.948 1.00 88.81 568 HIS A O 1
ATOM 4283 N N . ALA A 1 569 ? -27.548 -9.162 33.454 1.00 86.12 569 ALA A N 1
ATOM 4284 C CA . ALA A 1 569 ? -28.926 -9.584 33.264 1.00 86.12 569 ALA A CA 1
ATOM 4285 C C . ALA A 1 569 ? -29.093 -10.267 31.901 1.00 86.12 569 ALA A C 1
ATOM 4287 O O . ALA A 1 569 ? -28.408 -9.929 30.930 1.00 86.12 569 ALA A O 1
ATOM 4288 N N . ASP A 1 570 ? -29.993 -11.244 31.841 1.00 82.31 570 ASP A N 1
ATOM 4289 C CA . ASP A 1 570 ? -30.367 -11.957 30.612 1.00 82.31 570 ASP A CA 1
ATOM 4290 C C . ASP A 1 570 ? -31.454 -11.243 29.792 1.00 82.31 570 ASP A C 1
ATOM 4292 O O . ASP A 1 570 ? -31.783 -11.667 28.686 1.00 82.31 570 ASP A O 1
ATOM 4296 N N . SER A 1 571 ? -31.995 -10.159 30.337 1.00 83.19 571 SER A N 1
ATOM 4297 C CA . SER A 1 571 ? -33.072 -9.351 29.780 1.00 83.19 571 SER A CA 1
ATOM 4298 C C . SER A 1 571 ? -32.795 -7.869 30.023 1.00 83.19 571 SER A C 1
ATOM 4300 O O . SER A 1 571 ? -31.996 -7.496 30.889 1.00 83.19 571 SER A O 1
ATOM 4302 N N . GLU A 1 572 ? -33.427 -7.019 29.216 1.00 85.69 572 GLU A N 1
ATOM 4303 C CA . GLU A 1 572 ? -33.307 -5.571 29.353 1.00 85.69 572 GLU A CA 1
ATOM 4304 C C . GLU A 1 572 ? -33.876 -5.117 30.695 1.00 85.69 572 GLU A C 1
ATOM 4306 O O . GLU A 1 572 ? -34.965 -5.533 31.088 1.00 85.69 572 GLU A O 1
ATOM 4311 N N . ILE A 1 573 ? -33.137 -4.263 31.404 1.00 88.56 573 ILE A N 1
ATOM 4312 C CA . ILE A 1 573 ? -33.577 -3.731 32.694 1.00 88.56 573 ILE A CA 1
ATOM 4313 C C . ILE A 1 573 ? -34.389 -2.463 32.414 1.00 88.56 573 ILE A C 1
ATOM 4315 O O . ILE A 1 573 ? -33.808 -1.505 31.902 1.00 88.56 573 ILE A O 1
ATOM 4319 N N . PRO A 1 574 ? -35.689 -2.416 32.761 1.00 89.69 574 PRO A N 1
ATOM 4320 C CA . PRO A 1 574 ? -36.518 -1.246 32.493 1.00 89.69 574 PRO A CA 1
ATOM 4321 C C . PRO A 1 574 ? -35.994 0.010 33.197 1.00 89.69 574 PRO A C 1
ATOM 4323 O O . PRO A 1 574 ? -35.576 -0.050 34.359 1.00 89.69 574 PRO A O 1
ATOM 4326 N N . ASP A 1 575 ? -36.102 1.164 32.538 1.00 88.25 575 ASP A N 1
ATOM 4327 C CA . ASP A 1 575 ? -35.647 2.456 33.076 1.00 88.25 575 ASP A CA 1
ATOM 4328 C C . ASP A 1 575 ? -36.297 2.812 34.422 1.00 88.25 575 ASP A C 1
ATOM 4330 O O . ASP A 1 575 ? -35.662 3.422 35.288 1.00 88.25 575 ASP A O 1
ATOM 4334 N N . GLU A 1 576 ? -37.543 2.390 34.647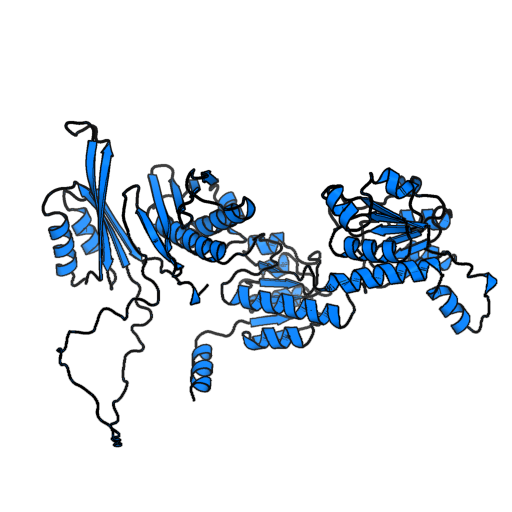 1.00 90.75 576 GLU A N 1
ATOM 4335 C CA . GLU A 1 576 ? -38.231 2.543 35.933 1.00 90.75 576 GLU A CA 1
ATOM 4336 C C . GLU A 1 576 ? -37.467 1.843 37.067 1.00 90.75 576 GLU A C 1
ATOM 4338 O O . GLU A 1 576 ? -37.242 2.425 38.131 1.00 90.75 576 GLU A O 1
ATOM 4343 N N . VAL A 1 577 ? -36.978 0.622 36.826 1.00 91.62 577 VAL A N 1
ATOM 4344 C CA . VAL A 1 577 ? -36.213 -0.158 37.809 1.00 91.62 577 VAL A CA 1
ATOM 4345 C C . VAL A 1 577 ? -34.884 0.530 38.098 1.00 91.62 577 VAL A C 1
ATOM 4347 O O . VAL A 1 577 ? -34.546 0.749 39.263 1.00 91.62 577 VAL A O 1
ATOM 4350 N N . VAL A 1 578 ? -34.168 0.957 37.054 1.00 90.81 578 VAL A N 1
ATOM 4351 C CA . VAL A 1 578 ? -32.914 1.719 37.184 1.00 90.81 578 VAL A CA 1
ATOM 4352 C C . VAL A 1 578 ? -33.133 2.992 38.003 1.00 90.81 578 VAL A C 1
ATOM 4354 O O . VAL A 1 578 ? -32.344 3.304 38.896 1.00 90.81 578 VAL A O 1
ATOM 4357 N N . THR A 1 579 ? -34.237 3.699 37.757 1.00 90.75 579 THR A N 1
ATOM 4358 C CA . THR A 1 579 ? -34.602 4.927 38.472 1.00 90.75 579 THR A CA 1
ATOM 4359 C C . THR A 1 579 ? -34.873 4.659 39.951 1.00 90.75 579 THR A C 1
ATOM 4361 O O . THR A 1 579 ? -34.348 5.379 40.801 1.00 90.75 579 THR A O 1
ATOM 4364 N N . THR A 1 580 ? -35.598 3.587 40.291 1.00 92.69 580 THR A N 1
ATOM 4365 C CA . THR A 1 580 ? -35.812 3.213 41.703 1.00 92.69 580 THR A CA 1
ATOM 4366 C C . THR A 1 580 ? -34.516 2.830 42.419 1.00 92.69 580 THR A C 1
ATOM 4368 O O . THR A 1 580 ? -34.360 3.132 43.601 1.00 92.69 580 THR A O 1
ATOM 4371 N N . ILE A 1 581 ? -33.561 2.208 41.718 1.00 92.44 581 ILE A N 1
ATOM 4372 C CA . ILE A 1 581 ? -32.240 1.878 42.270 1.00 92.44 581 ILE A CA 1
ATOM 4373 C C . ILE A 1 581 ? -31.417 3.151 42.511 1.00 92.44 581 ILE A C 1
ATOM 4375 O O . ILE A 1 581 ? -30.777 3.264 43.554 1.00 92.44 581 ILE A O 1
ATOM 4379 N N . ARG A 1 582 ? -31.466 4.133 41.600 1.00 91.81 582 ARG A N 1
ATOM 4380 C CA . ARG A 1 582 ? -30.796 5.440 41.770 1.00 91.81 582 ARG A CA 1
ATOM 4381 C C . ARG A 1 582 ? -31.332 6.245 42.956 1.00 91.81 582 ARG A C 1
ATOM 4383 O O . ARG A 1 582 ? -30.599 7.048 43.513 1.00 91.81 582 ARG A O 1
ATOM 4390 N N . GLN A 1 583 ? -32.591 6.038 43.343 1.00 91.50 583 GLN A N 1
ATOM 4391 C CA . GLN A 1 583 ? -33.210 6.713 44.491 1.00 91.50 583 GLN A CA 1
ATOM 4392 C C . GLN A 1 583 ? -32.799 6.116 45.848 1.00 91.50 583 GLN A C 1
ATOM 4394 O O . GLN A 1 583 ? -33.137 6.674 46.894 1.00 91.50 583 GLN A O 1
ATOM 4399 N N . LEU A 1 584 ? -32.083 4.987 45.871 1.00 89.94 584 LEU A N 1
ATOM 4400 C CA . LEU A 1 584 ? -31.560 4.425 47.113 1.00 89.94 584 LEU A CA 1
ATOM 4401 C C . LEU A 1 584 ? -30.475 5.346 47.684 1.00 89.94 584 LEU A C 1
ATOM 4403 O O . LEU A 1 584 ? -29.481 5.618 47.023 1.00 89.94 584 LEU A O 1
ATOM 4407 N N . HIS A 1 585 ? -30.622 5.749 48.949 1.00 84.31 585 HIS A N 1
ATOM 4408 C CA . HIS A 1 585 ? -29.732 6.709 49.622 1.00 84.31 585 HIS A CA 1
ATOM 4409 C C . HIS A 1 585 ? -28.232 6.355 49.583 1.00 84.31 585 HIS A C 1
ATOM 4411 O O . HIS A 1 585 ? -27.391 7.247 49.646 1.00 84.31 585 HIS A O 1
ATOM 4417 N N . ASN A 1 586 ? -27.887 5.069 49.468 1.00 86.88 586 ASN A N 1
ATOM 4418 C CA . ASN A 1 586 ? -26.498 4.607 49.415 1.00 86.88 586 ASN A CA 1
ATOM 4419 C C . ASN A 1 586 ? -25.941 4.478 47.992 1.00 86.88 586 ASN A C 1
ATOM 4421 O O . ASN A 1 586 ? -24.744 4.242 47.848 1.00 86.88 586 ASN A O 1
ATOM 4425 N N . VAL A 1 587 ? -26.766 4.599 46.947 1.00 89.38 587 VAL A N 1
ATOM 4426 C CA . VAL A 1 587 ? -26.349 4.454 45.546 1.00 89.38 587 VAL A CA 1
ATOM 4427 C C . VAL A 1 587 ? -26.006 5.830 44.984 1.00 89.38 587 VAL A C 1
ATOM 4429 O O . VAL A 1 587 ? -26.865 6.695 44.868 1.00 89.38 587 VAL A O 1
ATOM 4432 N N . LYS A 1 588 ? -24.738 6.028 44.619 1.00 87.25 588 LYS A N 1
ATOM 4433 C CA . LYS A 1 588 ? -24.254 7.270 43.997 1.00 87.25 588 LYS A CA 1
ATOM 4434 C C . LYS A 1 588 ? -24.424 7.257 42.482 1.00 87.25 588 LYS A C 1
ATOM 4436 O O . LYS A 1 588 ? -24.666 8.295 41.881 1.00 87.25 588 LYS A O 1
ATOM 4441 N N . GLU A 1 589 ? -24.300 6.086 41.863 1.00 90.19 589 GLU A N 1
ATOM 4442 C CA . GLU A 1 589 ? -24.427 5.933 40.417 1.00 90.19 589 GLU A CA 1
ATOM 4443 C C . GLU A 1 589 ? -25.026 4.572 40.070 1.00 90.19 589 GLU A C 1
ATOM 4445 O O . GLU A 1 589 ? -24.721 3.570 40.718 1.00 90.19 589 GLU A O 1
ATOM 4450 N N . CYS A 1 590 ? -25.862 4.534 39.033 1.00 91.75 590 CYS A N 1
ATOM 4451 C CA . CYS A 1 590 ? -26.365 3.303 38.433 1.00 91.75 590 CYS A CA 1
ATOM 4452 C C . CYS A 1 590 ? -26.531 3.510 36.924 1.00 91.75 590 CYS A C 1
ATOM 4454 O O . CYS A 1 590 ? -27.238 4.438 36.512 1.00 91.75 590 CYS A O 1
ATOM 4456 N N . LYS A 1 591 ? -25.900 2.668 36.100 1.00 90.19 591 LYS A N 1
ATOM 4457 C CA . LYS A 1 591 ? -26.067 2.671 34.637 1.00 90.19 591 LYS A CA 1
ATOM 4458 C C . LYS A 1 591 ? -26.301 1.260 34.120 1.00 90.19 591 LYS A C 1
ATOM 4460 O O . LYS A 1 591 ? -25.760 0.303 34.672 1.00 90.19 591 LYS A O 1
ATOM 4465 N N . VAL A 1 592 ? -27.074 1.170 33.040 1.00 89.56 592 VAL A N 1
ATOM 4466 C CA . VAL A 1 592 ? -27.366 -0.061 32.301 1.00 89.56 592 VAL A CA 1
ATOM 4467 C C . VAL A 1 592 ? -27.000 0.143 30.839 1.00 89.56 592 VAL A C 1
ATOM 4469 O O . VAL A 1 592 ? -27.263 1.202 30.273 1.00 89.56 592 VAL A O 1
ATOM 4472 N N . PHE A 1 593 ? -26.387 -0.861 30.222 1.00 85.62 593 PHE A N 1
ATOM 4473 C CA . PHE A 1 593 ? -26.121 -0.883 28.788 1.00 85.62 593 PHE A CA 1
ATOM 4474 C C . PHE A 1 593 ? -25.969 -2.319 28.282 1.00 85.62 593 PHE A C 1
ATOM 4476 O O . PHE A 1 593 ? -25.627 -3.232 29.033 1.00 85.62 593 PHE A O 1
ATOM 4483 N N . ALA A 1 594 ? -26.190 -2.523 26.983 1.00 81.44 594 ALA A N 1
ATOM 4484 C CA . ALA A 1 594 ? -25.898 -3.797 26.335 1.00 81.44 594 ALA A CA 1
ATOM 4485 C C . ALA A 1 594 ? -24.394 -4.112 26.423 1.00 81.44 594 ALA A C 1
ATOM 4487 O O . ALA A 1 594 ? -23.554 -3.290 26.039 1.00 81.44 594 ALA A O 1
ATOM 4488 N N . THR A 1 595 ? -24.053 -5.302 26.915 1.00 81.12 595 THR A N 1
ATOM 4489 C CA . THR A 1 595 ? -22.668 -5.710 27.154 1.00 81.12 595 THR A CA 1
ATOM 4490 C C . THR A 1 595 ? -21.938 -5.969 25.833 1.00 81.12 595 THR A C 1
ATOM 4492 O O . THR A 1 595 ? -22.380 -6.814 25.048 1.00 81.12 595 THR A O 1
ATOM 4495 N N . PRO A 1 596 ? -20.787 -5.321 25.568 1.00 77.69 596 PRO A N 1
ATOM 4496 C CA . PRO A 1 596 ? -19.912 -5.721 24.470 1.00 77.69 596 PRO A CA 1
ATOM 4497 C C . PRO A 1 596 ? -19.454 -7.173 24.665 1.00 77.69 596 PRO A C 1
ATOM 4499 O O . PRO A 1 596 ? -18.867 -7.507 25.690 1.00 77.69 596 PRO A O 1
ATOM 4502 N N . GLN A 1 597 ? -19.742 -8.051 23.707 1.00 71.31 597 GLN A N 1
ATOM 4503 C CA . GLN A 1 597 ? -19.409 -9.474 23.815 1.00 71.31 597 GLN A CA 1
ATOM 4504 C C . GLN A 1 597 ? -17.987 -9.762 23.327 1.00 71.31 597 GLN A C 1
ATOM 4506 O O . GLN A 1 597 ? -17.527 -9.164 22.354 1.00 71.31 597 GLN A O 1
ATOM 4511 N N . SER A 1 598 ? -17.327 -10.728 23.968 1.00 60.62 598 SER A N 1
ATOM 4512 C CA . SER A 1 598 ? -16.051 -11.273 23.504 1.00 60.62 598 SER A CA 1
ATOM 4513 C C . SER A 1 598 ? -16.264 -12.270 22.358 1.00 60.62 598 SER A C 1
ATOM 4515 O O . SER A 1 598 ? -17.162 -13.119 22.416 1.00 60.62 598 SER A O 1
ATOM 4517 N N . LEU A 1 599 ? -15.441 -12.164 21.312 1.00 53.75 599 LEU A N 1
ATOM 4518 C CA . LEU A 1 599 ? -15.488 -13.018 20.121 1.00 53.75 599 LEU A CA 1
ATOM 4519 C C . LEU A 1 599 ? -14.819 -14.390 20.355 1.00 53.75 599 LEU A C 1
ATOM 4521 O O . LEU A 1 599 ? -15.312 -15.390 19.838 1.00 53.75 599 LEU A O 1
ATOM 4525 N N . GLY A 1 600 ? -13.785 -14.463 21.206 1.00 44.16 600 GLY A N 1
ATOM 4526 C CA . GLY A 1 600 ? -12.960 -15.666 21.426 1.00 44.16 600 GLY A CA 1
ATOM 4527 C C . GLY A 1 600 ? -11.991 -15.955 20.265 1.00 44.16 600 GLY A C 1
ATOM 4528 O O . GLY A 1 600 ? -12.204 -15.464 19.163 1.00 44.16 600 GLY A O 1
ATOM 4529 N N . LEU A 1 601 ? -10.930 -16.744 20.499 1.00 41.41 601 LEU A N 1
ATOM 4530 C CA . LEU A 1 601 ? -9.851 -16.980 19.512 1.00 41.41 601 LEU A CA 1
ATOM 4531 C C . LEU A 1 601 ? -10.313 -17.573 18.171 1.00 41.41 601 LEU A C 1
ATOM 4533 O O . LEU A 1 601 ? -9.716 -17.268 17.156 1.00 41.41 601 LEU A O 1
ATOM 4537 N N . ASP A 1 602 ? -11.360 -18.399 18.144 1.00 36.19 602 ASP A N 1
ATOM 4538 C CA . ASP A 1 602 ? -11.793 -19.080 16.908 1.00 36.19 602 ASP A CA 1
ATOM 4539 C C . ASP A 1 602 ? -12.623 -18.185 15.964 1.00 36.19 602 ASP A C 1
ATOM 4541 O O . ASP A 1 602 ? -13.037 -18.629 14.893 1.00 36.19 602 ASP A O 1
ATOM 4545 N N . ALA A 1 603 ? -12.941 -16.958 16.387 1.00 35.62 603 ALA A N 1
ATOM 4546 C CA . ALA A 1 603 ? -13.709 -15.981 15.615 1.00 35.62 603 ALA A CA 1
ATOM 4547 C C . ALA A 1 603 ? -12.871 -14.771 15.162 1.00 35.62 603 ALA A C 1
ATOM 4549 O O . ALA A 1 603 ? -13.430 -13.859 14.549 1.00 35.62 603 ALA A O 1
ATOM 4550 N N . ILE A 1 604 ? -11.572 -14.752 15.486 1.00 35.62 604 ILE A N 1
ATOM 4551 C CA . ILE A 1 604 ? -10.609 -13.695 15.154 1.00 35.62 604 ILE A CA 1
ATOM 4552 C C . ILE A 1 604 ? -9.421 -14.326 14.431 1.00 35.62 604 ILE A C 1
ATOM 4554 O O . ILE A 1 604 ? -8.952 -13.721 13.442 1.00 35.62 604 ILE A O 1
#

Radius of gyration: 32.61 Å; Cα contacts (8 Å, |Δi|>4): 1174; chains: 1; bounding box: 73×75×104 Å

Mean predicted aligned error: 14.26 Å

InterPro domains:
  IPR006139 D-isomer specific 2-hydroxyacid dehydrogenase, catalytic domain [PF00389] (18-331)
  IPR006140 D-isomer specific 2-hydroxyacid dehydrogenase, NAD-binding domain [PF02826] (119-299)
  IPR006236 D-3-phosphoglycerate dehydrogenase [TIGR01327] (17-452)
  IPR029009 Allosteric substrate binding domain superfamily [G3DSA:3.30.1330.90] (335-463)
  IPR029009 Allosteric substrate binding domain superfamily [SSF143548] (343-453)
  IPR029752 D-isomer specific 2-hydroxyacid dehydrogenase, NAD-binding domain conserved site 1 [PS00065] (156-183)
  IPR029753 D-isomer specific 2-hydroxyacid dehydrogenase, NAD-binding domain conserved site [PS00670] (204-226)
  IPR036291 NAD(P)-binding domain superfamily [SSF51735] (110-299)
  IPR045626 D-3-phosphoglycerate dehydrogenase, ASB domain [PF19304] (342-452)
  IPR045865 ACT-like domain [SSF55021] (513-592)
  IPR050857 D-isomer specific 2-hydroxyacid dehydrogenases [PTHR42789] (16-331)

pLDDT: mean 83.37, std 18.97, range [23.77, 98.75]

Solvent-accessible surface area (backbone atoms only — not comparable to full-atom values): 32809 Å² total; per-residue (Å²): 112,71,66,62,52,53,61,55,57,54,68,80,50,83,65,46,29,32,38,31,37,36,97,68,34,65,70,15,51,52,54,38,53,72,69,30,48,72,45,79,51,67,80,62,49,70,72,57,41,33,73,53,40,40,76,19,35,28,41,38,31,40,87,82,48,70,45,44,52,69,39,49,73,35,22,80,47,39,47,35,37,30,27,47,33,58,70,59,90,52,43,42,59,68,50,30,26,72,64,33,24,45,37,33,31,14,83,66,32,32,38,64,47,31,25,52,43,47,53,48,44,52,54,33,64,36,44,41,41,73,63,51,52,55,36,48,75,72,74,44,86,62,70,84,82,51,77,58,57,78,59,58,77,32,32,34,19,34,38,22,69,45,74,36,31,45,54,41,41,44,53,41,40,74,53,47,26,46,40,33,30,29,44,98,89,62,55,63,67,65,29,48,76,47,59,28,46,64,46,57,63,68,59,34,37,45,63,17,46,33,36,39,45,38,46,75,71,42,87,87,30,46,38,61,43,30,63,73,53,55,72,46,36,26,78,54,16,31,44,39,35,62,52,45,32,41,28,46,35,58,58,44,51,25,51,36,41,72,71,56,44,30,59,30,39,30,34,27,48,49,75,62,69,92,69,71,57,85,81,38,50,53,54,54,35,35,75,72,73,42,55,61,47,80,46,89,60,52,38,48,74,44,74,66,23,39,43,40,8,21,38,48,31,27,52,32,50,52,31,42,74,75,72,46,74,45,80,49,26,79,65,48,79,68,78,91,43,77,69,50,55,48,46,33,53,44,27,24,46,47,15,43,51,48,42,73,67,48,89,66,70,62,42,36,39,38,35,39,38,39,46,98,69,57,72,62,52,48,51,48,30,45,32,26,20,48,20,26,31,45,41,83,75,45,98,59,82,51,33,76,48,19,29,68,56,53,30,55,78,66,60,32,46,81,45,78,49,80,43,83,55,98,63,77,63,98,54,54,34,44,33,43,36,42,33,32,96,90,51,72,38,35,40,25,32,32,57,46,97,69,38,37,36,30,36,44,24,52,69,83,23,52,40,86,44,72,43,59,41,84,75,66,85,69,80,82,80,70,80,91,78,78,90,79,90,85,79,90,83,88,86,88,81,91,78,93,74,94,74,84,92,73,88,82,76,83,73,82,74,69,63,43,23,35,33,39,36,36,25,56,72,53,90,61,54,70,59,54,52,53,48,53,38,47,76,68,72,49,54,74,78,42,77,48,73,25,61,37,80,40,84,28,88,88,35,102,77,41,45,40,60,33,30,35,40,40,38,30,24,68,49,86,78,54,69,68,58,56,50,60,50,48,66,36,92,53,37,78,43,67,52,74,46,78,51,75,66,27,73,33,57,93,72,110

Secondary structure (DSSP, 8-state):
-HHHHHHHHHTTSPPEEEEE-S---HHHHHHHHHHEEEEE-TT--HHHHHHHGGG-SEEEE-SSS-B-HHHHHH-TT--EEEESSS--TTB-HHHHHHTT-EEE--SSTTHHHHHHHHHHHHHHHHHTHHHHHHHHHTT---GGGG-----TT-EEEEE--SHHHHHHHHHHHHTT-EEEEE-TT--HHHHHHTT-EE--HHHHHHH-SEEEE-----TTTTTSB-HHHHTTSPTTEEEEE-S-TTSB-HHHHHHHHHTTSEEEEEES--S--TT--TT-HHHHHHHTT--EEE-SS-TT-SHHHHHHHHHHHHHHHHHHHTTS--TTBTT------HHHHHHHHHHHHHHHHHHHH--SPEEEEEEEEES---HHHHHHHHHHHHHHHHTTT-SS---TTTHHHHHHHTT-EEEEEEE--SS--SS-EEEEEEEESS-EEEEEEEE-TTS-EEEEEETTEEEEEEPPBTTGGGSS--------------------------S-STTTTPPPEEEEEEEE--TTHHHHHHHHHHHTT--EEEEEEEEEEEE-TTSTTSEEEEEEEEEEESSPPPHHHHHHHHTSTTEEEEEEEEPPPB--GGG-